Protein AF-0000000084502343 (afdb_homodimer)

Foldseek 3Di:
DPPPLVVVLVVLVVVLVLLLVCLVCLVDDQDPPPVSNVSSVVLVVCVVDPDPQLSVQLSVLSVQQSVLLSVVSVCVSVVHDDDPVRCLVRVLSNDCLSNVVSVVCRVVVPDDDPVRCVPPVNVVVSSVVSSVVRVVVVVVVVVVVVVVVVVVVVVVVVVVVVVVVVVVVVDDDPDDVVVVVVVVVSVVVLVVVVVVVQVVQLCVVCVPPPVVVCVVVVDRDRPPPDPPCCVVVPPVPPPPD/DPPPLVVVLVVLVVVLVLLLVCLVCLVDDQDPPPVSNVSSVVLVVCVVDPDPQLSVQLSVLSVQQSVLLSVVSVCVSVVHDDDPVRCLVRVLSNDCLSNVVSVVCRVVVPDDDPVRCVPPVNVVVSSVVSSVVRVVVVVVVVVVVVVVVVVVVVVVVVVVVVVVVVVVVVDDDPDDVVVVVVVVVSVVVVVVVVVVVQVVQLCVVCVPPPVVVCVVVVDRDRPPPDPPCCVVVPPPPPPDD

Organism: NCBI:txid456999

Radius of gyration: 30.67 Å; Cα contacts (8 Å, |Δi|>4): 391; chains: 2; bounding box: 50×88×69 Å

Structure (mmCIF, N/CA/C/O backbone):
data_AF-0000000084502343-model_v1
#
loop_
_entity.id
_entity.type
_entity.pdbx_description
1 polymer 'Terpene synthase'
#
loop_
_atom_site.group_PDB
_atom_site.id
_atom_site.type_symbol
_atom_site.label_atom_id
_atom_site.label_alt_id
_atom_site.label_comp_id
_atom_site.label_asym_id
_atom_site.label_entity_id
_atom_site.label_seq_id
_atom_site.pdbx_PDB_ins_code
_atom_site.Cartn_x
_atom_site.Cartn_y
_atom_site.Cartn_z
_atom_site.occupancy
_atom_site.B_iso_or_equiv
_atom_site.auth_seq_id
_atom_site.auth_comp_id
_atom_site.auth_asym_id
_atom_site.auth_atom_id
_atom_site.pdbx_PDB_model_num
ATOM 1 N N . MET A 1 1 ? -23.016 -10.852 17.734 1 24.66 1 MET A N 1
ATOM 2 C CA . MET A 1 1 ? -22.5 -10.531 16.406 1 24.66 1 MET A CA 1
ATOM 3 C C . MET A 1 1 ? -21.484 -11.57 15.961 1 24.66 1 MET A C 1
ATOM 5 O O . MET A 1 1 ? -20.359 -11.594 16.469 1 24.66 1 MET A O 1
ATOM 9 N N . ALA A 1 2 ? -21.75 -12.703 15.734 1 36.31 2 ALA A N 1
ATOM 10 C CA . ALA A 1 2 ? -20.953 -13.859 15.312 1 36.31 2 ALA A CA 1
ATOM 11 C C . ALA A 1 2 ? -19.906 -13.461 14.289 1 36.31 2 ALA A C 1
ATOM 13 O O . ALA A 1 2 ? -20.188 -12.703 13.359 1 36.31 2 ALA A O 1
ATOM 14 N N . ASP A 1 3 ? -18.516 -13.438 14.609 1 42.47 3 ASP A N 1
ATOM 15 C CA . ASP A 1 3 ? -17.312 -12.875 14.023 1 42.47 3 ASP A CA 1
ATOM 16 C C . ASP A 1 3 ? -17.219 -13.188 12.531 1 42.47 3 ASP A C 1
ATOM 18 O O . ASP A 1 3 ? -17.312 -14.352 12.133 1 42.47 3 ASP A O 1
ATOM 22 N N . LEU A 1 4 ? -17.609 -12.336 11.617 1 46.59 4 LEU A N 1
ATOM 23 C CA . LEU A 1 4 ? -17.547 -12.391 10.156 1 46.59 4 LEU A CA 1
ATOM 24 C C . LEU A 1 4 ? -16.359 -13.227 9.695 1 46.59 4 LEU A C 1
ATOM 26 O O . LEU A 1 4 ? -16.453 -13.938 8.688 1 46.59 4 LEU A O 1
ATOM 30 N N . GLY A 1 5 ? -15.344 -13.195 10.625 1 51.62 5 GLY A N 1
ATOM 31 C CA . GLY A 1 5 ? -14.172 -14.016 10.359 1 51.62 5 GLY A CA 1
ATOM 32 C C . GLY A 1 5 ? -14.43 -15.5 10.531 1 51.62 5 GLY A C 1
ATOM 33 O O . GLY A 1 5 ? -13.992 -16.312 9.711 1 51.62 5 GLY A O 1
ATOM 34 N N . GLU A 1 6 ? -15.086 -15.812 11.625 1 54.84 6 GLU A N 1
ATOM 35 C CA . GLU A 1 6 ? -15.406 -17.219 11.891 1 54.84 6 GLU A CA 1
ATOM 36 C C . GLU A 1 6 ? -16.375 -17.766 10.852 1 54.84 6 GLU A C 1
ATOM 38 O O . GLU A 1 6 ? -16.219 -18.891 10.383 1 54.84 6 GLU A O 1
ATOM 43 N N . PHE A 1 7 ? -17.438 -16.969 10.586 1 53.22 7 PHE A N 1
ATOM 44 C CA . PHE A 1 7 ? -18.406 -17.375 9.578 1 53.22 7 PHE A CA 1
ATOM 45 C C . PHE A 1 7 ? -17.734 -17.562 8.227 1 53.22 7 PHE A C 1
ATOM 47 O O . PHE A 1 7 ? -18.031 -18.516 7.5 1 53.22 7 PHE A O 1
ATOM 54 N N . LYS A 1 8 ? -16.766 -16.859 8.219 1 72.19 8 LYS A N 1
ATOM 55 C CA . LYS A 1 8 ? -16.047 -16.953 6.957 1 72.19 8 LYS A CA 1
ATOM 56 C C . LYS A 1 8 ? -15.195 -18.234 6.914 1 72.19 8 LYS A C 1
ATOM 58 O O . LYS A 1 8 ? -15.133 -18.906 5.887 1 72.19 8 LYS A O 1
ATOM 63 N N . LEU A 1 9 ? -14.75 -18.578 8.227 1 80.69 9 LEU A N 1
ATOM 64 C CA . LEU A 1 9 ? -13.898 -19.766 8.273 1 80.69 9 LEU A CA 1
ATOM 65 C C . LEU A 1 9 ? -14.734 -21.031 8.125 1 80.69 9 LEU A C 1
ATOM 67 O O . LEU A 1 9 ? -14.344 -21.953 7.391 1 80.69 9 LEU A O 1
ATOM 71 N N . GLU A 1 10 ? -15.844 -21.109 8.844 1 82.25 10 GLU A N 1
ATOM 72 C CA . GLU A 1 10 ? -16.719 -22.281 8.734 1 82.25 10 GLU A CA 1
ATOM 73 C C . GLU A 1 10 ? -17.266 -22.438 7.32 1 82.25 10 GLU A C 1
ATOM 75 O O . GLU A 1 10 ? -17.359 -23.547 6.805 1 82.25 10 GLU A O 1
ATOM 80 N N . GLY A 1 11 ? -17.656 -21.344 6.777 1 83.06 11 GLY A N 1
ATOM 81 C CA . GLY A 1 11 ? -18.125 -21.359 5.398 1 83.06 11 GLY A CA 1
ATOM 82 C C . GLY A 1 11 ? -17.062 -21.844 4.422 1 83.06 11 GLY A C 1
ATOM 83 O O . GLY A 1 11 ? -17.359 -22.609 3.508 1 83.06 11 GLY A O 1
ATOM 84 N N . LEU A 1 12 ? -15.898 -21.438 4.727 1 84.44 12 LEU A N 1
ATOM 85 C CA . LEU A 1 12 ? -14.805 -21.891 3.875 1 84.44 12 LEU A CA 1
ATOM 86 C C . LEU A 1 12 ? -14.562 -23.375 4.031 1 84.44 12 LEU A C 1
ATOM 88 O O . LEU A 1 12 ? -14.352 -24.094 3.041 1 84.44 12 LEU A O 1
ATOM 92 N N . LYS A 1 13 ? -14.539 -23.812 5.242 1 87.44 13 LYS A N 1
ATOM 93 C CA . LYS A 1 13 ? -14.328 -25.234 5.492 1 87.44 13 LYS A CA 1
ATOM 94 C C . LYS A 1 13 ? -15.391 -26.094 4.812 1 87.44 13 LYS A C 1
ATOM 96 O O . LYS A 1 13 ? -15.086 -27.125 4.227 1 87.44 13 LYS A O 1
ATOM 101 N N . LEU A 1 14 ? -16.609 -25.656 4.875 1 86.88 14 LEU A N 1
ATOM 102 C CA . LEU A 1 14 ? -17.703 -26.359 4.219 1 86.88 14 LEU A CA 1
ATOM 103 C C . LEU A 1 14 ? -17.516 -26.359 2.705 1 86.88 14 LEU A C 1
ATOM 105 O O . LEU A 1 14 ? -17.734 -27.375 2.043 1 86.88 14 LEU A O 1
ATOM 109 N N . ALA A 1 15 ? -17.172 -25.281 2.18 1 87.38 15 ALA A N 1
ATOM 110 C CA . ALA A 1 15 ? -16.938 -25.156 0.742 1 87.38 15 ALA A CA 1
ATOM 111 C C . ALA A 1 15 ? -15.82 -26.078 0.287 1 87.38 15 ALA A C 1
ATOM 113 O O . ALA A 1 15 ? -15.938 -26.75 -0.744 1 87.38 15 ALA A O 1
ATOM 114 N N . VAL A 1 16 ? -14.781 -26.094 1.119 1 90.38 16 VAL A N 1
ATOM 115 C CA . VAL A 1 16 ? -13.641 -26.953 0.794 1 90.38 16 VAL A CA 1
ATOM 116 C C . VAL A 1 16 ? -14.055 -28.422 0.848 1 90.38 16 VAL A C 1
ATOM 118 O O . VAL A 1 16 ? -13.742 -29.188 -0.06 1 90.38 16 VAL A O 1
ATOM 121 N N . ASP A 1 17 ? -14.75 -28.766 1.823 1 91.31 17 ASP A N 1
ATOM 122 C CA . ASP A 1 17 ? -15.188 -30.156 1.979 1 91.31 17 ASP A CA 1
ATOM 123 C C . ASP A 1 17 ? -16.109 -30.578 0.829 1 91.31 17 ASP A C 1
ATOM 125 O O . ASP A 1 17 ? -15.953 -31.672 0.281 1 91.31 17 ASP A O 1
ATOM 129 N N . THR A 1 18 ? -17.062 -29.719 0.521 1 90.94 18 THR A N 1
ATOM 130 C CA . THR A 1 18 ? -17.984 -30 -0.576 1 90.94 18 THR A CA 1
ATOM 131 C C . THR A 1 18 ? -17.219 -30.141 -1.894 1 90.94 18 THR A C 1
ATOM 133 O O . THR A 1 18 ? -17.484 -31.062 -2.672 1 90.94 18 THR A O 1
ATOM 136 N N . THR A 1 19 ? -16.328 -29.297 -2.107 1 91.12 19 THR A N 1
ATOM 137 C CA . THR A 1 19 ? -15.531 -29.312 -3.332 1 91.12 19 THR A CA 1
ATOM 138 C C . THR A 1 19 ? -14.68 -30.578 -3.414 1 91.12 19 THR A C 1
ATOM 140 O O . THR A 1 19 ? -14.625 -31.234 -4.457 1 91.12 19 THR A O 1
ATOM 143 N N . MET A 1 20 ? -14.078 -30.906 -2.289 1 93.31 20 MET A N 1
ATOM 144 C CA . MET A 1 20 ? -13.195 -32.062 -2.287 1 93.31 20 MET A CA 1
ATOM 145 C C . MET A 1 20 ? -13.992 -33.375 -2.414 1 93.31 20 MET A C 1
ATOM 147 O O . MET A 1 20 ? -13.5 -34.375 -2.947 1 93.31 20 MET A O 1
ATOM 151 N N . ASN A 1 21 ? -15.195 -33.344 -1.954 1 94.19 21 ASN A N 1
ATOM 152 C CA . ASN A 1 21 ? -16.062 -34.5 -2.098 1 94.19 21 ASN A CA 1
ATOM 153 C C . ASN A 1 21 ? -16.328 -34.812 -3.564 1 94.19 21 ASN A C 1
ATOM 155 O O . ASN A 1 21 ? -16.484 -36 -3.928 1 94.19 21 ASN A O 1
ATOM 159 N N . VAL A 1 22 ? -16.375 -33.844 -4.387 1 93.56 22 VAL A N 1
ATOM 160 C CA . VAL A 1 22 ? -16.562 -34 -5.82 1 93.56 22 VAL A CA 1
ATOM 161 C C . VAL A 1 22 ? -15.461 -34.906 -6.383 1 93.56 22 VAL A C 1
ATOM 163 O O . VAL A 1 22 ? -15.727 -35.781 -7.199 1 93.56 22 VAL A O 1
ATOM 166 N N . LEU A 1 23 ? -14.234 -34.688 -5.922 1 94.88 23 LEU A N 1
ATOM 167 C CA . LEU A 1 23 ? -13.094 -35.438 -6.43 1 94.88 23 LEU A CA 1
ATOM 168 C C . LEU A 1 23 ? -13.078 -36.844 -5.859 1 94.88 23 LEU A C 1
ATOM 170 O O . LEU A 1 23 ? -12.688 -37.781 -6.543 1 94.88 23 LEU A O 1
ATOM 174 N N . ARG A 1 24 ? -13.492 -37 -4.664 1 93.56 24 ARG A N 1
ATOM 175 C CA . ARG A 1 24 ? -13.5 -38.281 -3.99 1 93.56 24 ARG A CA 1
ATOM 176 C C . ARG A 1 24 ? -14.656 -39.156 -4.469 1 93.56 24 ARG A C 1
ATOM 178 O O . ARG A 1 24 ? -14.531 -40.375 -4.574 1 93.56 24 ARG A O 1
ATOM 185 N N . ASN A 1 25 ? -15.82 -38.469 -4.719 1 94.88 25 ASN A N 1
ATOM 186 C CA . ASN A 1 25 ? -17.047 -39.156 -5.16 1 94.88 25 ASN A CA 1
ATOM 187 C C . ASN A 1 25 ? -17.594 -38.531 -6.43 1 94.88 25 ASN A C 1
ATOM 189 O O . ASN A 1 25 ? -18.703 -38 -6.426 1 94.88 25 ASN A O 1
ATOM 193 N N . PRO A 1 26 ? -16.875 -38.719 -7.504 1 93.81 26 PRO A N 1
ATOM 194 C CA . PRO A 1 26 ? -17.25 -38.031 -8.734 1 93.81 26 PRO A CA 1
ATOM 195 C C . PRO A 1 26 ? -18.562 -38.531 -9.336 1 93.81 26 PRO A C 1
ATOM 197 O O . PRO A 1 26 ? -19.172 -37.844 -10.172 1 93.81 26 PRO A O 1
ATOM 200 N N . ASP A 1 27 ? -18.984 -39.688 -8.977 1 95.31 27 ASP A N 1
ATOM 201 C CA . ASP A 1 27 ? -20.188 -40.281 -9.555 1 95.31 27 ASP A CA 1
ATOM 202 C C . ASP A 1 27 ? -21.438 -39.844 -8.805 1 95.31 27 ASP A C 1
ATOM 204 O O . ASP A 1 27 ? -22.562 -40.125 -9.234 1 95.31 27 ASP A O 1
ATOM 208 N N . ASP A 1 28 ? -21.281 -39.156 -7.668 1 94.25 28 ASP A N 1
ATOM 209 C CA . ASP A 1 28 ? -22.422 -38.625 -6.914 1 94.25 28 ASP A CA 1
ATOM 210 C C . ASP A 1 28 ? -23.125 -37.5 -7.68 1 94.25 28 ASP A C 1
ATOM 212 O O . ASP A 1 28 ? -22.625 -37.062 -8.711 1 94.25 28 ASP A O 1
ATOM 216 N N . VAL A 1 29 ? -24.328 -37.062 -7.094 1 92.44 29 VAL A N 1
ATOM 217 C CA . VAL A 1 29 ? -25.078 -35.969 -7.691 1 92.44 29 VAL A CA 1
ATOM 218 C C . VAL A 1 29 ? -24.297 -34.688 -7.59 1 92.44 29 VAL A C 1
ATOM 220 O O . VAL A 1 29 ? -23.531 -34.469 -6.637 1 92.44 29 VAL A O 1
ATOM 223 N N . GLN A 1 30 ? -24.469 -33.875 -8.594 1 92.69 30 GLN A N 1
ATOM 224 C CA . GLN A 1 30 ? -23.812 -32.562 -8.617 1 92.69 30 GLN A CA 1
ATOM 225 C C . GLN A 1 30 ? -24.219 -31.719 -7.418 1 92.69 30 GLN A C 1
ATOM 227 O O . GLN A 1 30 ? -25.406 -31.578 -7.121 1 92.69 30 GLN A O 1
ATOM 232 N N . PRO A 1 31 ? -23.266 -31.188 -6.723 1 93.44 31 PRO A N 1
ATOM 233 C CA . PRO A 1 31 ? -23.594 -30.359 -5.559 1 93.44 31 PRO A CA 1
ATOM 234 C C . PRO A 1 31 ? -24.266 -29.031 -5.941 1 93.44 31 PRO A C 1
ATOM 236 O O . PRO A 1 31 ? -24.156 -28.594 -7.09 1 93.44 31 PRO A O 1
ATOM 239 N N . GLU A 1 32 ? -24.906 -28.344 -4.953 1 91.38 32 GLU A N 1
ATOM 240 C CA . GLU A 1 32 ? -25.594 -27.078 -5.176 1 91.38 32 GLU A CA 1
ATOM 241 C C . GLU A 1 32 ? -24.594 -25.906 -5.211 1 91.38 32 GLU A C 1
ATOM 243 O O . GLU A 1 32 ? -24.812 -24.938 -5.934 1 91.38 32 GLU A O 1
ATOM 248 N N . LEU A 1 33 ? -23.562 -26.172 -4.438 1 89.69 33 LEU A N 1
ATOM 249 C CA . LEU A 1 33 ? -22.547 -25.125 -4.395 1 89.69 33 LEU A CA 1
ATOM 250 C C . LEU A 1 33 ? -21.922 -24.906 -5.773 1 89.69 33 LEU A C 1
ATOM 252 O O . LEU A 1 33 ? -21.359 -25.844 -6.359 1 89.69 33 LEU A O 1
ATOM 256 N N . LYS A 1 34 ? -21.984 -23.672 -6.32 1 89.12 34 LYS A N 1
ATOM 257 C CA . LYS A 1 34 ? -21.672 -23.359 -7.707 1 89.12 34 LYS A CA 1
ATOM 258 C C . LYS A 1 34 ? -20.234 -23.781 -8.047 1 89.12 34 LYS A C 1
ATOM 260 O O . LYS A 1 34 ? -20 -24.422 -9.078 1 89.12 34 LYS A O 1
ATOM 265 N N . ILE A 1 35 ? -19.281 -23.422 -7.195 1 88.38 35 ILE A N 1
ATOM 266 C CA . ILE A 1 35 ? -17.891 -23.766 -7.477 1 88.38 35 ILE A CA 1
ATOM 267 C C . ILE A 1 35 ? -17.719 -25.281 -7.492 1 88.38 35 ILE A C 1
ATOM 269 O O . ILE A 1 35 ? -17 -25.812 -8.336 1 88.38 35 ILE A O 1
ATOM 273 N N . ALA A 1 36 ? -18.328 -25.984 -6.605 1 91.06 36 ALA A N 1
ATOM 274 C CA . ALA A 1 36 ? -18.266 -27.438 -6.551 1 91.06 36 ALA A CA 1
ATOM 275 C C . ALA A 1 36 ? -18.953 -28.062 -7.758 1 91.06 36 ALA A C 1
ATOM 277 O O . ALA A 1 36 ? -18.484 -29.062 -8.297 1 91.06 36 ALA A O 1
ATOM 278 N N . ALA A 1 37 ? -20.062 -27.422 -8.102 1 92.44 37 ALA A N 1
ATOM 279 C CA . ALA A 1 37 ? -20.781 -27.906 -9.266 1 92.44 37 ALA A CA 1
ATOM 280 C C . ALA A 1 37 ? -19.938 -27.766 -10.531 1 92.44 37 ALA A C 1
ATOM 282 O O . ALA A 1 37 ? -19.922 -28.672 -11.375 1 92.44 37 ALA A O 1
ATOM 283 N N . THR A 1 38 ? -19.312 -26.672 -10.664 1 91.62 38 THR A N 1
ATOM 284 C CA . THR A 1 38 ? -18.438 -26.438 -11.812 1 91.62 38 THR A CA 1
ATOM 285 C C . THR A 1 38 ? -17.297 -27.453 -11.828 1 91.62 38 THR A C 1
ATOM 287 O O . THR A 1 38 ? -16.984 -28.031 -12.875 1 91.62 38 THR A O 1
ATOM 290 N N . LEU A 1 39 ? -16.703 -27.641 -10.656 1 93.56 39 LEU A N 1
ATOM 291 C CA . LEU A 1 39 ? -15.633 -28.625 -10.555 1 93.56 39 LEU A CA 1
ATOM 292 C C . LEU A 1 39 ? -16.141 -30.016 -10.906 1 93.56 39 LEU A C 1
ATOM 294 O O . LEU A 1 39 ? -15.461 -30.781 -11.586 1 93.56 39 LEU A O 1
ATOM 298 N N . HIS A 1 40 ? -17.328 -30.344 -10.406 1 95.25 40 HIS A N 1
ATOM 299 C CA . HIS A 1 40 ? -17.938 -31.625 -10.68 1 95.25 40 HIS A CA 1
ATOM 300 C C . HIS A 1 40 ? -18.078 -31.875 -12.188 1 95.25 40 HIS A C 1
ATOM 302 O O . HIS A 1 40 ? -17.688 -32.938 -12.688 1 95.25 40 HIS A O 1
ATOM 308 N N . SER A 1 41 ? -18.625 -30.938 -12.867 1 94.62 41 SER A N 1
ATOM 309 C CA . SER A 1 41 ? -18.812 -31.031 -14.312 1 94.62 41 SER A CA 1
ATOM 310 C C . SER A 1 41 ? -17.469 -31.156 -15.023 1 94.62 41 SER A C 1
ATOM 312 O O . SER A 1 41 ? -17.297 -32.031 -15.875 1 94.62 41 SER A O 1
ATOM 314 N N . PHE A 1 42 ? -16.547 -30.344 -14.672 1 94.75 42 PHE A N 1
ATOM 315 C CA . PHE A 1 42 ? -15.234 -30.344 -15.305 1 94.75 42 PHE A CA 1
ATOM 316 C C . PHE A 1 42 ? -14.5 -31.656 -15.047 1 94.75 42 PHE A C 1
ATOM 318 O O . PHE A 1 42 ? -13.953 -32.25 -15.969 1 94.75 42 PHE A O 1
ATOM 325 N N . PHE A 1 43 ? -14.477 -32.062 -13.82 1 96.31 43 PHE A N 1
ATOM 326 C CA . PHE A 1 43 ? -13.75 -33.281 -13.43 1 96.31 43 PHE A CA 1
ATOM 327 C C . PHE A 1 43 ? -14.32 -34.5 -14.125 1 96.31 43 PHE A C 1
ATOM 329 O O . PHE A 1 43 ? -13.57 -35.375 -14.562 1 96.31 43 PHE A O 1
ATOM 336 N N . ASN A 1 44 ? -15.617 -34.562 -14.289 1 95.5 44 ASN A N 1
ATOM 337 C CA . ASN A 1 44 ? -16.234 -35.688 -14.961 1 95.5 44 ASN A CA 1
ATOM 338 C C . ASN A 1 44 ? -15.898 -35.719 -16.453 1 95.5 44 ASN A C 1
ATOM 340 O O . ASN A 1 44 ? -15.742 -36.781 -17.047 1 95.5 44 ASN A O 1
ATOM 344 N N . ARG A 1 45 ? -15.789 -34.562 -17.016 1 94.44 45 ARG A N 1
ATOM 345 C CA . ARG A 1 45 ? -15.336 -34.5 -18.406 1 94.44 45 ARG A CA 1
ATOM 346 C C . ARG A 1 45 ? -13.883 -34.938 -18.531 1 94.44 45 ARG A C 1
ATOM 348 O O . ARG A 1 45 ? -13.539 -35.688 -19.469 1 94.44 45 ARG A O 1
ATOM 355 N N . MET A 1 46 ? -13.07 -34.531 -17.594 1 95.75 46 MET A N 1
ATOM 356 C CA . MET A 1 46 ? -11.664 -34.938 -17.562 1 95.75 46 MET A CA 1
ATOM 357 C C . MET A 1 46 ? -11.523 -36.438 -17.422 1 95.75 46 MET A C 1
ATOM 359 O O . MET A 1 46 ? -10.688 -37.062 -18.094 1 95.75 46 MET A O 1
ATOM 363 N N . ARG A 1 47 ? -12.305 -37 -16.594 1 95.38 47 ARG A N 1
ATOM 364 C CA . ARG A 1 47 ? -12.242 -38.438 -16.312 1 95.38 47 ARG A CA 1
ATOM 365 C C . ARG A 1 47 ? -12.602 -39.25 -17.547 1 95.38 47 ARG A C 1
ATOM 367 O O . ARG A 1 47 ? -12.18 -40.406 -17.688 1 95.38 47 ARG A O 1
ATOM 374 N N . ARG A 1 48 ? -13.367 -38.688 -18.484 1 94.38 48 ARG A N 1
ATOM 375 C CA . ARG A 1 48 ? -13.82 -39.406 -19.672 1 94.38 48 ARG A CA 1
ATOM 376 C C . ARG A 1 48 ? -12.695 -39.531 -20.688 1 94.38 48 ARG A C 1
ATOM 378 O O . ARG A 1 48 ? -12.578 -40.562 -21.359 1 94.38 48 ARG A O 1
ATOM 385 N N . ASN A 1 49 ? -11.852 -38.5 -20.797 1 93 49 ASN A N 1
ATOM 386 C CA . ASN A 1 49 ? -10.906 -38.531 -21.906 1 93 49 ASN A CA 1
ATOM 387 C C . ASN A 1 49 ? -9.492 -38.188 -21.453 1 93 49 ASN A C 1
ATOM 389 O O . ASN A 1 49 ? -8.562 -38.156 -22.266 1 93 49 ASN A O 1
ATOM 393 N N . GLY A 1 50 ? -9.32 -37.938 -20.172 1 93.81 50 GLY A N 1
ATOM 394 C CA . GLY A 1 50 ? -7.988 -37.594 -19.688 1 93.81 50 GLY A CA 1
ATOM 395 C C . GLY A 1 50 ? -7.141 -38.812 -19.391 1 93.81 50 GLY A C 1
ATOM 396 O O . GLY A 1 50 ? -7.668 -39.906 -19.156 1 93.81 50 GLY A O 1
ATOM 397 N N . SER A 1 51 ? -5.762 -38.656 -19.5 1 93.69 51 SER A N 1
ATOM 398 C CA . SER A 1 51 ? -4.867 -39.75 -19.062 1 93.69 51 SER A CA 1
ATOM 399 C C . SER A 1 51 ? -4.914 -39.906 -17.547 1 93.69 51 SER A C 1
ATOM 401 O O . SER A 1 51 ? -5.141 -38.938 -16.812 1 93.69 51 SER A O 1
ATOM 403 N N . PRO A 1 52 ? -4.715 -41.188 -17.062 1 93.62 52 PRO A N 1
ATOM 404 C CA . PRO A 1 52 ? -4.707 -41.438 -15.617 1 93.62 52 PRO A CA 1
ATOM 405 C C . PRO A 1 52 ? -3.723 -40.531 -14.867 1 93.62 52 PRO A C 1
ATOM 407 O O . PRO A 1 52 ? -4.023 -40.062 -13.766 1 93.62 52 PRO A O 1
ATOM 410 N N . THR A 1 53 ? -2.633 -40.281 -15.508 1 94.12 53 THR A N 1
ATOM 411 C CA . THR A 1 53 ? -1.605 -39.469 -14.859 1 94.12 53 THR A CA 1
ATOM 412 C C . THR A 1 53 ? -2.057 -38.031 -14.75 1 94.12 53 THR A C 1
ATOM 414 O O . THR A 1 53 ? -1.92 -37.406 -13.688 1 94.12 53 THR A O 1
ATOM 417 N N . ALA A 1 54 ? -2.648 -37.5 -15.805 1 93.75 54 ALA A N 1
ATOM 418 C CA . ALA A 1 54 ? -3.131 -36.125 -15.789 1 93.75 54 ALA A CA 1
ATOM 419 C C . ALA A 1 54 ? -4.238 -35.938 -14.758 1 93.75 54 ALA A C 1
ATOM 421 O O . ALA A 1 54 ? -4.281 -34.906 -14.055 1 93.75 54 ALA A O 1
ATOM 422 N N . ILE A 1 55 ? -5.137 -36.938 -14.664 1 95.31 55 ILE A N 1
ATOM 423 C CA . ILE A 1 55 ? -6.234 -36.875 -13.703 1 95.31 55 ILE A CA 1
ATOM 424 C C . ILE A 1 55 ? -5.68 -36.906 -12.281 1 95.31 55 ILE A C 1
ATOM 426 O O . ILE A 1 55 ? -6.113 -36.125 -11.43 1 95.31 55 ILE A O 1
ATOM 430 N N . ARG A 1 56 ? -4.699 -37.688 -12.031 1 95 56 ARG A N 1
ATOM 431 C CA . ARG A 1 56 ? -4.07 -37.781 -10.719 1 95 56 ARG A CA 1
ATOM 432 C C . ARG A 1 56 ? -3.4 -36.469 -10.352 1 95 56 ARG A C 1
ATOM 434 O O . ARG A 1 56 ? -3.527 -36 -9.219 1 95 56 ARG A O 1
ATOM 441 N N . HIS A 1 57 ? -2.662 -35.906 -11.336 1 95.88 57 HIS A N 1
ATOM 442 C CA . HIS A 1 57 ? -1.995 -34.625 -11.078 1 95.88 57 HIS A CA 1
ATOM 443 C C . HIS A 1 57 ? -3.002 -33.562 -10.727 1 95.88 57 HIS A C 1
ATOM 445 O O . HIS A 1 57 ? -2.748 -32.719 -9.852 1 95.88 57 HIS A O 1
ATOM 451 N N . PHE A 1 58 ? -4.168 -33.531 -11.375 1 96.69 58 PHE A N 1
ATOM 452 C CA . PHE A 1 58 ? -5.215 -32.562 -11.117 1 96.69 58 PHE A CA 1
ATOM 453 C C . PHE A 1 58 ? -5.777 -32.719 -9.711 1 96.69 58 PHE A C 1
ATOM 455 O O . PHE A 1 58 ? -5.922 -31.734 -8.984 1 96.69 58 PHE A O 1
ATOM 462 N N . VAL A 1 59 ? -6.039 -33.938 -9.352 1 95.94 59 VAL A N 1
ATOM 463 C CA . VAL A 1 59 ? -6.594 -34.219 -8.031 1 95.94 59 VAL A CA 1
ATOM 464 C C . VAL A 1 59 ? -5.598 -33.812 -6.949 1 95.94 59 VAL A C 1
ATOM 466 O O . VAL A 1 59 ? -5.961 -33.125 -5.984 1 95.94 59 VAL A O 1
ATOM 469 N N . GLU A 1 60 ? -4.344 -34.125 -7.102 1 95 60 GLU A N 1
ATOM 470 C CA . GLU A 1 60 ? -3.303 -33.812 -6.129 1 95 60 GLU A CA 1
ATOM 471 C C . GLU A 1 60 ? -3.123 -32.312 -5.988 1 95 60 GLU A C 1
ATOM 473 O O . GLU A 1 60 ? -2.986 -31.797 -4.875 1 95 60 GLU A O 1
ATOM 478 N N . ALA A 1 61 ? -3.092 -31.625 -7.141 1 95.81 61 ALA A N 1
ATOM 479 C CA . ALA A 1 61 ? -2.947 -30.172 -7.125 1 95.81 61 ALA A CA 1
ATOM 480 C C . ALA A 1 61 ? -4.113 -29.516 -6.398 1 95.81 61 ALA A C 1
ATOM 482 O O . ALA A 1 61 ? -3.916 -28.609 -5.594 1 95.81 61 ALA A O 1
ATOM 483 N N . THR A 1 62 ? -5.348 -30 -6.656 1 95.94 62 THR A N 1
ATOM 484 C CA . THR A 1 62 ? -6.543 -29.438 -6.043 1 95.94 62 THR A CA 1
ATOM 485 C C . THR A 1 62 ? -6.559 -29.688 -4.539 1 95.94 62 THR A C 1
ATOM 487 O O . THR A 1 62 ? -6.883 -28.797 -3.754 1 95.94 62 THR A O 1
ATOM 490 N N . GLU A 1 63 ? -6.164 -30.859 -4.191 1 93.62 63 GLU A N 1
ATOM 491 C CA . GLU A 1 63 ? -6.094 -31.219 -2.775 1 93.62 63 GLU A CA 1
ATOM 492 C C . GLU A 1 63 ? -5.066 -30.359 -2.045 1 93.62 63 GLU A C 1
ATOM 494 O O . GLU A 1 63 ? -5.34 -29.828 -0.961 1 93.62 63 GLU A O 1
ATOM 499 N N . SER A 1 64 ? -3.926 -30.25 -2.609 1 94.56 64 SER A N 1
ATOM 500 C CA . SER A 1 64 ? -2.869 -29.438 -2.014 1 94.56 64 SER A CA 1
ATOM 501 C C . SER A 1 64 ? -3.307 -27.984 -1.854 1 94.56 64 SER A C 1
ATOM 503 O O . SER A 1 64 ? -3.07 -27.375 -0.812 1 94.56 64 SER A O 1
ATOM 505 N N . TYR A 1 65 ? -3.951 -27.5 -2.812 1 95.06 65 TYR A N 1
ATOM 506 C CA . TYR A 1 65 ? -4.43 -26.125 -2.787 1 95.06 65 TYR A CA 1
ATOM 507 C C . TYR A 1 65 ? -5.441 -25.922 -1.669 1 95.06 65 TYR A C 1
ATOM 509 O O . TYR A 1 65 ? -5.324 -24.984 -0.878 1 95.06 65 TYR A O 1
ATOM 517 N N . THR A 1 66 ? -6.426 -26.766 -1.61 1 92.81 66 THR A N 1
ATOM 518 C CA . THR A 1 66 ? -7.496 -26.594 -0.633 1 92.81 66 THR A CA 1
ATOM 519 C C . THR A 1 66 ? -6.961 -26.734 0.788 1 92.81 66 THR A C 1
ATOM 521 O O . THR A 1 66 ? -7.391 -26.016 1.695 1 92.81 66 THR A O 1
ATOM 524 N N . ARG A 1 67 ? -6.02 -27.609 0.931 1 92.5 67 ARG A N 1
ATOM 525 C CA . ARG A 1 67 ? -5.387 -27.75 2.238 1 92.5 67 ARG A CA 1
ATOM 526 C C . ARG A 1 67 ? -4.633 -26.484 2.627 1 92.5 67 ARG A C 1
ATOM 528 O O . ARG A 1 67 ? -4.766 -26 3.75 1 92.5 67 ARG A O 1
ATOM 535 N N . ALA A 1 68 ? -3.881 -25.953 1.721 1 93.5 68 ALA A N 1
ATOM 536 C CA . ALA A 1 68 ? -3.059 -24.766 1.98 1 93.5 68 ALA A CA 1
ATOM 537 C C . ALA A 1 68 ? -3.926 -23.547 2.281 1 93.5 68 ALA A C 1
ATOM 539 O O . ALA A 1 68 ? -3.648 -22.797 3.219 1 93.5 68 ALA A O 1
ATOM 540 N N . ILE A 1 69 ? -5.004 -23.375 1.513 1 90.25 69 ILE A N 1
ATOM 541 C CA . ILE A 1 69 ? -5.852 -22.203 1.694 1 90.25 69 ILE A CA 1
ATOM 542 C C . ILE A 1 69 ? -6.602 -22.297 3.021 1 90.25 69 ILE A C 1
ATOM 544 O O . ILE A 1 69 ? -6.832 -21.297 3.691 1 90.25 69 ILE A O 1
ATOM 548 N N . THR A 1 70 ? -6.98 -23.5 3.375 1 90.12 70 THR A N 1
ATOM 549 C CA . THR A 1 70 ? -7.633 -23.703 4.664 1 90.12 70 THR A CA 1
ATOM 550 C C . THR A 1 70 ? -6.695 -23.328 5.809 1 90.12 70 THR A C 1
ATOM 552 O O . THR A 1 70 ? -7.086 -22.609 6.723 1 90.12 70 THR A O 1
ATOM 555 N N . GLN A 1 71 ? -5.488 -23.797 5.711 1 90.75 71 GLN A N 1
ATOM 556 C CA . GLN A 1 71 ? -4.504 -23.469 6.738 1 90.75 71 GLN A CA 1
ATOM 557 C C . GLN A 1 71 ? -4.234 -21.969 6.797 1 90.75 71 GLN A C 1
ATOM 559 O O . GLN A 1 71 ? -4.094 -21.406 7.883 1 90.75 71 GLN A O 1
ATOM 564 N N . GLU A 1 72 ? -4.156 -21.359 5.668 1 89 72 GLU A N 1
ATOM 565 C CA . GLU A 1 72 ? -3.943 -19.922 5.602 1 89 72 GLU A CA 1
ATOM 566 C C . GLU A 1 72 ? -5.078 -19.156 6.285 1 89 72 GLU A C 1
ATOM 568 O O . GLU A 1 72 ? -4.84 -18.203 7.016 1 89 72 GLU A O 1
ATOM 573 N N . MET A 1 73 ? -6.25 -19.578 6.043 1 86.5 73 MET A N 1
ATOM 574 C CA . MET A 1 73 ? -7.41 -18.922 6.625 1 86.5 73 MET A CA 1
ATOM 575 C C . MET A 1 73 ? -7.438 -19.094 8.141 1 86.5 73 MET A C 1
ATOM 577 O O . MET A 1 73 ? -7.816 -18.172 8.867 1 86.5 73 MET A O 1
ATOM 581 N N . ILE A 1 74 ? -7.074 -20.234 8.578 1 86.88 74 ILE A N 1
ATOM 582 C CA . ILE A 1 74 ? -7 -20.484 10.016 1 86.88 74 ILE A CA 1
ATOM 583 C C . ILE A 1 74 ? -5.996 -19.531 10.656 1 86.88 74 ILE A C 1
ATOM 585 O O . ILE A 1 74 ? -6.277 -18.938 11.695 1 86.88 74 ILE A O 1
ATOM 589 N N . HIS A 1 75 ? -4.852 -19.312 9.977 1 86.56 75 HIS A N 1
ATOM 590 C CA . HIS A 1 75 ? -3.816 -18.422 10.477 1 86.56 75 HIS A CA 1
ATOM 591 C C . HIS A 1 75 ? -4.297 -16.969 10.477 1 86.56 75 HIS A C 1
ATOM 593 O O . HIS A 1 75 ? -4.055 -16.234 11.438 1 86.56 75 HIS A O 1
ATOM 599 N N . LYS A 1 76 ? -4.949 -16.609 9.438 1 82.19 76 LYS A N 1
ATOM 600 C CA . LYS A 1 76 ? -5.469 -15.242 9.344 1 82.19 76 LYS A CA 1
ATOM 601 C C . LYS A 1 76 ? -6.496 -14.969 10.438 1 82.19 76 LYS A C 1
ATOM 603 O O . LYS A 1 76 ? -6.504 -13.883 11.023 1 82.19 76 LYS A O 1
ATOM 608 N N . HIS A 1 77 ? -7.328 -15.945 10.617 1 82.56 77 HIS A N 1
ATOM 609 C CA . HIS A 1 77 ? -8.359 -15.812 11.641 1 82.56 77 HIS A CA 1
ATOM 610 C C . HIS A 1 77 ? -7.742 -15.672 13.023 1 82.56 77 HIS A C 1
ATOM 612 O O . HIS A 1 77 ? -8.273 -14.961 13.883 1 82.56 77 HIS A O 1
ATOM 618 N N . ALA A 1 78 ? -6.641 -16.266 13.211 1 84 78 ALA A N 1
ATOM 619 C CA . ALA A 1 78 ? -5.938 -16.203 14.492 1 84 78 ALA A CA 1
ATOM 620 C C . ALA A 1 78 ? -5.141 -14.906 14.617 1 84 78 ALA A C 1
ATOM 622 O O . ALA A 1 78 ? -4.469 -14.672 15.625 1 84 78 ALA A O 1
ATOM 623 N N . GLY A 1 79 ? -5.152 -14.133 13.539 1 80.25 79 GLY A N 1
ATOM 624 C CA . GLY A 1 79 ? -4.5 -12.836 13.57 1 80.25 79 GLY A CA 1
ATOM 625 C C . GLY A 1 79 ? -3.027 -12.898 13.203 1 80.25 79 GLY A C 1
ATOM 626 O O . GLY A 1 79 ? -2.287 -11.938 13.422 1 80.25 79 GLY A O 1
ATOM 627 N N . HIS A 1 80 ? -2.646 -14.008 12.688 1 83.81 80 HIS A N 1
ATOM 628 C CA . HIS A 1 80 ? -1.251 -14.164 12.297 1 83.81 80 HIS A CA 1
ATOM 629 C C . HIS A 1 80 ? -0.949 -13.414 11.008 1 83.81 80 HIS A C 1
ATOM 631 O O . HIS A 1 80 ? -1.671 -13.555 10.016 1 83.81 80 HIS A O 1
ATOM 637 N N . ILE A 1 81 ? 0.113 -12.562 11.062 1 79.81 81 ILE A N 1
ATOM 638 C CA . ILE A 1 81 ? 0.598 -11.875 9.867 1 79.81 81 ILE A CA 1
ATOM 639 C C . ILE A 1 81 ? 1.838 -12.586 9.328 1 79.81 81 ILE A C 1
ATOM 641 O O . ILE A 1 81 ? 2.84 -12.719 10.039 1 79.81 81 ILE A O 1
ATOM 645 N N . GLN A 1 82 ? 1.672 -13.023 8.148 1 85.56 82 GLN A N 1
ATOM 646 C CA . GLN A 1 82 ? 2.783 -13.742 7.535 1 85.56 82 GLN A CA 1
ATOM 647 C C . GLN A 1 82 ? 3.99 -12.836 7.34 1 85.56 82 GLN A C 1
ATOM 649 O O . GLN A 1 82 ? 3.844 -11.68 6.934 1 85.56 82 GLN A O 1
ATOM 654 N N . THR A 1 83 ? 5.152 -13.383 7.773 1 86.44 83 THR A N 1
ATOM 655 C CA . THR A 1 83 ? 6.402 -12.742 7.379 1 86.44 83 THR A CA 1
ATOM 656 C C . THR A 1 83 ? 6.668 -12.945 5.887 1 86.44 83 THR A C 1
ATOM 658 O O . THR A 1 83 ? 5.969 -13.711 5.227 1 86.44 83 THR A O 1
ATOM 661 N N . PHE A 1 84 ? 7.578 -12.227 5.387 1 85 84 PHE A N 1
ATOM 662 C CA . PHE A 1 84 ? 7.922 -12.383 3.977 1 85 84 PHE A CA 1
ATOM 663 C C . PHE A 1 84 ? 8.438 -13.789 3.695 1 85 84 PHE A C 1
ATOM 665 O O . PHE A 1 84 ? 8.109 -14.383 2.666 1 85 84 PHE A O 1
ATOM 672 N N . GLU A 1 85 ? 9.18 -14.289 4.625 1 89.5 85 GLU A N 1
ATOM 673 C CA . GLU A 1 85 ? 9.727 -15.633 4.457 1 89.5 85 GLU A CA 1
ATOM 674 C C . GLU A 1 85 ? 8.617 -16.688 4.457 1 89.5 85 GLU A C 1
ATOM 676 O O . GLU A 1 85 ? 8.656 -17.625 3.666 1 89.5 85 GLU A O 1
ATOM 681 N N . GLU A 1 86 ? 7.668 -16.484 5.355 1 90.5 86 GLU A N 1
ATOM 682 C CA . GLU A 1 86 ? 6.523 -17.391 5.391 1 90.5 86 GLU A CA 1
ATOM 683 C C . GLU A 1 86 ? 5.703 -17.297 4.105 1 90.5 86 GLU A C 1
ATOM 685 O O . GLU A 1 86 ? 5.281 -18.312 3.553 1 90.5 86 GLU A O 1
ATOM 690 N N . TYR A 1 87 ? 5.508 -16.078 3.662 1 90.88 87 TYR A N 1
ATOM 691 C CA . TYR A 1 87 ? 4.793 -15.852 2.412 1 90.88 87 TYR A CA 1
ATOM 692 C C . TYR A 1 87 ? 5.465 -16.594 1.258 1 90.88 87 TYR A C 1
ATOM 694 O O . TYR A 1 87 ? 4.809 -17.312 0.507 1 90.88 87 TYR A O 1
ATOM 702 N N . ARG A 1 88 ? 6.734 -16.438 1.151 1 89.88 88 ARG A N 1
ATOM 703 C CA . ARG A 1 88 ? 7.477 -17.047 0.057 1 89.88 88 ARG A CA 1
ATOM 704 C C . ARG A 1 88 ? 7.363 -18.562 0.102 1 89.88 88 ARG A C 1
ATOM 706 O O . ARG A 1 88 ? 7.242 -19.219 -0.939 1 89.88 88 ARG A O 1
ATOM 713 N N . LYS A 1 89 ? 7.379 -19.078 1.273 1 92.19 89 LYS A N 1
ATOM 714 C CA . LYS A 1 89 ? 7.359 -20.516 1.47 1 92.19 89 LYS A CA 1
ATOM 715 C C . LYS A 1 89 ? 5.988 -21.109 1.137 1 92.19 89 LYS A C 1
ATOM 717 O O . LYS A 1 89 ? 5.895 -22.156 0.515 1 92.19 89 LYS A O 1
ATOM 722 N N . TYR A 1 90 ? 4.938 -20.359 1.476 1 93.31 90 TYR A N 1
ATOM 723 C CA . TYR A 1 90 ? 3.619 -20.984 1.443 1 93.31 90 TYR A CA 1
ATOM 724 C C . TYR A 1 90 ? 2.814 -20.484 0.245 1 93.31 90 TYR A C 1
ATOM 726 O O . TYR A 1 90 ? 1.832 -21.125 -0.152 1 93.31 90 TYR A O 1
ATOM 734 N N . ARG A 1 91 ? 3.238 -19.422 -0.372 1 93.75 91 ARG A N 1
ATOM 735 C CA . ARG A 1 91 ? 2.42 -18.781 -1.396 1 93.75 91 ARG A CA 1
ATOM 736 C C . ARG A 1 91 ? 2.227 -19.703 -2.598 1 93.75 91 ARG A C 1
ATOM 738 O O . ARG A 1 91 ? 1.134 -19.766 -3.162 1 93.75 91 ARG A O 1
ATOM 745 N N . PRO A 1 92 ? 3.264 -20.438 -2.961 1 94.5 92 PRO A N 1
ATOM 746 C CA . PRO A 1 92 ? 3.068 -21.328 -4.109 1 94.5 92 PRO A CA 1
ATOM 747 C C . PRO A 1 92 ? 1.963 -22.359 -3.877 1 94.5 92 PRO A C 1
ATOM 749 O O . PRO A 1 92 ? 1.335 -22.828 -4.832 1 94.5 92 PRO A O 1
ATOM 752 N N . ASP A 1 93 ? 1.726 -22.625 -2.67 1 94.81 93 ASP A N 1
ATOM 753 C CA . ASP A 1 93 ? 0.733 -23.656 -2.359 1 94.81 93 ASP A CA 1
ATOM 754 C C . ASP A 1 93 ? -0.658 -23.047 -2.209 1 94.81 93 ASP A C 1
ATOM 756 O O . ASP A 1 93 ? -1.662 -23.75 -2.244 1 94.81 93 ASP A O 1
ATOM 760 N N . THR A 1 94 ? -0.701 -21.75 -1.982 1 93.56 94 THR A N 1
ATOM 761 C CA . THR A 1 94 ? -1.996 -21.109 -1.795 1 93.56 94 THR A CA 1
ATOM 762 C C . THR A 1 94 ? -2.467 -20.453 -3.09 1 93.56 94 THR A C 1
ATOM 764 O O . THR A 1 94 ? -3.426 -19.688 -3.088 1 93.56 94 THR A O 1
ATOM 767 N N . SER A 1 95 ? -1.762 -20.734 -4.148 1 92.62 95 SER A N 1
ATOM 768 C CA . SER A 1 95 ? -2.18 -20.297 -5.473 1 92.62 95 SER A CA 1
ATOM 769 C C . SER A 1 95 ? -2.764 -21.438 -6.289 1 92.62 95 SER A C 1
ATOM 771 O O . SER A 1 95 ? -2.469 -22.609 -6.023 1 92.62 95 SER A O 1
ATOM 773 N N . ALA A 1 96 ? -3.537 -21.094 -7.227 1 93.31 96 ALA A N 1
ATOM 774 C CA . ALA A 1 96 ? -4.164 -22.109 -8.078 1 93.31 96 ALA A CA 1
ATOM 775 C C . ALA A 1 96 ? -3.26 -22.469 -9.25 1 93.31 96 ALA A C 1
ATOM 777 O O . ALA A 1 96 ? -3.689 -23.156 -10.188 1 93.31 96 ALA A O 1
ATOM 778 N N . VAL A 1 97 ? -2.025 -22.094 -9.172 1 94 97 VAL A N 1
ATOM 779 C CA . VAL A 1 97 ? -1.13 -22.281 -10.312 1 94 97 VAL A CA 1
ATOM 780 C C . VAL A 1 97 ? -0.911 -23.766 -10.555 1 94 97 VAL A C 1
ATOM 782 O O . VAL A 1 97 ? -0.948 -24.234 -11.703 1 94 97 VAL A O 1
ATOM 785 N N . LYS A 1 98 ? -0.748 -24.531 -9.492 1 95.38 98 LYS A N 1
ATOM 786 C CA . LYS A 1 98 ? -0.545 -25.969 -9.664 1 95.38 98 LYS A CA 1
ATOM 787 C C . LYS A 1 98 ? -1.762 -26.625 -10.312 1 95.38 98 LYS A C 1
ATOM 789 O O . LYS A 1 98 ? -1.621 -27.531 -11.125 1 95.38 98 LYS A O 1
ATOM 794 N N . ILE A 1 99 ? -2.943 -26.188 -9.953 1 95.5 99 ILE A N 1
ATOM 795 C CA . ILE A 1 99 ? -4.168 -26.688 -10.57 1 95.5 99 ILE A CA 1
ATOM 796 C C . ILE A 1 99 ? -4.191 -26.312 -12.047 1 95.5 99 ILE A C 1
ATOM 798 O O . ILE A 1 99 ? -4.52 -27.141 -12.898 1 95.5 99 ILE A O 1
ATOM 802 N N . ALA A 1 100 ? -3.814 -25.109 -12.352 1 94.88 100 ALA A N 1
ATOM 803 C CA . ALA A 1 100 ? -3.777 -24.641 -13.734 1 94.88 100 ALA A CA 1
ATOM 804 C C . ALA A 1 100 ? -2.799 -25.453 -14.57 1 94.88 100 ALA A C 1
ATOM 806 O O . ALA A 1 100 ? -3.088 -25.797 -15.711 1 94.88 100 ALA A O 1
ATOM 807 N N . LEU A 1 101 ? -1.648 -25.781 -13.984 1 94.5 101 LEU A N 1
ATOM 808 C CA . LEU A 1 101 ? -0.646 -26.547 -14.711 1 94.5 101 LEU A CA 1
ATOM 809 C C . LEU A 1 101 ? -1.125 -27.984 -14.945 1 94.5 101 LEU A C 1
ATOM 811 O O . LEU A 1 101 ? -0.878 -28.562 -16 1 94.5 101 LEU A O 1
ATOM 815 N N . ALA A 1 102 ? -1.796 -28.516 -13.977 1 95.06 102 ALA A N 1
ATOM 816 C CA . ALA A 1 102 ? -2.375 -29.844 -14.164 1 95.06 102 ALA A CA 1
ATOM 817 C C . ALA A 1 102 ? -3.453 -29.828 -15.242 1 95.06 102 ALA A C 1
ATOM 819 O O . ALA A 1 102 ? -3.568 -30.766 -16.031 1 95.06 102 ALA A O 1
ATOM 820 N N . THR A 1 103 ? -4.273 -28.781 -15.289 1 95.38 103 THR A N 1
ATOM 821 C CA . THR A 1 103 ? -5.289 -28.625 -16.328 1 95.38 103 THR A CA 1
ATOM 822 C C . THR A 1 103 ? -4.641 -28.5 -17.703 1 95.38 103 THR A C 1
ATOM 824 O O . THR A 1 103 ? -5.164 -29.016 -18.688 1 95.38 103 THR A O 1
ATOM 827 N N . LEU A 1 104 ? -3.527 -27.828 -17.703 1 93.06 104 LEU A N 1
ATOM 828 C CA . LEU A 1 104 ? -2.773 -27.672 -18.938 1 93.06 104 LEU A CA 1
ATOM 829 C C . LEU A 1 104 ? -2.316 -29.031 -19.469 1 93.06 104 LEU A C 1
ATOM 831 O O . LEU A 1 104 ? -2.379 -29.281 -20.672 1 93.06 104 LEU A O 1
ATOM 835 N N . GLU A 1 105 ? -1.819 -29.922 -18.578 1 94.62 105 GLU A N 1
ATOM 836 C CA . GLU A 1 105 ? -1.457 -31.281 -18.969 1 94.62 105 GLU A CA 1
ATOM 837 C C . GLU A 1 105 ? -2.621 -31.984 -19.672 1 94.62 105 GLU A C 1
ATOM 839 O O . GLU A 1 105 ? -2.453 -32.562 -20.734 1 94.62 105 GLU A O 1
ATOM 844 N N . TYR A 1 106 ? -3.777 -31.859 -19.109 1 95.12 106 TYR A N 1
ATOM 845 C CA . TYR A 1 106 ? -4.98 -32.469 -19.656 1 95.12 106 TYR A CA 1
ATOM 846 C C . TYR A 1 106 ? -5.348 -31.859 -21 1 95.12 106 TYR A C 1
ATOM 848 O O . TYR A 1 106 ? -5.566 -32.594 -21.969 1 95.12 106 TYR A O 1
ATOM 856 N N . ALA A 1 107 ? -5.379 -30.562 -21.047 1 93.56 107 ALA A N 1
ATOM 857 C CA . ALA A 1 107 ? -5.84 -29.844 -22.234 1 93.56 107 ALA A CA 1
ATOM 858 C C . ALA A 1 107 ? -4.934 -30.109 -23.438 1 93.56 107 ALA A C 1
ATOM 860 O O . ALA A 1 107 ? -5.398 -30.141 -24.578 1 93.56 107 ALA A O 1
ATOM 861 N N . HIS A 1 108 ? -3.656 -30.391 -23.172 1 93 108 HIS A N 1
ATOM 862 C CA . HIS A 1 108 ? -2.711 -30.578 -24.266 1 93 108 HIS A CA 1
ATOM 863 C C . HIS A 1 108 ? -2.328 -32.031 -24.422 1 93 108 HIS A C 1
ATOM 865 O O . HIS A 1 108 ? -1.424 -32.375 -25.188 1 93 108 HIS A O 1
ATOM 871 N N . GLY A 1 109 ? -2.939 -32.844 -23.672 1 94.19 109 GLY A N 1
ATOM 872 C CA . GLY A 1 109 ? -2.684 -34.281 -23.781 1 94.19 109 GLY A CA 1
ATOM 873 C C . GLY A 1 109 ? -1.277 -34.656 -23.359 1 94.19 109 GLY A C 1
ATOM 874 O O . GLY A 1 109 ? -0.675 -35.562 -23.953 1 94.19 109 GLY A O 1
ATOM 875 N N . ILE A 1 110 ? -0.714 -33.906 -22.469 1 94.38 110 ILE A N 1
ATOM 876 C CA . ILE A 1 110 ? 0.619 -34.219 -21.953 1 94.38 110 ILE A CA 1
ATOM 877 C C . ILE A 1 110 ? 0.538 -35.344 -20.938 1 94.38 110 ILE A C 1
ATOM 879 O O . ILE A 1 110 ? -0.288 -35.312 -20.016 1 94.38 110 ILE A O 1
ATOM 883 N N . ASP A 1 111 ? 1.305 -36.344 -21.156 1 93.75 111 ASP A N 1
ATOM 884 C CA . ASP A 1 111 ? 1.347 -37.5 -20.266 1 93.75 111 ASP A CA 1
ATOM 885 C C . ASP A 1 111 ? 2.756 -37.719 -19.719 1 93.75 111 ASP A C 1
ATOM 887 O O . ASP A 1 111 ? 3.551 -38.438 -20.312 1 93.75 111 ASP A O 1
ATOM 891 N N . ILE A 1 112 ? 3.035 -37.125 -18.547 1 94.06 112 ILE A N 1
ATOM 892 C CA . ILE A 1 112 ? 4.336 -37.219 -17.891 1 94.06 112 ILE A CA 1
ATOM 893 C C . ILE A 1 112 ? 4.215 -38.062 -16.625 1 94.06 112 ILE A C 1
ATOM 895 O O . ILE A 1 112 ? 3.443 -37.75 -15.727 1 94.06 112 ILE A O 1
ATOM 899 N N . PRO A 1 113 ? 5.008 -39.125 -16.609 1 94.94 113 PRO A N 1
ATOM 900 C CA . PRO A 1 113 ? 4.965 -39.938 -15.383 1 94.94 113 PRO A CA 1
ATOM 901 C C . PRO A 1 113 ? 5.426 -39.188 -14.148 1 94.94 113 PRO A C 1
ATOM 903 O O . PRO A 1 113 ? 6.184 -38.219 -14.258 1 94.94 113 PRO A O 1
ATOM 906 N N . ASP A 1 114 ? 4.984 -39.625 -12.969 1 93.94 114 ASP A N 1
ATOM 907 C CA . ASP A 1 114 ? 5.293 -39 -11.68 1 93.94 114 ASP A CA 1
ATOM 908 C C . ASP A 1 114 ? 6.801 -38.875 -11.484 1 93.94 114 ASP A C 1
ATOM 910 O O . ASP A 1 114 ? 7.285 -37.844 -11 1 93.94 114 ASP 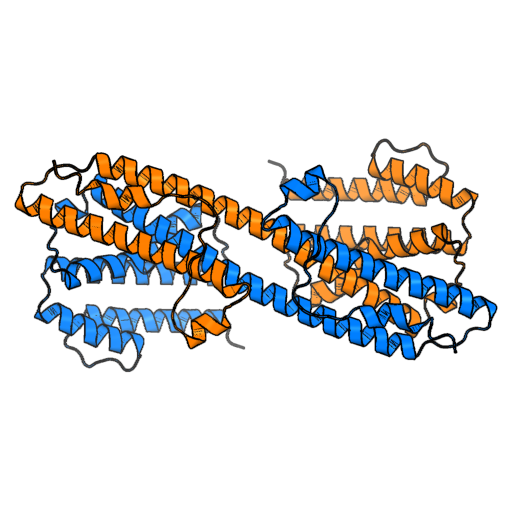A O 1
ATOM 914 N N . GLU A 1 115 ? 7.477 -39.938 -11.859 1 93.25 115 GLU A N 1
ATOM 915 C CA . GLU A 1 115 ? 8.922 -39.969 -11.648 1 93.25 115 GLU A CA 1
ATOM 916 C C . GLU A 1 115 ? 9.609 -38.844 -12.391 1 93.25 115 GLU A C 1
ATOM 918 O O . GLU A 1 115 ? 10.602 -38.281 -11.914 1 93.25 115 GLU A O 1
ATOM 923 N N . VAL A 1 116 ? 9.047 -38.531 -13.57 1 94.75 116 VAL A N 1
ATOM 924 C CA . VAL A 1 116 ? 9.617 -37.438 -14.375 1 94.75 116 VAL A CA 1
ATOM 925 C C . VAL A 1 116 ? 9.188 -36.094 -13.828 1 94.75 116 VAL A C 1
ATOM 927 O O . VAL A 1 116 ? 10.008 -35.188 -13.656 1 94.75 116 VAL A O 1
ATOM 930 N N . LEU A 1 117 ? 7.895 -35.969 -13.492 1 93 117 LEU A N 1
ATOM 931 C CA . LEU A 1 117 ? 7.363 -34.719 -12.992 1 93 117 LEU A CA 1
ATOM 932 C C . LEU A 1 117 ? 8.031 -34.312 -11.672 1 93 117 LEU A C 1
ATOM 934 O O . LEU A 1 117 ? 8.242 -33.125 -11.398 1 93 117 LEU A O 1
ATOM 938 N N . HIS A 1 118 ? 8.422 -35.312 -10.859 1 92.56 118 HIS A N 1
ATOM 939 C CA . HIS A 1 118 ? 8.992 -35.062 -9.547 1 92.56 118 HIS A CA 1
ATOM 940 C C . HIS A 1 118 ? 10.516 -35.031 -9.602 1 92.56 118 HIS A C 1
ATOM 942 O O . HIS A 1 118 ? 11.18 -34.969 -8.562 1 92.56 118 HIS A O 1
ATOM 948 N N . ASN A 1 119 ? 11.039 -35.188 -10.875 1 95.25 119 ASN A N 1
ATOM 949 C CA . ASN A 1 119 ? 12.461 -34.938 -11.023 1 95.25 119 ASN A CA 1
ATOM 950 C C . ASN A 1 119 ? 12.836 -33.562 -10.445 1 95.25 119 ASN A C 1
ATOM 952 O O . ASN A 1 119 ? 12.117 -32.594 -10.641 1 95.25 119 ASN A O 1
ATOM 956 N N . PRO A 1 120 ? 13.977 -33.469 -9.727 1 96.38 120 PRO A N 1
ATOM 957 C CA . PRO A 1 120 ? 14.328 -32.25 -9.023 1 96.38 120 PRO A CA 1
ATOM 958 C C . PRO A 1 120 ? 14.406 -31.031 -9.961 1 96.38 120 PRO A C 1
ATOM 960 O O . PRO A 1 120 ? 14.031 -29.922 -9.57 1 96.38 120 PRO A O 1
ATOM 963 N N . ILE A 1 121 ? 14.883 -31.219 -11.164 1 96.56 121 ILE A N 1
ATOM 964 C CA . ILE A 1 121 ? 15.031 -30.125 -12.109 1 96.56 121 ILE A CA 1
ATOM 965 C C . ILE A 1 121 ? 13.648 -29.672 -12.578 1 96.56 121 ILE A C 1
ATOM 967 O O . ILE A 1 121 ? 13.359 -28.469 -12.602 1 96.56 121 ILE A O 1
ATOM 971 N N . ILE A 1 122 ? 12.75 -30.594 -12.945 1 95.88 122 ILE A N 1
ATOM 972 C CA . ILE A 1 122 ? 11.406 -30.266 -13.406 1 95.88 122 ILE A CA 1
ATOM 973 C C . ILE A 1 122 ? 10.602 -29.641 -12.266 1 95.88 122 ILE A C 1
ATOM 975 O O . ILE A 1 122 ? 9.883 -28.672 -12.461 1 95.88 122 ILE A O 1
ATOM 979 N N . SER A 1 123 ? 10.797 -30.188 -11.07 1 95.62 123 SER A N 1
ATOM 980 C CA . SER A 1 123 ? 10.141 -29.641 -9.891 1 95.62 123 SER A CA 1
ATOM 981 C C . SER A 1 123 ? 10.555 -28.188 -9.648 1 95.62 123 SER A C 1
ATOM 983 O O . SER A 1 123 ? 9.719 -27.344 -9.32 1 95.62 123 SER A O 1
ATOM 985 N N . GLU A 1 124 ? 11.852 -27.938 -9.781 1 96.94 124 GLU A N 1
ATOM 986 C CA . GLU A 1 124 ? 12.367 -26.594 -9.602 1 96.94 124 GLU A CA 1
ATOM 987 C C . GLU A 1 124 ? 11.812 -25.641 -10.656 1 96.94 124 GLU A C 1
ATOM 989 O O . GLU A 1 124 ? 11.492 -24.484 -10.359 1 96.94 124 GLU A O 1
ATOM 994 N N . LEU A 1 125 ? 11.695 -26.078 -11.898 1 95.56 125 LEU A N 1
ATOM 995 C CA . LEU A 1 125 ? 11.133 -25.266 -12.969 1 95.56 125 LEU A CA 1
ATOM 996 C C . LEU A 1 125 ? 9.672 -24.922 -12.672 1 95.56 125 LEU A C 1
ATOM 998 O O . LEU A 1 125 ? 9.25 -23.781 -12.836 1 95.56 125 LEU A O 1
ATOM 1002 N N . THR A 1 126 ? 8.945 -25.953 -12.203 1 95.62 126 THR A N 1
ATOM 1003 C CA . THR A 1 126 ? 7.539 -25.75 -11.875 1 95.62 126 THR A CA 1
ATOM 1004 C C . THR A 1 126 ? 7.383 -24.766 -10.719 1 95.62 126 THR A C 1
ATOM 1006 O O . THR A 1 126 ? 6.543 -23.875 -10.773 1 95.62 126 THR A O 1
ATOM 1009 N N . LEU A 1 127 ? 8.242 -24.875 -9.727 1 96.19 127 LEU A N 1
ATOM 1010 C CA . LEU A 1 127 ? 8.203 -23.984 -8.57 1 96.19 127 LEU A CA 1
ATOM 1011 C C . LEU A 1 127 ? 8.555 -22.562 -8.969 1 96.19 127 LEU A C 1
ATOM 1013 O O . LEU A 1 127 ? 7.867 -21.609 -8.578 1 96.19 127 LEU A O 1
ATOM 1017 N N . ALA A 1 128 ? 9.602 -22.438 -9.695 1 94.5 128 ALA A N 1
ATOM 1018 C CA . ALA A 1 128 ? 10.016 -21.109 -10.148 1 94.5 128 ALA A CA 1
ATOM 1019 C C . ALA A 1 128 ? 8.914 -20.453 -10.977 1 94.5 128 ALA A C 1
ATOM 1021 O O . ALA A 1 128 ? 8.625 -19.266 -10.797 1 94.5 128 ALA A O 1
ATOM 1022 N N . GLY A 1 129 ? 8.352 -21.234 -11.914 1 93.5 129 GLY A N 1
ATOM 1023 C CA . GLY A 1 129 ? 7.234 -20.719 -12.688 1 93.5 129 GLY A CA 1
ATOM 1024 C C . GLY A 1 129 ? 6.074 -20.266 -11.82 1 93.5 129 GLY A C 1
ATOM 1025 O O . GLY A 1 129 ? 5.52 -19.172 -12.039 1 93.5 129 GLY A O 1
ATOM 1026 N N . ASN A 1 130 ? 5.742 -21.047 -10.875 1 95.38 130 ASN A N 1
ATOM 1027 C CA . ASN A 1 130 ? 4.672 -20.719 -9.938 1 95.38 130 ASN A CA 1
ATOM 1028 C C . ASN A 1 130 ? 4.969 -19.422 -9.172 1 95.38 130 ASN A C 1
ATOM 1030 O O . ASN A 1 130 ? 4.109 -18.547 -9.062 1 95.38 130 ASN A O 1
ATOM 1034 N N . GLU A 1 131 ? 6.168 -19.297 -8.688 1 93.5 131 GLU A N 1
ATOM 1035 C CA . GLU A 1 131 ? 6.559 -18.125 -7.922 1 93.5 131 GLU A CA 1
ATOM 1036 C C . GLU A 1 131 ? 6.512 -16.859 -8.781 1 93.5 131 GLU A C 1
ATOM 1038 O O . GLU A 1 131 ? 5.984 -15.828 -8.359 1 93.5 131 GLU A O 1
ATOM 1043 N N . ILE A 1 132 ? 7.016 -16.953 -9.938 1 88 132 ILE A N 1
ATOM 1044 C CA . ILE A 1 132 ? 7.008 -15.82 -10.852 1 88 132 ILE A CA 1
ATOM 1045 C C . ILE A 1 132 ? 5.566 -15.383 -11.109 1 88 132 ILE A C 1
ATOM 1047 O O . ILE A 1 132 ? 5.242 -14.195 -11.016 1 88 132 ILE A O 1
ATOM 1051 N N . LEU A 1 133 ? 4.719 -16.297 -11.336 1 89.06 133 LEU A N 1
ATOM 1052 C CA . LEU A 1 133 ? 3.32 -16.031 -11.633 1 89.06 133 LEU A CA 1
ATOM 1053 C C . LEU A 1 133 ? 2.611 -15.438 -10.422 1 89.06 133 LEU A C 1
ATOM 1055 O O . LEU A 1 133 ? 1.892 -14.438 -10.547 1 89.06 133 LEU A O 1
ATOM 1059 N N . THR A 1 134 ? 2.855 -16.016 -9.305 1 90.31 134 THR A N 1
ATOM 1060 C CA . THR A 1 134 ? 2.125 -15.609 -8.109 1 90.31 134 THR A CA 1
ATOM 1061 C C . THR A 1 134 ? 2.609 -14.25 -7.625 1 90.31 134 THR A C 1
ATOM 1063 O O . THR A 1 134 ? 1.808 -13.414 -7.195 1 90.31 134 THR A O 1
ATOM 1066 N N . TRP A 1 135 ? 3.92 -14.023 -7.695 1 86.38 135 TRP A N 1
ATOM 1067 C CA . TRP A 1 135 ? 4.453 -12.734 -7.281 1 86.38 135 TRP A CA 1
ATOM 1068 C C . TRP A 1 135 ? 3.951 -11.617 -8.195 1 86.38 135 TRP A C 1
ATOM 1070 O O . TRP A 1 135 ? 3.52 -10.562 -7.723 1 86.38 135 TRP A O 1
ATOM 1080 N N . ALA A 1 136 ? 3.988 -11.914 -9.469 1 80.62 136 ALA A N 1
ATOM 1081 C CA . ALA A 1 136 ? 3.508 -10.922 -10.438 1 80.62 136 ALA A CA 1
ATOM 1082 C C . ALA A 1 136 ? 2.029 -10.617 -10.219 1 80.62 136 ALA A C 1
ATOM 1084 O O . ALA A 1 136 ? 1.623 -9.453 -10.234 1 80.62 136 ALA A O 1
ATOM 1085 N N . ASN A 1 137 ? 1.237 -11.578 -9.992 1 81.69 137 ASN A N 1
ATOM 1086 C CA . ASN A 1 137 ? -0.192 -11.422 -9.75 1 81.69 137 ASN A CA 1
ATOM 1087 C C . ASN A 1 137 ? -0.458 -10.625 -8.477 1 81.69 137 ASN A C 1
ATOM 1089 O O . ASN A 1 137 ? -1.366 -9.797 -8.43 1 81.69 137 ASN A O 1
ATOM 1093 N N . ASP A 1 138 ? 0.32 -10.945 -7.508 1 82.94 138 ASP A N 1
ATOM 1094 C CA . ASP A 1 138 ? 0.087 -10.305 -6.219 1 82.94 138 ASP A CA 1
ATOM 1095 C C . ASP A 1 138 ? 0.438 -8.82 -6.273 1 82.94 138 ASP A C 1
ATOM 1097 O O . ASP A 1 138 ? -0.235 -7.992 -5.656 1 82.94 138 ASP A O 1
ATOM 1101 N N . ILE A 1 139 ? 1.524 -8.43 -6.883 1 76.44 139 ILE A N 1
ATOM 1102 C CA . ILE A 1 139 ? 1.895 -7.027 -7.008 1 76.44 139 ILE A CA 1
ATOM 1103 C C . ILE A 1 139 ? 0.815 -6.277 -7.789 1 76.44 139 ILE A C 1
ATOM 1105 O O . ILE A 1 139 ? 0.464 -5.148 -7.445 1 76.44 139 ILE A O 1
ATOM 1109 N N . TYR A 1 140 ? 0.273 -6.926 -8.797 1 73.06 140 TYR A N 1
ATOM 1110 C CA . TYR A 1 140 ? -0.79 -6.316 -9.586 1 73.06 140 TYR A CA 1
ATOM 1111 C C . TYR A 1 140 ? -2.027 -6.066 -8.734 1 73.06 140 TYR A C 1
ATOM 1113 O O . TYR A 1 140 ? -2.57 -4.957 -8.727 1 73.06 140 TYR A O 1
ATOM 1121 N N . SER A 1 141 ? -2.494 -7.082 -8.094 1 74.81 141 SER A N 1
ATOM 1122 C CA . SER A 1 141 ? -3.668 -6.969 -7.238 1 74.81 141 SER A CA 1
ATOM 1123 C C . SER A 1 141 ? -3.467 -5.906 -6.16 1 74.81 141 SER A C 1
ATOM 1125 O O . SER A 1 141 ? -4.395 -5.164 -5.836 1 74.81 141 SER A O 1
ATOM 1127 N N . PHE A 1 142 ? -2.268 -5.828 -5.664 1 76.06 142 PHE A N 1
ATOM 1128 C CA . PHE A 1 142 ? -1.939 -4.859 -4.625 1 76.06 142 PHE A CA 1
ATOM 1129 C C . PHE A 1 142 ? -2.02 -3.436 -5.164 1 76.06 142 PHE A C 1
ATOM 1131 O O . PHE A 1 142 ? -2.568 -2.549 -4.508 1 76.06 142 PHE A O 1
ATOM 1138 N N . ARG A 1 143 ? -1.479 -3.268 -6.285 1 67.06 143 ARG A N 1
ATOM 1139 C CA . ARG A 1 143 ? -1.494 -1.952 -6.914 1 67.06 143 ARG A CA 1
ATOM 1140 C C . ARG A 1 143 ? -2.924 -1.461 -7.121 1 67.06 143 ARG A C 1
ATOM 1142 O O . ARG A 1 143 ? -3.217 -0.282 -6.914 1 67.06 143 ARG A O 1
ATOM 1149 N N . LEU A 1 144 ? -3.795 -2.354 -7.535 1 67.75 144 LEU A N 1
ATOM 1150 C CA . LEU A 1 144 ? -5.191 -1.986 -7.75 1 67.75 144 LEU A CA 1
ATOM 1151 C C . LEU A 1 144 ? -5.852 -1.567 -6.441 1 67.75 144 LEU A C 1
ATOM 1153 O O . LEU A 1 144 ? -6.566 -0.563 -6.395 1 67.75 144 LEU A O 1
ATOM 1157 N N . ALA A 1 145 ? -5.59 -2.363 -5.434 1 70.06 145 ALA A N 1
ATOM 1158 C CA . ALA A 1 145 ? -6.156 -2.047 -4.125 1 70.06 145 ALA A CA 1
ATOM 1159 C C . ALA A 1 145 ? -5.625 -0.717 -3.602 1 70.06 145 ALA A C 1
ATOM 1161 O O . ALA A 1 145 ? -6.371 0.072 -3.018 1 70.06 145 ALA A O 1
ATOM 1162 N N . LEU A 1 146 ? -4.414 -0.52 -3.842 1 69.06 146 LEU A N 1
ATOM 1163 C CA . LEU A 1 146 ? -3.777 0.715 -3.395 1 69.06 146 LEU A CA 1
ATOM 1164 C C . LEU A 1 146 ? -4.367 1.922 -4.113 1 69.06 146 LEU A C 1
ATOM 1166 O O . LEU A 1 146 ? -4.605 2.963 -3.496 1 69.06 146 LEU A O 1
ATOM 1170 N N . GLN A 1 147 ? -4.559 1.746 -5.336 1 71.12 147 GLN A N 1
ATOM 1171 C CA . GLN A 1 147 ? -5.141 2.844 -6.102 1 71.12 147 GLN A CA 1
ATOM 1172 C C . GLN A 1 147 ? -6.539 3.188 -5.594 1 71.12 147 GLN A C 1
ATOM 1174 O O . GLN A 1 147 ? -6.906 4.363 -5.527 1 71.12 147 GLN A O 1
ATOM 1179 N N . ASP A 1 148 ? -7.301 2.207 -5.266 1 74.69 148 ASP A N 1
ATOM 1180 C CA . ASP A 1 148 ? -8.625 2.436 -4.699 1 74.69 148 ASP A CA 1
ATOM 1181 C C . ASP A 1 148 ? -8.531 3.215 -3.387 1 74.69 148 ASP A C 1
ATOM 1183 O O . ASP A 1 148 ? -9.352 4.098 -3.125 1 74.69 148 ASP A O 1
ATOM 1187 N N . ALA A 1 149 ? -7.566 2.855 -2.596 1 76.44 149 ALA A N 1
ATOM 1188 C CA . ALA A 1 149 ? -7.352 3.561 -1.335 1 76.44 149 ALA A CA 1
ATOM 1189 C C . ALA A 1 149 ? -6.969 5.016 -1.578 1 76.44 149 ALA A C 1
ATOM 1191 O O . ALA A 1 149 ? -7.465 5.918 -0.897 1 76.44 149 ALA A O 1
ATOM 1192 N N . VAL A 1 150 ? -6.09 5.234 -2.492 1 73.62 150 VAL A N 1
ATOM 1193 C CA . VAL A 1 150 ? -5.668 6.586 -2.85 1 73.62 150 VAL A CA 1
ATOM 1194 C C . VAL A 1 150 ? -6.867 7.383 -3.354 1 73.62 150 VAL A C 1
ATOM 1196 O O . VAL A 1 150 ? -7.074 8.531 -2.951 1 73.62 150 VAL A O 1
ATOM 1199 N N . ASN A 1 151 ? -7.66 6.754 -4.219 1 74.19 151 ASN A N 1
ATOM 1200 C CA . ASN A 1 151 ? -8.867 7.406 -4.719 1 74.19 151 ASN A CA 1
ATOM 1201 C C . ASN A 1 151 ? -9.805 7.793 -3.582 1 74.19 151 ASN A C 1
ATOM 1203 O O . ASN A 1 151 ? -10.391 8.883 -3.596 1 74.19 151 ASN A O 1
ATOM 1207 N N . TYR A 1 152 ? -9.969 6.988 -2.727 1 82.31 152 TYR A N 1
ATOM 1208 C CA . TYR A 1 152 ? -10.836 7.238 -1.579 1 82.31 152 TYR A CA 1
ATOM 1209 C C . TYR A 1 152 ? -10.352 8.445 -0.787 1 82.31 152 TYR A C 1
ATOM 1211 O O . TYR A 1 152 ? -11.141 9.336 -0.464 1 82.31 152 TYR A O 1
ATOM 1219 N N . VAL A 1 153 ? -9.102 8.523 -0.436 1 82.06 153 VAL A N 1
ATOM 1220 C CA . VAL A 1 153 ? -8.539 9.625 0.333 1 82.06 153 VAL A CA 1
ATOM 1221 C C . VAL A 1 153 ? -8.648 10.922 -0.469 1 82.06 153 VAL A C 1
ATOM 1223 O O . VAL A 1 153 ? -8.93 11.984 0.09 1 82.06 153 VAL A O 1
ATOM 1226 N N . ASN A 1 154 ? -8.406 10.805 -1.743 1 76.12 154 ASN A N 1
ATOM 1227 C CA . ASN A 1 154 ? -8.57 11.984 -2.592 1 76.12 154 ASN A CA 1
ATOM 1228 C C . ASN A 1 154 ? -9.992 12.539 -2.508 1 76.12 154 ASN A C 1
ATOM 1230 O O . ASN A 1 154 ? -10.188 13.75 -2.477 1 76.12 154 ASN A O 1
ATOM 1234 N N . GLN A 1 155 ? -10.922 11.625 -2.547 1 81.25 155 GLN A N 1
ATOM 1235 C CA . GLN A 1 155 ? -12.312 12.055 -2.4 1 81.25 155 GLN A CA 1
ATOM 1236 C C . GLN A 1 155 ? -12.539 12.734 -1.054 1 81.25 155 GLN A C 1
ATOM 1238 O O . GLN A 1 155 ? -13.266 13.727 -0.968 1 81.25 155 GLN A O 1
ATOM 1243 N N . LEU A 1 156 ? -11.961 12.25 0.007 1 86.62 156 LEU A N 1
ATOM 1244 C CA . LEU A 1 156 ? -12.062 12.852 1.331 1 86.62 156 LEU A CA 1
ATOM 1245 C C . LEU A 1 156 ? -11.445 14.25 1.34 1 86.62 156 LEU A C 1
ATOM 1247 O O . LEU A 1 156 ? -12 15.172 1.943 1 86.62 156 LEU A O 1
ATOM 1251 N N . ILE A 1 157 ? -10.305 14.375 0.71 1 83.75 157 ILE A N 1
ATOM 1252 C CA . ILE A 1 157 ? -9.625 15.664 0.632 1 83.75 157 ILE A CA 1
ATOM 1253 C C . ILE A 1 157 ? -10.508 16.672 -0.105 1 83.75 157 ILE A C 1
ATOM 1255 O O . ILE A 1 157 ? -10.68 17.797 0.348 1 83.75 157 ILE A O 1
ATOM 1259 N N . GLU A 1 158 ? -11.086 16.234 -1.21 1 80.19 158 GLU A N 1
ATOM 1260 C CA . GLU A 1 158 ? -11.969 17.109 -1.979 1 80.19 158 GLU A CA 1
ATOM 1261 C C . GLU A 1 158 ? -13.148 17.578 -1.135 1 80.19 158 GLU A C 1
ATOM 1263 O O . GLU A 1 158 ? -13.492 18.766 -1.145 1 80.19 158 GLU A O 1
ATOM 1268 N 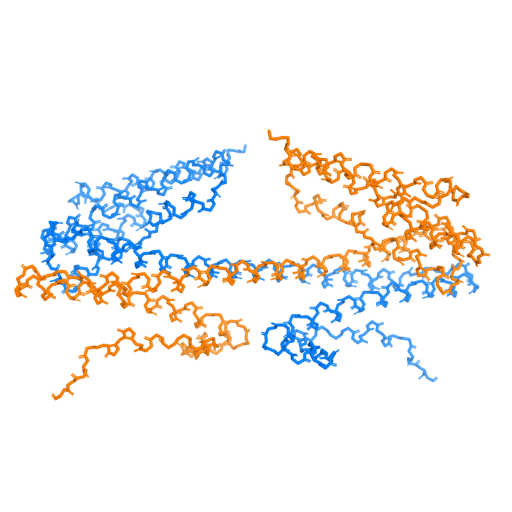N . GLN A 1 159 ? -13.727 16.656 -0.461 1 87.81 159 GLN A N 1
ATOM 1269 C CA . GLN A 1 159 ? -14.852 16.984 0.408 1 87.81 159 GLN A CA 1
ATOM 1270 C C . GLN A 1 159 ? -14.414 17.953 1.511 1 87.81 159 GLN A C 1
ATOM 1272 O O . GLN A 1 159 ? -15.141 18.906 1.834 1 87.81 159 GLN A O 1
ATOM 1277 N N . ARG A 1 160 ? -13.273 17.734 2.035 1 90.88 160 ARG A N 1
ATOM 1278 C CA . ARG A 1 160 ? -12.812 18.578 3.139 1 90.88 160 ARG A CA 1
ATOM 1279 C C . ARG A 1 160 ? -12.484 19.984 2.658 1 90.88 160 ARG A C 1
ATOM 1281 O O . ARG A 1 160 ? -12.672 20.953 3.393 1 90.88 160 ARG A O 1
ATOM 1288 N N . VAL A 1 161 ? -11.984 20.109 1.403 1 85.69 161 VAL A N 1
ATOM 1289 C CA . VAL A 1 161 ? -11.758 21.406 0.786 1 85.69 161 VAL A CA 1
ATOM 1290 C C . VAL A 1 161 ? -13.086 22.156 0.661 1 85.69 161 VAL A C 1
ATOM 1292 O O . VAL A 1 161 ? -13.164 23.359 0.972 1 85.69 161 VAL A O 1
ATOM 1295 N N . GLN A 1 162 ? -14.109 21.406 0.265 1 86.94 162 GLN A N 1
ATOM 1296 C CA . GLN A 1 162 ? -15.422 22.031 0.177 1 86.94 162 GLN A CA 1
ATOM 1297 C C . GLN A 1 162 ? -15.898 22.5 1.548 1 86.94 162 GLN A C 1
ATOM 1299 O O . GLN A 1 162 ? -16.453 23.594 1.675 1 86.94 162 GLN A O 1
ATOM 1304 N N . ASP A 1 163 ? -15.672 21.688 2.58 1 93.12 163 ASP A N 1
ATOM 1305 C CA . ASP A 1 163 ? -16.016 22.078 3.943 1 93.12 163 ASP A CA 1
ATOM 1306 C C . ASP A 1 163 ? -15.258 23.328 4.363 1 93.12 163 ASP A C 1
ATOM 1308 O O . ASP A 1 163 ? -15.82 24.203 5.023 1 93.12 163 ASP A O 1
ATOM 1312 N N . TYR A 1 164 ? -13.984 23.406 4.012 1 91.75 164 TYR A N 1
ATOM 1313 C CA . TYR A 1 164 ? -13.148 24.562 4.32 1 91.75 164 TYR A CA 1
ATOM 1314 C C . TYR A 1 164 ? -13.719 25.828 3.699 1 91.75 164 TYR A C 1
ATOM 1316 O O . TYR A 1 164 ? -13.875 26.844 4.379 1 91.75 164 TYR A O 1
ATOM 1324 N N . LEU A 1 165 ? -14.047 25.766 2.418 1 89.25 165 LEU A N 1
ATOM 1325 C CA . LEU A 1 165 ? -14.562 26.922 1.692 1 89.25 165 LEU A CA 1
ATOM 1326 C C . LEU A 1 165 ? -15.898 27.375 2.271 1 89.25 165 LEU A C 1
ATOM 1328 O O . LEU A 1 165 ? -16.156 28.578 2.406 1 89.25 165 LEU A O 1
ATOM 1332 N N . ALA A 1 166 ? -16.781 26.422 2.605 1 92.69 166 ALA A N 1
ATOM 1333 C CA . ALA A 1 166 ? -18.078 26.75 3.217 1 92.69 166 ALA A CA 1
ATOM 1334 C C . ALA A 1 166 ? -17.875 27.422 4.57 1 92.69 166 ALA A C 1
ATOM 1336 O O . ALA A 1 166 ? -18.609 28.375 4.906 1 92.69 166 ALA A O 1
ATOM 1337 N N . THR A 1 167 ? -16.938 26.969 5.344 1 95.94 167 THR A N 1
ATOM 1338 C CA . THR A 1 167 ? -16.625 27.547 6.645 1 95.94 167 THR A CA 1
ATOM 1339 C C . THR A 1 167 ? -16.031 28.953 6.484 1 95.94 167 THR A C 1
ATOM 1341 O O . THR A 1 167 ? -16.375 29.859 7.238 1 95.94 167 THR A O 1
ATOM 1344 N N . ARG A 1 168 ? -15.117 29.109 5.5 1 93.56 168 ARG A N 1
ATOM 1345 C CA . ARG A 1 168 ? -14.477 30.391 5.207 1 93.56 168 ARG A CA 1
ATOM 1346 C C . ARG A 1 168 ? -15.516 31.453 4.895 1 93.56 168 ARG A C 1
ATOM 1348 O O . ARG A 1 168 ? -15.359 32.625 5.289 1 93.56 168 ARG A O 1
ATOM 1355 N N . ALA A 1 169 ? -16.562 31.094 4.273 1 92.12 169 ALA A N 1
ATOM 1356 C CA . ALA A 1 169 ? -17.641 32 3.885 1 92.12 169 ALA A CA 1
ATOM 1357 C C . ALA A 1 169 ? -18.391 32.531 5.109 1 92.12 169 ALA A C 1
ATOM 1359 O O . ALA A 1 169 ? -19.094 33.531 5.031 1 92.12 169 ALA A O 1
ATOM 1360 N N . LYS A 1 170 ? -18.203 31.891 6.277 1 95.62 170 LYS A N 1
ATOM 1361 C CA . LYS A 1 170 ? -18.938 32.25 7.488 1 95.62 170 LYS A CA 1
ATOM 1362 C C . LYS A 1 170 ? -18.062 33.031 8.445 1 95.62 170 LYS A C 1
ATOM 1364 O O . LYS A 1 170 ? -18.438 33.281 9.602 1 95.62 170 LYS A O 1
ATOM 1369 N N . LEU A 1 171 ? -16.844 33.469 7.984 1 94.69 171 LEU A N 1
ATOM 1370 C CA . LEU A 1 171 ? -15.922 34.219 8.852 1 94.69 171 LEU A CA 1
ATOM 1371 C C . LEU A 1 171 ? -16.578 35.469 9.406 1 94.69 171 LEU A C 1
ATOM 1373 O O . LEU A 1 171 ? -17.047 36.312 8.648 1 94.69 171 LEU A O 1
ATOM 1377 N N . PRO A 1 172 ? -16.609 35.594 10.711 1 94.62 172 PRO A N 1
ATOM 1378 C CA . PRO A 1 172 ? -17.141 36.844 11.289 1 94.62 172 PRO A CA 1
ATOM 1379 C C . PRO A 1 172 ? -16.141 38 11.258 1 94.62 172 PRO A C 1
ATOM 1381 O O . PRO A 1 172 ? -14.961 37.781 10.984 1 94.62 172 PRO A O 1
ATOM 1384 N N . SER A 1 173 ? -16.688 39.312 11.477 1 95.56 173 SER A N 1
ATOM 1385 C CA . SER A 1 173 ? -15.812 40.438 11.656 1 95.56 173 SER A CA 1
ATOM 1386 C C . SER A 1 173 ? -15.43 40.625 13.117 1 95.56 173 SER A C 1
ATOM 1388 O O . SER A 1 173 ? -16.266 40.469 14.008 1 95.56 173 SER A O 1
ATOM 1390 N N . PHE A 1 174 ? -14.195 40.906 13.438 1 94.62 174 PHE A N 1
ATOM 1391 C CA . PHE A 1 174 ? -13.695 41.156 14.781 1 94.62 174 PHE A CA 1
ATOM 1392 C C . PHE A 1 174 ? -13.25 42.594 14.93 1 94.62 174 PHE A C 1
ATOM 1394 O O . PHE A 1 174 ? -12.617 42.969 15.93 1 94.62 174 PHE A O 1
ATOM 1401 N N . GLY A 1 175 ? -13.586 43.438 13.922 1 94.94 175 GLY A N 1
ATOM 1402 C CA . GLY A 1 175 ? -13.062 44.781 13.812 1 94.94 175 GLY A CA 1
ATOM 1403 C C . GLY A 1 175 ? -12.008 44.906 12.727 1 94.94 175 GLY A C 1
ATOM 1404 O O . GLY A 1 175 ? -11.297 43.969 12.422 1 94.94 175 GLY A O 1
ATOM 1405 N N . ALA A 1 176 ? -11.859 46.094 12.18 1 90.94 176 ALA A N 1
ATOM 1406 C CA . ALA A 1 176 ? -11.07 46.344 10.977 1 90.94 176 ALA A CA 1
ATOM 1407 C C . ALA A 1 176 ? -9.641 45.844 11.148 1 90.94 176 ALA A C 1
ATOM 1409 O O . ALA A 1 176 ? -9.125 45.125 10.289 1 90.94 176 ALA A O 1
ATOM 1410 N N . HIS A 1 177 ? -8.992 46.156 12.25 1 91.62 177 HIS A N 1
ATOM 1411 C CA . HIS A 1 177 ? -7.602 45.75 12.461 1 91.62 177 HIS A CA 1
ATOM 1412 C C . HIS A 1 177 ? -7.469 44.25 12.57 1 91.62 177 HIS A C 1
ATOM 1414 O O . HIS A 1 177 ? -6.664 43.625 11.867 1 91.62 177 HIS A O 1
ATOM 1420 N N . LEU A 1 178 ? -8.336 43.594 13.352 1 94.12 178 LEU A N 1
ATOM 1421 C CA . LEU A 1 178 ? -8.258 42.156 13.57 1 94.12 178 LEU A CA 1
ATOM 1422 C C . LEU A 1 178 ? -8.703 41.406 12.336 1 94.12 178 LEU A C 1
ATOM 1424 O O . LEU A 1 178 ? -8.195 40.312 12.055 1 94.12 178 LEU A O 1
ATOM 1428 N N . ASP A 1 179 ? -9.648 42 11.57 1 95.31 179 ASP A N 1
ATOM 1429 C CA . ASP A 1 179 ? -10.078 41.375 10.328 1 95.31 179 ASP A CA 1
ATOM 1430 C C . ASP A 1 179 ? -8.906 41.219 9.352 1 95.31 179 ASP A C 1
ATOM 1432 O O . ASP A 1 179 ? -8.812 40.25 8.633 1 95.31 179 ASP A O 1
ATOM 1436 N N . GLY A 1 180 ? -8.023 42.281 9.344 1 94.69 180 GLY A N 1
ATOM 1437 C CA . GLY A 1 180 ? -6.828 42.188 8.523 1 94.69 180 GLY A CA 1
ATOM 1438 C C . GLY A 1 180 ? -5.887 41.094 8.945 1 94.69 180 GLY A C 1
ATOM 1439 O O . GLY A 1 180 ? -5.363 40.344 8.102 1 94.69 180 GLY A O 1
ATOM 1440 N N . GLU A 1 181 ? -5.68 40.969 10.289 1 94.5 181 GLU A N 1
ATOM 1441 C CA . GLU A 1 181 ? -4.82 39.906 10.828 1 94.5 181 GLU A CA 1
ATOM 1442 C C . GLU A 1 181 ? -5.375 38.531 10.5 1 94.5 181 GLU A C 1
ATOM 1444 O O . GLU A 1 181 ? -4.625 37.625 10.102 1 94.5 181 GLU A O 1
ATOM 1449 N N . VAL A 1 182 ? -6.707 38.375 10.641 1 95.38 182 VAL A N 1
ATOM 1450 C CA . VAL A 1 182 ? -7.379 37.094 10.367 1 95.38 182 VAL A CA 1
ATOM 1451 C C . VAL A 1 182 ? -7.25 36.75 8.891 1 95.38 182 VAL A C 1
ATOM 1453 O O . VAL A 1 182 ? -6.977 35.594 8.539 1 95.38 182 VAL A O 1
ATOM 1456 N N . ALA A 1 183 ? -7.441 37.719 8.055 1 93.69 183 ALA A N 1
ATOM 1457 C CA . ALA A 1 183 ? -7.328 37.5 6.613 1 93.69 183 ALA A CA 1
ATOM 1458 C C . ALA A 1 183 ? -5.938 37 6.242 1 93.69 183 ALA A C 1
ATOM 1460 O O . ALA A 1 183 ? -5.793 36.094 5.414 1 93.69 183 ALA A O 1
ATOM 1461 N N . ARG A 1 184 ? -4.957 37.562 6.863 1 94.12 184 ARG A N 1
ATOM 1462 C CA . ARG A 1 184 ? -3.584 37.156 6.594 1 94.12 184 ARG A CA 1
ATOM 1463 C C . ARG A 1 184 ? -3.334 35.719 7.086 1 94.12 184 ARG A C 1
ATOM 1465 O O . ARG A 1 184 ? -2.652 34.938 6.422 1 94.12 184 ARG A O 1
ATOM 1472 N N . TYR A 1 185 ? -3.859 35.406 8.203 1 94.88 185 TYR A N 1
ATOM 1473 C CA . TYR A 1 185 ? -3.723 34.031 8.75 1 94.88 185 TYR A CA 1
ATOM 1474 C C . TYR A 1 185 ? -4.383 33.031 7.836 1 94.88 185 TYR A C 1
ATOM 1476 O O . TYR A 1 185 ? -3.771 32 7.488 1 94.88 185 TYR A O 1
ATOM 1484 N N . VAL A 1 186 ? -5.668 33.281 7.469 1 93.31 186 VAL A N 1
ATOM 1485 C CA . VAL A 1 186 ? -6.434 32.375 6.613 1 93.31 186 VAL A CA 1
ATOM 1486 C C . VAL A 1 186 ? -5.719 32.188 5.277 1 93.31 186 VAL A C 1
ATOM 1488 O O . VAL A 1 186 ? -5.625 31.078 4.754 1 93.31 186 VAL A O 1
ATOM 1491 N N . LYS A 1 187 ? -5.191 33.281 4.777 1 90.12 187 LYS A N 1
ATOM 1492 C CA . LYS A 1 187 ? -4.41 33.188 3.547 1 90.12 187 LYS A CA 1
ATOM 1493 C C . LYS A 1 187 ? -3.186 32.312 3.727 1 90.12 187 LYS A C 1
ATOM 1495 O O . LYS A 1 187 ? -2.818 31.562 2.818 1 90.12 187 LYS A O 1
ATOM 1500 N N . GLY A 1 188 ? -2.543 32.438 4.855 1 90.19 188 GLY A N 1
ATOM 1501 C CA . GLY A 1 188 ? -1.418 31.562 5.164 1 90.19 188 GLY A CA 1
ATOM 1502 C C . GLY A 1 188 ? -1.784 30.094 5.16 1 90.19 188 GLY A C 1
ATOM 1503 O O . GLY A 1 188 ? -1.05 29.266 4.613 1 90.19 188 GLY A O 1
ATOM 1504 N N . VAL A 1 189 ? -2.932 29.766 5.746 1 90.38 189 VAL A N 1
ATOM 1505 C CA . VAL A 1 189 ? -3.428 28.391 5.746 1 90.38 189 VAL A CA 1
ATOM 1506 C C . VAL A 1 189 ? -3.65 27.938 4.309 1 90.38 189 VAL A C 1
ATOM 1508 O O . VAL A 1 189 ? -3.207 26.844 3.926 1 90.38 189 VAL A O 1
ATOM 1511 N N . GLU A 1 190 ? -4.242 28.766 3.535 1 87.56 190 GLU A N 1
ATOM 1512 C CA . GLU A 1 190 ? -4.582 28.422 2.158 1 87.56 190 GLU A CA 1
ATOM 1513 C C . GLU A 1 190 ? -3.33 28.266 1.304 1 87.56 190 GLU A C 1
ATOM 1515 O O . GLU A 1 190 ? -3.256 27.359 0.466 1 87.56 190 GLU A O 1
ATOM 1520 N N . TYR A 1 191 ? -2.361 29.062 1.562 1 84.31 191 TYR A N 1
ATOM 1521 C CA . TYR A 1 191 ? -1.105 28.938 0.832 1 84.31 191 TYR A CA 1
ATOM 1522 C C . TYR A 1 191 ? -0.381 27.656 1.203 1 84.31 191 TYR A C 1
ATOM 1524 O O . TYR A 1 191 ? 0.259 27.031 0.356 1 84.31 191 TYR A O 1
ATOM 1532 N N . SER A 1 192 ? -0.469 27.297 2.408 1 86.69 192 SER A N 1
ATOM 1533 C CA . SER A 1 192 ? 0.146 26.062 2.848 1 86.69 192 SER A CA 1
ATOM 1534 C C . SER A 1 192 ? -0.496 24.859 2.166 1 86.69 192 SER A C 1
ATOM 1536 O O . SER A 1 192 ? 0.198 23.922 1.755 1 86.69 192 SER A O 1
ATOM 1538 N N . ILE A 1 193 ? -1.813 24.891 2.088 1 81.12 193 ILE A N 1
ATOM 1539 C CA . ILE A 1 193 ? -2.547 23.828 1.419 1 81.12 193 ILE A CA 1
ATOM 1540 C C . ILE A 1 193 ? -2.121 23.75 -0.045 1 81.12 193 ILE A C 1
ATOM 1542 O O . ILE A 1 193 ? -1.807 22.672 -0.549 1 81.12 193 ILE A O 1
ATOM 1546 N N . GLN A 1 194 ? -2.062 24.891 -0.681 1 75.44 194 GLN A N 1
ATOM 1547 C CA . GLN A 1 194 ? -1.698 24.953 -2.094 1 75.44 194 GLN A CA 1
ATOM 1548 C C . GLN A 1 194 ? -0.283 24.422 -2.32 1 75.44 194 GLN A C 1
ATOM 1550 O O . GLN A 1 194 ? -0.038 23.672 -3.266 1 75.44 194 GLN A O 1
ATOM 1555 N N . ALA A 1 195 ? 0.606 24.844 -1.511 1 74.62 195 ALA A N 1
ATOM 1556 C CA . ALA A 1 195 ? 1.993 24.391 -1.618 1 74.62 195 ALA A CA 1
ATOM 1557 C C . ALA A 1 195 ? 2.098 22.875 -1.468 1 74.62 195 ALA A C 1
ATOM 1559 O O . ALA A 1 195 ? 2.84 22.219 -2.205 1 74.62 195 ALA A O 1
ATOM 1560 N N . CYS A 1 196 ? 1.332 22.375 -0.57 1 73.06 196 CYS A N 1
ATOM 1561 C CA . CYS A 1 196 ? 1.356 20.938 -0.325 1 73.06 196 CYS A CA 1
ATOM 1562 C C . CYS A 1 196 ? 0.805 20.172 -1.521 1 73.06 196 CYS A C 1
ATOM 1564 O O . CYS A 1 196 ? 1.391 19.188 -1.949 1 73.06 196 CYS A O 1
ATOM 1566 N N . ILE A 1 197 ? -0.3 20.609 -1.972 1 64.38 197 ILE A N 1
ATOM 1567 C CA . ILE A 1 197 ? -0.942 19.938 -3.102 1 64.38 197 ILE A CA 1
ATOM 1568 C C . ILE A 1 197 ? -0.024 20 -4.32 1 64.38 197 ILE A C 1
ATOM 1570 O O . ILE A 1 197 ? 0.149 19 -5.02 1 64.38 197 ILE A O 1
ATOM 1574 N N . GLU A 1 198 ? 0.586 21.156 -4.52 1 63.59 198 GLU A N 1
ATOM 1575 C CA . GLU A 1 198 ? 1.5 21.312 -5.645 1 63.59 198 GLU A CA 1
ATOM 1576 C C . GLU A 1 198 ? 2.705 20.391 -5.52 1 63.59 198 GLU A C 1
ATOM 1578 O O . GLU A 1 198 ? 3.117 19.766 -6.5 1 63.59 198 GLU A O 1
ATOM 1583 N N . TRP A 1 199 ? 3.197 20.344 -4.426 1 66.88 199 TRP A N 1
ATOM 1584 C CA . TRP A 1 199 ? 4.332 19.469 -4.156 1 66.88 199 TRP A CA 1
ATOM 1585 C C . TRP A 1 199 ? 3.951 18 -4.352 1 66.88 199 TRP A C 1
ATOM 1587 O O . TRP A 1 199 ? 4.684 17.25 -4.988 1 66.88 199 TRP A O 1
ATOM 1597 N N . SER A 1 200 ? 2.818 17.562 -3.836 1 62.28 200 SER A N 1
ATOM 1598 C CA . SER A 1 200 ? 2.367 16.172 -3.918 1 62.28 200 SER A CA 1
ATOM 1599 C C . SER A 1 200 ? 2.086 15.773 -5.359 1 62.28 200 SER A C 1
ATOM 1601 O O . SER A 1 200 ? 2.357 14.633 -5.758 1 62.28 200 SER A O 1
ATOM 1603 N N . LEU A 1 201 ? 1.433 16.656 -6.07 1 54.19 201 LEU A N 1
ATOM 1604 C CA . LEU A 1 201 ? 1.134 16.406 -7.477 1 54.19 201 LEU A CA 1
ATOM 1605 C C . LEU A 1 201 ? 2.41 16.406 -8.312 1 54.19 201 LEU A C 1
ATOM 1607 O O . LEU A 1 201 ? 2.553 15.602 -9.234 1 54.19 201 LEU A O 1
ATOM 1611 N N . MET A 1 202 ? 3.207 17.344 -8.102 1 49.91 202 MET A N 1
ATOM 1612 C CA . MET A 1 202 ? 4.469 17.422 -8.836 1 49.91 202 MET A CA 1
ATOM 1613 C C . MET A 1 202 ? 5.309 16.172 -8.609 1 49.91 202 MET A C 1
ATOM 1615 O O . MET A 1 202 ? 5.953 15.672 -9.531 1 49.91 202 MET A O 1
ATOM 1619 N N . THR A 1 203 ? 5.234 15.727 -7.516 1 47.78 203 THR A N 1
ATOM 1620 C CA . THR A 1 203 ? 6.023 14.531 -7.238 1 47.78 203 THR A CA 1
ATOM 1621 C C . THR A 1 203 ? 5.422 13.312 -7.926 1 47.78 203 THR A C 1
ATOM 1623 O O . THR A 1 203 ? 6.148 12.422 -8.375 1 47.78 203 THR A O 1
ATOM 1626 N N . THR A 1 204 ? 4.164 13.078 -7.941 1 47.31 204 THR A N 1
ATOM 1627 C CA . THR A 1 204 ? 3.521 11.953 -8.609 1 47.31 204 THR A CA 1
ATOM 1628 C C . THR A 1 204 ? 3.766 12.016 -10.117 1 47.31 204 THR A C 1
ATOM 1630 O O . THR A 1 204 ? 3.977 10.984 -10.758 1 47.31 204 THR A O 1
ATOM 1633 N N . ARG A 1 205 ? 3.416 13.172 -10.797 1 41.81 205 ARG A N 1
ATOM 1634 C CA . ARG A 1 205 ? 3.684 13.336 -12.219 1 41.81 205 ARG A CA 1
ATOM 1635 C C . ARG A 1 205 ? 5.148 13.062 -12.539 1 41.81 205 ARG A C 1
ATOM 1637 O O . ARG A 1 205 ? 5.465 12.445 -13.562 1 41.81 205 ARG A O 1
ATOM 1644 N N . TYR A 1 206 ? 6.02 13.812 -11.961 1 37.31 206 TYR A N 1
ATOM 1645 C CA . TYR A 1 206 ? 7.441 13.734 -12.273 1 37.31 206 TYR A CA 1
ATOM 1646 C C . TYR A 1 206 ? 8.008 12.359 -11.922 1 37.31 206 TYR A C 1
ATOM 1648 O O . TYR A 1 206 ? 8.859 11.836 -12.641 1 37.31 206 TYR A O 1
ATOM 1656 N N . PHE A 1 207 ? 7.852 11.859 -10.758 1 38.84 207 PHE A N 1
ATOM 1657 C CA . PHE A 1 207 ? 8.609 10.648 -10.438 1 38.84 207 PHE A CA 1
ATOM 1658 C C . PHE A 1 207 ? 8.023 9.438 -11.148 1 38.84 207 PHE A C 1
ATOM 1660 O O . PHE A 1 207 ? 8.617 8.359 -11.133 1 38.84 207 PHE A O 1
ATOM 1667 N N . GLY A 1 208 ? 7.062 9.523 -11.812 1 37.78 208 GLY A N 1
ATOM 1668 C CA . GLY A 1 208 ? 6.852 8.398 -12.711 1 37.78 208 GLY A CA 1
ATOM 1669 C C . GLY A 1 208 ? 7.902 8.305 -13.805 1 37.78 208 GLY A C 1
ATOM 1670 O O . GLY A 1 208 ? 8.742 7.402 -13.789 1 37.78 208 GLY A O 1
ATOM 1671 N N . THR A 1 209 ? 7.953 9.016 -15.07 1 39.5 209 THR A N 1
ATOM 1672 C CA . THR A 1 209 ? 8.938 8.859 -16.125 1 39.5 209 THR A CA 1
ATOM 1673 C C . THR A 1 209 ? 10.195 9.68 -15.828 1 39.5 209 THR A C 1
ATOM 1675 O O . THR A 1 209 ? 11.305 9.242 -16.125 1 39.5 209 THR A O 1
ATOM 1678 N N . ASP A 1 210 ? 10.234 11.07 -15.773 1 37.88 210 ASP A N 1
ATOM 1679 C CA . ASP A 1 210 ? 11.406 11.93 -15.891 1 37.88 210 ASP A CA 1
ATOM 1680 C C . ASP A 1 210 ? 11.945 12.312 -14.516 1 37.88 210 ASP A C 1
ATOM 1682 O O . ASP A 1 210 ? 12.117 13.5 -14.219 1 37.88 210 ASP A O 1
ATOM 1686 N N . ALA A 1 211 ? 12.039 11.602 -13.586 1 39.62 211 ALA A N 1
ATOM 1687 C CA . ALA A 1 211 ? 12.688 11.836 -12.297 1 39.62 211 ALA A CA 1
ATOM 1688 C C . ALA A 1 211 ? 14.094 12.398 -12.484 1 39.62 211 ALA A C 1
ATOM 1690 O O . ALA A 1 211 ? 14.547 13.234 -11.703 1 39.62 211 ALA A O 1
ATOM 1691 N N . GLU A 1 212 ? 14.766 11.969 -13.523 1 40 212 GLU A N 1
ATOM 1692 C CA . GLU A 1 212 ? 16.125 12.406 -13.812 1 40 212 GLU A CA 1
ATOM 1693 C C . GLU A 1 212 ? 16.172 13.906 -14.078 1 40 212 GLU A C 1
ATOM 1695 O O . GLU A 1 212 ? 17.078 14.602 -13.609 1 40 212 GLU A O 1
ATOM 1700 N N . THR A 1 213 ? 15.297 14.367 -14.914 1 38.66 213 THR A N 1
ATOM 1701 C CA . THR A 1 213 ? 15.336 15.781 -15.25 1 38.66 213 THR A CA 1
ATOM 1702 C C . THR A 1 213 ? 15 16.641 -14.039 1 38.66 213 THR A C 1
ATOM 1704 O O . THR A 1 213 ? 15.609 17.688 -13.828 1 38.66 213 THR A O 1
ATOM 1707 N N . VAL A 1 214 ? 14.141 16.281 -13.172 1 38.75 214 VAL A N 1
ATOM 1708 C CA . VAL A 1 214 ? 13.844 17.094 -11.992 1 38.75 214 VAL A CA 1
ATOM 1709 C C . VAL A 1 214 ? 15.062 17.141 -11.078 1 38.75 214 VAL A C 1
ATOM 1711 O O . VAL A 1 214 ? 15.359 18.172 -10.484 1 38.75 214 VAL A O 1
ATOM 1714 N N . LYS A 1 215 ? 15.703 16.062 -10.969 1 39.91 215 LYS A N 1
ATOM 1715 C CA . LYS A 1 215 ? 16.953 16.078 -10.219 1 39.91 215 LYS A CA 1
ATOM 1716 C C . LYS A 1 215 ? 17.938 17.062 -10.836 1 39.91 215 LYS A C 1
ATOM 1718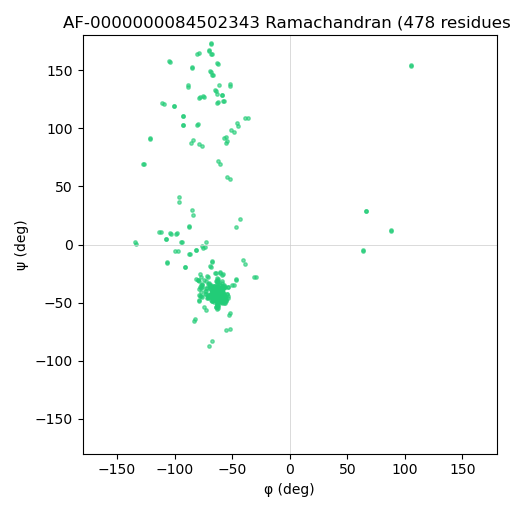 O O . LYS A 1 215 ? 18.688 17.75 -10.117 1 39.91 215 LYS A O 1
ATOM 1723 N N . GLU A 1 216 ? 17.922 17 -12.164 1 39.94 216 GLU A N 1
ATOM 1724 C CA . GLU A 1 216 ? 18.891 17.844 -12.836 1 39.94 216 GLU A CA 1
ATOM 1725 C C . GLU A 1 216 ? 18.438 19.297 -12.891 1 39.94 216 GLU A C 1
ATOM 1727 O O . GLU A 1 216 ? 19.234 20.219 -12.711 1 39.94 216 GLU A O 1
ATOM 1732 N N . THR A 1 217 ? 17.141 19.438 -13.312 1 36.78 217 THR A N 1
ATOM 1733 C CA . THR A 1 217 ? 16.734 20.812 -13.609 1 36.78 217 THR A CA 1
ATOM 1734 C C . THR A 1 217 ? 15.961 21.406 -12.445 1 36.78 217 THR A C 1
ATOM 1736 O O . THR A 1 217 ? 15.812 22.625 -12.352 1 36.78 217 THR A O 1
ATOM 1739 N N . GLY A 1 218 ? 15.641 20.828 -11.477 1 32.19 218 GLY A N 1
ATOM 1740 C CA . GLY A 1 218 ? 14.859 21.266 -10.32 1 32.19 218 GLY A CA 1
ATOM 1741 C C . GLY A 1 218 ? 13.43 21.625 -10.672 1 32.19 218 GLY A C 1
ATOM 1742 O O . GLY A 1 218 ? 12.711 22.188 -9.852 1 32.19 218 GLY A O 1
ATOM 1743 N N . VAL A 1 219 ? 13.164 21.578 -11.969 1 29.28 219 VAL A N 1
ATOM 1744 C CA . VAL A 1 219 ? 11.867 22.031 -12.453 1 29.28 219 VAL A CA 1
ATOM 1745 C C . VAL A 1 219 ? 10.891 20.859 -12.531 1 29.28 219 VAL A C 1
ATOM 1747 O O . VAL A 1 219 ? 11.242 19.797 -13.047 1 29.28 219 VAL A O 1
ATOM 1750 N N . VAL A 1 220 ? 9.945 20.75 -11.781 1 31.52 220 VAL A N 1
ATOM 1751 C CA . VAL A 1 220 ? 8.93 19.719 -11.664 1 31.52 220 VAL A CA 1
ATOM 1752 C C . VAL A 1 220 ? 7.707 20.094 -12.5 1 31.52 220 VAL A C 1
ATOM 1754 O O . VAL A 1 220 ? 7.184 21.203 -12.391 1 31.52 220 VAL A O 1
ATOM 1757 N N . ASN A 1 221 ? 7.559 19.469 -13.68 1 29.73 221 ASN A N 1
ATOM 1758 C CA . ASN A 1 221 ? 6.352 19.672 -14.477 1 29.73 221 ASN A CA 1
ATOM 1759 C C . ASN A 1 221 ? 5.188 18.828 -13.977 1 29.73 221 ASN A C 1
ATOM 1761 O O . ASN A 1 221 ? 5.34 17.625 -13.75 1 29.73 221 ASN A O 1
ATOM 1765 N N . VAL A 1 222 ? 4.266 19.375 -13.297 1 28.75 222 VAL A N 1
ATOM 1766 C CA . VAL A 1 222 ? 3.107 18.875 -12.555 1 28.75 222 VAL A CA 1
ATOM 1767 C C . VAL A 1 222 ? 1.979 18.547 -13.531 1 28.75 222 VAL A C 1
ATOM 1769 O O . VAL A 1 222 ? 1.543 19.406 -14.305 1 28.75 222 VAL A O 1
ATOM 1772 N N . VAL A 1 223 ? 1.937 17.359 -14.094 1 27.73 223 VAL A N 1
ATOM 1773 C CA . VAL A 1 223 ? 0.722 17.125 -14.867 1 27.73 223 VAL A CA 1
ATOM 1774 C C . VAL A 1 223 ? -0.383 16.609 -13.945 1 27.73 223 VAL A C 1
ATOM 1776 O O . VAL A 1 223 ? -0.211 15.594 -13.266 1 27.73 223 VAL A O 1
ATOM 1779 N N . LEU A 1 224 ? -1.209 17.422 -13.273 1 27.88 224 LEU A N 1
ATOM 1780 C CA . LEU A 1 224 ? -2.432 17.188 -12.508 1 27.88 224 LEU A CA 1
ATOM 1781 C C . LEU A 1 224 ? -3.467 16.453 -13.352 1 27.88 224 LEU A C 1
ATOM 1783 O O . LEU A 1 224 ? -3.785 16.875 -14.461 1 27.88 224 LEU A O 1
ATOM 1787 N N . ASN A 1 225 ? -3.461 15.172 -13.352 1 28.45 225 ASN A N 1
ATOM 1788 C CA . ASN A 1 225 ? -4.547 14.656 -14.18 1 28.45 225 ASN A CA 1
ATOM 1789 C C . ASN A 1 225 ? -5.887 15.273 -13.789 1 28.45 225 ASN A C 1
ATOM 1791 O O . ASN A 1 225 ? -6.707 15.586 -14.656 1 28.45 225 ASN A O 1
ATOM 1795 N N . SER A 1 226 ? -6.582 14.891 -12.531 1 27.83 226 SER A N 1
ATOM 1796 C CA . SER A 1 226 ? -7.922 15.461 -12.414 1 27.83 226 SER A CA 1
ATOM 1797 C C . SER A 1 226 ? -7.871 16.984 -12.359 1 27.83 226 SER A C 1
ATOM 1799 O O . SER A 1 226 ? -6.891 17.562 -11.891 1 27.83 226 SER A O 1
ATOM 1801 N N . GLU A 1 227 ? -8.641 17.766 -13.172 1 29.14 227 GLU A N 1
ATOM 1802 C CA . GLU A 1 227 ? -9.055 19.156 -13.211 1 29.14 227 GLU A CA 1
ATOM 1803 C C . GLU A 1 227 ? -9.469 19.656 -11.828 1 29.14 227 GLU A C 1
ATOM 1805 O O . GLU A 1 227 ? -10.641 19.562 -11.461 1 29.14 227 GLU A O 1
ATOM 1810 N N . VAL A 1 228 ? -9.156 19.203 -10.75 1 26.11 228 VAL A N 1
ATOM 1811 C CA . VAL A 1 228 ? -9.562 20.047 -9.625 1 26.11 228 VAL A CA 1
ATOM 1812 C C . VAL A 1 228 ? -9 21.453 -9.805 1 26.11 228 VAL A C 1
ATOM 1814 O O . VAL A 1 228 ? -7.781 21.641 -9.812 1 26.11 228 VAL A O 1
ATOM 1817 N N . LYS A 1 229 ? -9.734 22.391 -10.414 1 28.55 229 LYS A N 1
ATOM 1818 C CA . LYS A 1 229 ? -9.531 23.828 -10.57 1 28.55 229 LYS A CA 1
ATOM 1819 C C . LYS A 1 229 ? -9.25 24.5 -9.227 1 28.55 229 LYS A C 1
ATOM 1821 O O . LYS A 1 229 ? -10.164 24.734 -8.445 1 28.55 229 LYS A O 1
ATOM 1826 N N . LEU A 1 230 ? -8.359 24.188 -8.469 1 28.83 230 LEU A N 1
ATOM 1827 C CA . LEU A 1 230 ? -7.891 24.969 -7.328 1 28.83 230 LEU A CA 1
ATOM 1828 C C . LEU A 1 230 ? -7.875 26.453 -7.648 1 28.83 230 LEU A C 1
ATOM 1830 O O . LEU A 1 230 ? -7.551 27.281 -6.789 1 28.83 230 LEU A O 1
ATOM 1834 N N . GLY A 1 231 ? -7.938 26.75 -8.898 1 31.7 231 GLY A N 1
ATOM 1835 C CA . GLY A 1 231 ? -7.996 28.141 -9.289 1 31.7 231 GLY A CA 1
ATOM 1836 C C . GLY A 1 231 ? -9.008 28.953 -8.492 1 31.7 231 GLY A C 1
ATOM 1837 O O . GLY A 1 231 ? -8.922 30.172 -8.43 1 31.7 231 GLY A O 1
ATOM 1838 N N . GLU A 1 232 ? -10.039 28.266 -8.062 1 32.56 232 GLU A N 1
ATOM 1839 C CA . GLU A 1 232 ? -11.055 29.109 -7.418 1 32.56 232 GLU A CA 1
ATOM 1840 C C . GLU A 1 232 ? -10.625 29.5 -6.008 1 32.56 232 GLU A C 1
ATOM 1842 O O . GLU A 1 232 ? -11.164 30.453 -5.438 1 32.56 232 GLU A O 1
ATOM 1847 N N . LEU A 1 233 ? -9.828 28.703 -5.359 1 32.28 233 LEU A N 1
ATOM 1848 C CA . LEU A 1 233 ? -9.445 29.172 -4.031 1 32.28 233 LEU A CA 1
ATOM 1849 C C . LEU A 1 233 ? -8.664 30.484 -4.113 1 32.28 233 LEU A C 1
ATOM 1851 O O . LEU A 1 233 ? -8.82 31.359 -3.262 1 32.28 233 LEU A O 1
ATOM 1855 N N . ALA A 1 234 ? -7.746 30.641 -5.137 1 34.03 234 ALA A N 1
ATOM 1856 C CA . ALA A 1 234 ? -6.906 31.828 -5.219 1 34.03 234 ALA A CA 1
ATOM 1857 C C . ALA A 1 234 ? -7.699 33.031 -5.762 1 34.03 234 ALA A C 1
ATOM 1859 O O . ALA A 1 234 ? -7.367 34.188 -5.48 1 34.03 234 ALA A O 1
ATOM 1860 N N . HIS A 1 235 ? -8.539 32.781 -6.766 1 32.25 235 HIS A N 1
ATOM 1861 C CA . HIS A 1 235 ? -9.062 33.938 -7.492 1 32.25 235 HIS A CA 1
ATOM 1862 C C . HIS A 1 235 ? -10.141 34.656 -6.684 1 32.25 235 HIS A C 1
ATOM 1864 O O . HIS A 1 235 ? -10.766 35.594 -7.172 1 32.25 235 HIS A O 1
ATOM 1870 N N . GLY A 1 236 ? -10.453 34.094 -5.551 1 31.55 236 GLY A N 1
ATOM 1871 C CA . GLY A 1 236 ? -11.547 34.906 -5.043 1 31.55 236 GLY A CA 1
ATOM 1872 C C . GLY A 1 236 ? -11.172 36.375 -4.844 1 31.55 236 GLY A C 1
ATOM 1873 O O . GLY A 1 236 ? -12.023 37.188 -4.492 1 31.55 236 GLY A O 1
ATOM 1874 N N . GLY A 1 237 ? -9.938 36.75 -4.516 1 30.08 237 GLY A N 1
ATOM 1875 C CA . GLY A 1 237 ? -9.883 38.125 -4.102 1 30.08 237 GLY A CA 1
ATOM 1876 C C . GLY A 1 237 ? -10.008 39.125 -5.262 1 30.08 237 GLY A C 1
ATOM 1877 O O . GLY A 1 237 ? -10.547 40.219 -5.105 1 30.08 237 GLY A O 1
ATOM 1878 N N . HIS A 1 238 ? -9.133 39 -6.34 1 29.66 238 HIS A N 1
ATOM 1879 C CA . HIS A 1 238 ? -8.93 40.25 -7.035 1 29.66 238 HIS A CA 1
ATOM 1880 C C . HIS A 1 238 ? -10.023 40.5 -8.062 1 29.66 238 HIS A C 1
ATOM 1882 O O . HIS A 1 238 ? -9.828 40.281 -9.258 1 29.66 238 HIS A O 1
ATOM 1888 N N . GLU A 1 239 ? -11.289 40 -8.047 1 28.11 239 GLU A N 1
ATOM 1889 C CA . GLU A 1 239 ? -12.07 40.75 -9.023 1 28.11 239 GLU A CA 1
ATOM 1890 C C . GLU A 1 239 ? -12.125 42.25 -8.664 1 28.11 239 GLU A C 1
ATOM 1892 O O . GLU A 1 239 ? -12.727 42.625 -7.66 1 28.11 239 GLU A O 1
ATOM 1897 N N . SER A 1 240 ? -11.039 42.969 -8.758 1 25.77 240 SER A N 1
ATOM 1898 C CA . SER A 1 240 ? -11.211 44.406 -8.93 1 25.77 240 SER A CA 1
ATOM 1899 C C . SER A 1 240 ? -12.273 44.719 -9.977 1 25.77 240 SER A C 1
ATOM 1901 O O . SER A 1 240 ? -12.211 44.219 -11.102 1 25.77 240 SER A O 1
ATOM 1903 N N . GLU A 1 241 ? -13.5 45.094 -9.602 1 21.22 241 GLU A N 1
ATOM 1904 C CA . GLU A 1 241 ? -14.102 46.156 -10.391 1 21.22 241 GLU A CA 1
ATOM 1905 C C . GLU A 1 241 ? -13.234 47.406 -10.359 1 21.22 241 GLU A C 1
ATOM 1907 O O . GLU A 1 241 ? -12.609 47.719 -9.344 1 21.22 241 GLU A O 1
ATOM 1912 N N . MET B 1 1 ? 18.766 -9.016 23.203 1 23.58 1 MET B N 1
ATOM 1913 C CA . MET B 1 1 ? 18.516 -8.164 22.047 1 23.58 1 MET B CA 1
ATOM 1914 C C . MET B 1 1 ? 17.484 -7.09 22.375 1 23.58 1 MET B C 1
ATOM 1916 O O . MET B 1 1 ? 16.281 -7.387 22.484 1 23.58 1 MET B O 1
ATOM 1920 N N . ALA B 1 2 ? 17.656 -6.246 23.141 1 35.78 2 ALA B N 1
ATOM 1921 C CA . ALA B 1 2 ? 16.859 -5.125 23.609 1 35.78 2 ALA B CA 1
ATOM 1922 C C . ALA B 1 2 ? 16.031 -4.52 22.484 1 35.78 2 ALA B C 1
ATOM 1924 O O . ALA B 1 2 ? 16.562 -4.273 21.391 1 35.78 2 ALA B O 1
ATOM 1925 N N . ASP B 1 3 ? 14.641 -4.637 22.375 1 42.19 3 ASP B N 1
ATOM 1926 C CA . ASP B 1 3 ? 13.617 -4.461 21.359 1 42.19 3 ASP B CA 1
ATOM 1927 C C . ASP B 1 3 ? 13.75 -3.102 20.672 1 42.19 3 ASP B C 1
ATOM 1929 O O . ASP B 1 3 ? 13.812 -2.068 21.344 1 42.19 3 ASP B O 1
ATOM 1933 N N . LEU B 1 4 ? 14.344 -2.949 19.5 1 46.62 4 LEU B N 1
ATOM 1934 C CA . LEU B 1 4 ? 14.547 -1.786 18.641 1 46.62 4 LEU B CA 1
ATOM 1935 C C . LEU B 1 4 ? 13.391 -0.8 18.797 1 46.62 4 LEU B C 1
ATOM 1937 O O . LEU B 1 4 ? 13.594 0.415 18.75 1 46.62 4 LEU B O 1
ATOM 1941 N N . GLY B 1 5 ? 12.234 -1.461 19.156 1 51.91 5 GLY B N 1
ATOM 1942 C CA . GLY B 1 5 ? 11.062 -0.644 19.422 1 51.91 5 GLY B CA 1
ATOM 1943 C C . GLY B 1 5 ? 11.156 0.148 20.703 1 51.91 5 GLY B C 1
ATOM 1944 O O . GLY B 1 5 ? 10.789 1.323 20.75 1 51.91 5 GLY B O 1
ATOM 1945 N N . GLU B 1 6 ? 11.594 -0.541 21.719 1 54.78 6 GLU B N 1
ATOM 1946 C CA . GLU B 1 6 ? 11.742 0.121 23.016 1 54.78 6 GLU B CA 1
ATOM 1947 C C . GLU B 1 6 ? 12.828 1.193 22.953 1 54.78 6 GLU B C 1
ATOM 1949 O O . GLU B 1 6 ? 12.656 2.281 23.516 1 54.78 6 GLU B O 1
ATOM 1954 N N . PHE B 1 7 ? 13.977 0.784 22.375 1 52.84 7 PHE B N 1
ATOM 1955 C CA . PHE B 1 7 ? 15.07 1.74 22.234 1 52.84 7 PHE B CA 1
ATOM 1956 C C . PHE B 1 7 ? 14.633 2.951 21.422 1 52.84 7 PHE B C 1
ATOM 1958 O O . PHE B 1 7 ? 14.969 4.086 21.75 1 52.84 7 PHE B O 1
ATOM 1965 N N . LYS B 1 8 ? 13.734 2.6 20.719 1 72.56 8 LYS B N 1
ATOM 1966 C CA . LYS B 1 8 ? 13.234 3.693 19.891 1 72.56 8 LYS B CA 1
ATOM 1967 C C . LYS B 1 8 ? 12.305 4.602 20.703 1 72.56 8 LYS B C 1
ATOM 1969 O O . LYS B 1 8 ? 12.367 5.828 20.578 1 72.56 8 LYS B O 1
ATOM 1974 N N . LEU B 1 9 ? 11.617 3.848 21.719 1 80.56 9 LEU B N 1
ATOM 1975 C CA . LEU B 1 9 ? 10.68 4.641 22.5 1 80.56 9 LEU B CA 1
ATOM 1976 C C . LEU B 1 9 ? 11.414 5.492 23.531 1 80.56 9 LEU B C 1
ATOM 1978 O O . LEU B 1 9 ? 11.086 6.668 23.719 1 80.56 9 LEU B O 1
ATOM 1982 N N . GLU B 1 10 ? 12.383 4.898 24.219 1 82.06 10 GLU B N 1
ATOM 1983 C CA . GLU B 1 10 ? 13.156 5.648 25.203 1 82.06 10 GLU B CA 1
ATOM 1984 C C . GLU B 1 10 ? 13.922 6.789 24.531 1 82.06 10 GLU B C 1
ATOM 1986 O O . GLU B 1 10 ? 14.008 7.887 25.094 1 82.06 10 GLU B O 1
ATOM 1991 N N . GLY B 1 11 ? 14.492 6.473 23.438 1 83 11 GLY B N 1
ATOM 1992 C CA . GLY B 1 11 ? 15.18 7.508 22.672 1 83 11 GLY B CA 1
ATOM 1993 C C . GLY B 1 11 ? 14.273 8.648 22.266 1 83 11 GLY B C 1
ATOM 1994 O O . GLY B 1 11 ? 14.664 9.82 22.344 1 83 11 GLY B O 1
ATOM 1995 N N . LEU B 1 12 ? 13.109 8.258 21.938 1 84.25 12 LEU B N 1
ATOM 1996 C CA . LEU B 1 12 ? 12.141 9.281 21.562 1 84.25 12 LEU B CA 1
ATOM 1997 C C . LEU B 1 12 ? 11.758 10.133 22.766 1 84.25 12 LEU B C 1
ATOM 1999 O O . LEU B 1 12 ? 11.664 11.359 22.656 1 84.25 12 LEU B O 1
ATOM 2003 N N . LYS B 1 13 ? 11.5 9.484 23.844 1 87.19 13 LYS B N 1
ATOM 2004 C CA . LYS B 1 13 ? 11.125 10.219 25.062 1 87.19 13 LYS B CA 1
ATOM 2005 C C . LYS B 1 13 ? 12.219 11.195 25.469 1 87.19 13 LYS B C 1
ATOM 2007 O O . LYS B 1 13 ? 11.938 12.328 25.859 1 87.19 13 LYS B O 1
ATOM 2012 N N . LEU B 1 14 ? 13.43 10.773 25.391 1 86.81 14 LEU B N 1
ATOM 2013 C CA . LEU B 1 14 ? 14.562 11.633 25.719 1 86.81 14 LEU B CA 1
ATOM 2014 C C . LEU B 1 14 ? 14.648 12.805 24.75 1 86.81 14 LEU B C 1
ATOM 2016 O O . LEU B 1 14 ? 14.891 13.945 25.156 1 86.81 14 LEU B O 1
ATOM 2020 N N . ALA B 1 15 ? 14.484 12.555 23.531 1 87.38 15 ALA B N 1
ATOM 2021 C CA . ALA B 1 15 ? 14.523 13.594 22.516 1 87.38 15 ALA B CA 1
ATOM 2022 C C . ALA B 1 15 ? 13.422 14.633 22.734 1 87.38 15 ALA B C 1
ATOM 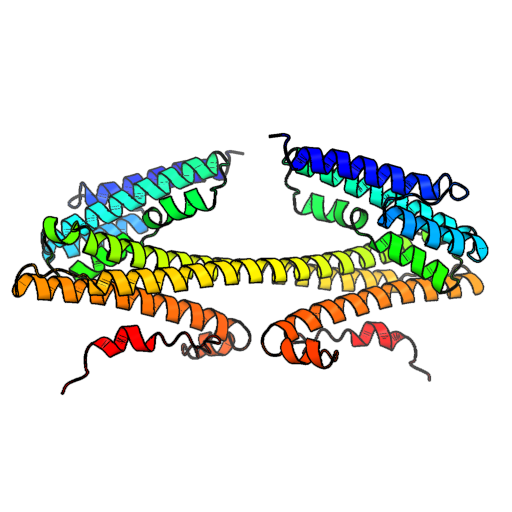2024 O O . ALA B 1 15 ? 13.664 15.836 22.641 1 87.38 15 ALA B O 1
ATOM 2025 N N . VAL B 1 16 ? 12.258 14.094 23.094 1 90.31 16 VAL B N 1
ATOM 2026 C CA . VAL B 1 16 ? 11.125 14.977 23.344 1 90.31 16 VAL B CA 1
ATOM 2027 C C . VAL B 1 16 ? 11.398 15.836 24.578 1 90.31 16 VAL B C 1
ATOM 2029 O O . VAL B 1 16 ? 11.18 17.047 24.562 1 90.31 16 VAL B O 1
ATOM 2032 N N . ASP B 1 17 ? 11.883 15.258 25.578 1 91.19 17 ASP B N 1
ATOM 2033 C CA . ASP B 1 17 ? 12.172 15.984 26.812 1 91.19 17 ASP B CA 1
ATOM 2034 C C . ASP B 1 17 ? 13.234 17.062 26.578 1 91.19 17 ASP B C 1
ATOM 2036 O O . ASP B 1 17 ? 13.094 18.188 27.047 1 91.19 17 ASP B O 1
ATOM 2040 N N . THR B 1 18 ? 14.289 16.672 25.891 1 90.88 18 THR B N 1
ATOM 2041 C CA . THR B 1 18 ? 15.359 17.609 25.594 1 90.88 18 THR B CA 1
ATOM 2042 C C . THR B 1 18 ? 14.836 18.781 24.75 1 90.88 18 THR B C 1
ATOM 2044 O O . THR B 1 18 ? 15.156 19.938 25.016 1 90.88 18 THR B O 1
ATOM 2047 N N . THR B 1 19 ? 14.062 18.469 23.812 1 91.06 19 THR B N 1
ATOM 2048 C CA . THR B 1 19 ? 13.5 19.469 22.922 1 91.06 19 THR B CA 1
ATOM 2049 C C . THR B 1 19 ? 12.562 20.406 23.688 1 91.06 19 THR B C 1
ATOM 2051 O O . THR B 1 19 ? 12.641 21.625 23.531 1 91.06 19 THR B O 1
ATOM 2054 N N . MET B 1 20 ? 11.758 19.812 24.547 1 93.19 20 MET B N 1
ATOM 2055 C CA . MET B 1 20 ? 10.789 20.625 25.281 1 93.19 20 MET B CA 1
ATOM 2056 C C . MET B 1 20 ? 11.484 21.484 26.344 1 93.19 20 MET B C 1
ATOM 2058 O O . MET B 1 20 ? 11.008 22.562 26.672 1 93.19 20 MET B O 1
ATOM 2062 N N . ASN B 1 21 ? 12.594 21.016 26.797 1 94.06 21 ASN B N 1
ATOM 2063 C CA . ASN B 1 21 ? 13.367 21.797 27.766 1 94.06 21 ASN B CA 1
ATOM 2064 C C . ASN B 1 21 ? 13.859 23.109 27.156 1 94.06 21 ASN B C 1
ATOM 2066 O O . ASN B 1 21 ? 13.977 24.125 27.844 1 94.06 21 ASN B O 1
ATOM 2070 N N . VAL B 1 22 ? 14.125 23.094 25.875 1 93.38 22 VAL B N 1
ATOM 2071 C CA . VAL B 1 22 ? 14.547 24.297 25.172 1 93.38 22 VAL B CA 1
ATOM 2072 C C . VAL B 1 22 ? 13.484 25.391 25.312 1 93.38 22 VAL B C 1
ATOM 2074 O O . VAL B 1 22 ? 13.812 26.547 25.531 1 93.38 22 VAL B O 1
ATOM 2077 N N . LEU B 1 23 ? 12.219 24.984 25.219 1 94.75 23 LEU B N 1
ATOM 2078 C CA . LEU B 1 23 ? 11.117 25.953 25.281 1 94.75 23 LEU B CA 1
ATOM 2079 C C . LEU B 1 23 ? 10.891 26.406 26.719 1 94.75 23 LEU B C 1
ATOM 2081 O O . LEU B 1 23 ? 10.547 27.578 26.953 1 94.75 23 LEU B O 1
ATOM 2085 N N . ARG B 1 24 ? 11.086 25.562 27.641 1 93.44 24 ARG B N 1
ATOM 2086 C CA . ARG B 1 24 ? 10.867 25.875 29.062 1 93.44 24 ARG B CA 1
ATOM 2087 C C . ARG B 1 24 ? 12.023 26.688 29.625 1 93.44 24 ARG B C 1
ATOM 2089 O O . ARG B 1 24 ? 11.82 27.562 30.469 1 93.44 24 ARG B O 1
ATOM 2096 N N . ASN B 1 25 ? 13.266 26.359 29.156 1 94.75 25 ASN B N 1
ATOM 2097 C CA . ASN B 1 25 ? 14.484 27.031 29.609 1 94.75 25 ASN B CA 1
ATOM 2098 C C . ASN B 1 25 ? 15.305 27.547 28.438 1 94.75 25 ASN B C 1
ATOM 2100 O O . ASN B 1 25 ? 16.438 27.109 28.219 1 94.75 25 ASN B O 1
ATOM 2104 N N . PRO B 1 26 ? 14.758 28.547 27.797 1 93.75 26 PRO B N 1
ATOM 2105 C CA . PRO B 1 26 ? 15.398 29.016 26.562 1 93.75 26 PRO B CA 1
ATOM 2106 C C . PRO B 1 26 ? 16.75 29.703 26.812 1 93.75 26 PRO B C 1
ATOM 2108 O O . PRO B 1 26 ? 17.547 29.859 25.891 1 93.75 26 PRO B O 1
ATOM 2111 N N . ASP B 1 27 ? 17.016 30.125 28.016 1 95.19 27 ASP B N 1
ATOM 2112 C CA . ASP B 1 27 ? 18.234 30.844 28.328 1 95.19 27 ASP B CA 1
ATOM 2113 C C . ASP B 1 27 ? 19.375 29.875 28.672 1 95.19 27 ASP B C 1
ATOM 2115 O O . ASP B 1 27 ? 20.516 30.297 28.812 1 95.19 27 ASP B O 1
ATOM 2119 N N . ASP B 1 28 ? 19.078 28.594 28.797 1 94.19 28 ASP B N 1
ATOM 2120 C CA . ASP B 1 28 ? 20.109 27.578 29.062 1 94.19 28 ASP B CA 1
ATOM 2121 C C . ASP B 1 28 ? 21.031 27.406 27.844 1 94.19 28 ASP B C 1
ATOM 2123 O O . ASP B 1 28 ? 20.75 27.953 26.766 1 94.19 28 ASP B O 1
ATOM 2127 N N . VAL B 1 29 ? 22.125 26.562 28.094 1 92.56 29 VAL B N 1
ATOM 2128 C CA . VAL B 1 29 ? 23.078 26.266 27.016 1 92.56 29 VAL B CA 1
ATOM 2129 C C . VAL B 1 29 ? 22.391 25.422 25.938 1 92.56 29 VAL B C 1
ATOM 2131 O O . VAL B 1 29 ? 21.5 24.625 26.25 1 92.56 29 VAL B O 1
ATOM 2134 N N . GLN B 1 30 ? 22.797 25.672 24.734 1 92.5 30 GLN B N 1
ATOM 2135 C CA . GLN B 1 30 ? 22.266 24.906 23.609 1 92.5 30 GLN B CA 1
ATOM 2136 C C . GLN B 1 30 ? 22.531 23.422 23.766 1 92.5 30 GLN B C 1
ATOM 2138 O O . GLN B 1 30 ? 23.656 23 24.062 1 92.5 30 GLN B O 1
ATOM 2143 N N . PRO B 1 31 ? 21.516 22.625 23.625 1 93.31 31 PRO B N 1
ATOM 2144 C CA . PRO B 1 31 ? 21.688 21.188 23.766 1 93.31 31 PRO B CA 1
ATOM 2145 C C . PRO B 1 31 ? 22.531 20.578 22.641 1 93.31 31 PRO B C 1
ATOM 2147 O O . PRO B 1 31 ? 22.672 21.188 21.578 1 93.31 31 PRO B O 1
ATOM 2150 N N . GLU B 1 32 ? 23.031 19.328 22.828 1 91.12 32 GLU B N 1
ATOM 2151 C CA . GLU B 1 32 ? 23.859 18.641 21.844 1 91.12 32 GLU B CA 1
ATOM 2152 C C . GLU B 1 32 ? 22.984 18 20.75 1 91.12 32 GLU B C 1
ATOM 2154 O O . GLU B 1 32 ? 23.391 17.922 19.594 1 91.12 32 GLU B O 1
ATOM 2159 N N . LEU B 1 33 ? 21.812 17.672 21.25 1 89.56 33 LEU B N 1
ATOM 2160 C CA . LEU B 1 33 ? 20.891 17.047 20.297 1 89.56 33 LEU B CA 1
ATOM 2161 C C . LEU B 1 33 ? 20.547 18.016 19.172 1 89.56 33 LEU B C 1
ATOM 2163 O O . LEU B 1 33 ? 20.031 19.109 19.422 1 89.56 33 LEU B O 1
ATOM 2167 N N . LYS B 1 34 ? 20.828 17.641 17.906 1 88.12 34 LYS B N 1
ATOM 2168 C CA . LYS B 1 34 ? 20.766 18.531 16.75 1 88.12 34 LYS B CA 1
ATOM 2169 C C . LYS B 1 34 ? 19.406 19.188 16.609 1 88.12 34 LYS B C 1
ATOM 2171 O O . LYS B 1 34 ? 19.297 20.406 16.422 1 88.12 34 LYS B O 1
ATOM 2176 N N . ILE B 1 35 ? 18.312 18.375 16.688 1 88.38 35 ILE B N 1
ATOM 2177 C CA . ILE B 1 35 ? 16.969 18.922 16.531 1 88.38 35 ILE B CA 1
ATOM 2178 C C . ILE B 1 35 ? 16.688 19.922 17.656 1 88.38 35 ILE B C 1
ATOM 2180 O O . ILE B 1 35 ? 16.078 20.969 17.422 1 88.38 35 ILE B O 1
ATOM 2184 N N . ALA B 1 36 ? 17.078 19.641 18.859 1 91.12 36 ALA B N 1
ATOM 2185 C CA . ALA B 1 36 ? 16.891 20.531 20 1 91.12 36 ALA B CA 1
ATOM 2186 C C . ALA B 1 36 ? 17.719 21.797 19.844 1 91.12 36 ALA B C 1
ATOM 2188 O O . ALA B 1 36 ? 17.281 22.891 20.203 1 91.12 36 ALA B O 1
ATOM 2189 N N . ALA B 1 37 ? 18.922 21.562 19.328 1 92.38 37 ALA B N 1
ATOM 2190 C CA . ALA B 1 37 ? 19.797 22.703 19.109 1 92.38 37 ALA B CA 1
ATOM 2191 C C . ALA B 1 37 ? 19.203 23.656 18.078 1 92.38 37 ALA B C 1
ATOM 2193 O O . ALA B 1 37 ? 19.266 24.875 18.25 1 92.38 37 ALA B O 1
ATOM 2194 N N . THR B 1 38 ? 18.688 23.109 17.031 1 91.69 38 THR B N 1
ATOM 2195 C CA . THR B 1 38 ? 18.047 23.922 16 1 91.69 38 THR B CA 1
ATOM 2196 C C . THR B 1 38 ? 16.844 24.672 16.562 1 91.69 38 THR B C 1
ATOM 2198 O O . THR B 1 38 ? 16.688 25.859 16.312 1 91.69 38 THR B O 1
ATOM 2201 N N . LEU B 1 39 ? 16.062 23.938 17.344 1 93.5 39 LEU B N 1
ATOM 2202 C CA . LEU B 1 39 ? 14.914 24.578 17.969 1 93.5 39 LEU B CA 1
ATOM 2203 C C . LEU B 1 39 ? 15.359 25.688 18.922 1 93.5 39 LEU B C 1
ATOM 2205 O O . LEU B 1 39 ? 14.742 26.766 18.969 1 93.5 39 LEU B O 1
ATOM 2209 N N . HIS B 1 40 ? 16.406 25.422 19.656 1 95.19 40 HIS B N 1
ATOM 2210 C CA . HIS B 1 40 ? 16.953 26.406 20.578 1 95.19 40 HIS B CA 1
ATOM 2211 C C . HIS B 1 40 ? 17.328 27.688 19.859 1 95.19 40 HIS B C 1
ATOM 2213 O O . HIS B 1 40 ? 16.953 28.781 20.297 1 95.19 40 HIS B O 1
ATOM 2219 N N . SER B 1 41 ? 18.062 27.562 18.812 1 94.56 41 SER B N 1
ATOM 2220 C CA . SER B 1 41 ? 18.469 28.719 18.031 1 94.56 41 SER B CA 1
ATOM 2221 C C . SER B 1 41 ? 17.281 29.469 17.453 1 94.56 41 SER B C 1
ATOM 2223 O O . SER B 1 41 ? 17.188 30.688 17.562 1 94.56 41 SER B O 1
ATOM 2225 N N 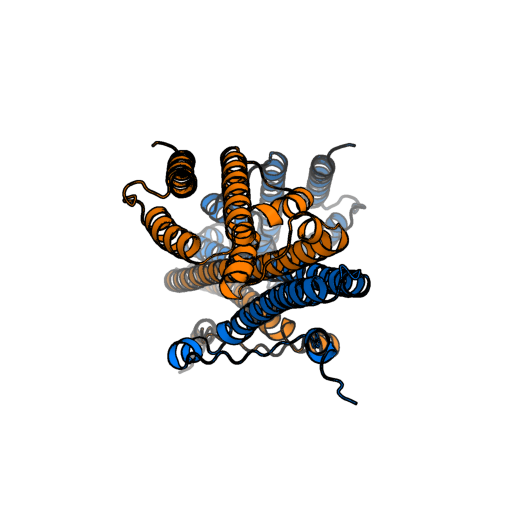. PHE B 1 42 ? 16.375 28.75 16.906 1 94.56 42 PHE B N 1
ATOM 2226 C CA . PHE B 1 42 ? 15.203 29.344 16.281 1 94.56 42 PHE B CA 1
ATOM 2227 C C . PHE B 1 42 ? 14.328 30.031 17.312 1 94.56 42 PHE B C 1
ATOM 2229 O O . PHE B 1 42 ? 13.898 31.172 17.109 1 94.56 42 PHE B O 1
ATOM 2236 N N . PHE B 1 43 ? 14.055 29.359 18.391 1 96.25 43 PHE B N 1
ATOM 2237 C CA . PHE B 1 43 ? 13.172 29.891 19.422 1 96.25 43 PHE B CA 1
ATOM 2238 C C . PHE B 1 43 ? 13.75 31.156 20.047 1 96.25 43 PHE B C 1
ATOM 2240 O O . PHE B 1 43 ? 13.023 32.125 20.312 1 96.25 43 PHE B O 1
ATOM 2247 N N . ASN B 1 44 ? 15.047 31.203 20.188 1 95.38 44 ASN B N 1
ATOM 2248 C CA . ASN B 1 44 ? 15.672 32.406 20.766 1 95.38 44 ASN B CA 1
ATOM 2249 C C . ASN B 1 44 ? 15.602 33.562 19.797 1 95.38 44 ASN B C 1
ATOM 2251 O O . ASN B 1 44 ? 15.461 34.719 20.219 1 95.38 44 ASN B O 1
ATOM 2255 N N . ARG B 1 45 ? 15.695 33.281 18.547 1 94.38 45 ARG B N 1
ATOM 2256 C CA . ARG B 1 45 ? 15.508 34.344 17.562 1 94.38 45 ARG B CA 1
ATOM 2257 C C . ARG B 1 45 ? 14.07 34.844 17.578 1 94.38 45 ARG B C 1
ATOM 2259 O O . ARG B 1 45 ? 13.828 36.062 17.5 1 94.38 45 ARG B O 1
ATOM 2266 N N . MET B 1 46 ? 13.148 33.938 17.703 1 95.69 46 MET B N 1
ATOM 2267 C CA . MET B 1 46 ? 11.727 34.281 17.766 1 95.69 46 MET B CA 1
ATOM 2268 C C . MET B 1 46 ? 11.438 35.156 18.984 1 95.69 46 MET B C 1
ATOM 2270 O O . MET B 1 46 ? 10.672 36.125 18.906 1 95.69 46 MET B O 1
ATOM 2274 N N . ARG B 1 47 ? 12.008 34.812 20.078 1 95.38 47 ARG B N 1
ATOM 2275 C CA . ARG B 1 47 ? 11.773 35.531 21.328 1 95.38 47 ARG B CA 1
ATOM 2276 C C . ARG B 1 47 ? 12.273 36.969 21.25 1 95.38 47 ARG B C 1
ATOM 2278 O O . ARG B 1 47 ? 11.781 37.844 21.969 1 95.38 47 ARG B O 1
ATOM 2285 N N . ARG B 1 48 ? 13.242 37.25 20.375 1 94.31 48 ARG B N 1
ATOM 2286 C CA . ARG B 1 48 ? 13.836 38.594 20.281 1 94.31 48 ARG B CA 1
ATOM 2287 C C . ARG B 1 48 ? 12.898 39.531 19.547 1 94.31 48 ARG B C 1
ATOM 2289 O O . ARG B 1 48 ? 12.82 40.719 19.891 1 94.31 48 ARG B O 1
ATOM 2296 N N . ASN B 1 49 ? 12.156 39.031 18.547 1 93.12 49 ASN B N 1
ATOM 2297 C CA . ASN B 1 49 ? 11.414 39.969 17.719 1 93.12 49 ASN B CA 1
ATOM 2298 C C . ASN B 1 49 ? 9.984 39.5 17.484 1 93.12 49 ASN B C 1
ATOM 2300 O O . ASN B 1 49 ? 9.219 40.188 16.797 1 93.12 49 ASN B O 1
ATOM 2304 N N . GLY B 1 50 ? 9.625 38.406 18.062 1 93.88 50 GLY B N 1
ATOM 2305 C CA . GLY B 1 50 ? 8.266 37.906 17.875 1 93.88 50 GLY B CA 1
ATOM 2306 C C . GLY B 1 50 ? 7.277 38.531 18.844 1 93.88 50 GLY B C 1
ATOM 2307 O O . GLY B 1 50 ? 7.664 39 19.922 1 93.88 50 GLY B O 1
ATOM 2308 N N . SER B 1 51 ? 5.961 38.625 18.422 1 93.75 51 SER B N 1
ATOM 2309 C CA . SER B 1 51 ? 4.918 39.062 19.344 1 93.75 51 SER B CA 1
ATOM 2310 C C . SER B 1 51 ? 4.684 38 20.422 1 93.75 51 SER B C 1
ATOM 2312 O O . SER B 1 51 ? 4.855 36.812 20.188 1 93.75 51 SER B O 1
ATOM 2314 N N . PRO B 1 52 ? 4.301 38.438 21.656 1 93.69 52 PRO B N 1
ATOM 2315 C CA . PRO B 1 52 ? 4.02 37.5 22.734 1 93.69 52 PRO B CA 1
ATOM 2316 C C . PRO B 1 52 ? 3 36.438 22.328 1 93.69 52 PRO B C 1
ATOM 2318 O O . PRO B 1 52 ? 3.143 35.25 22.703 1 93.69 52 PRO B O 1
ATOM 2321 N N . THR B 1 53 ? 2.059 36.844 21.562 1 94.12 53 THR B N 1
ATOM 2322 C CA . THR B 1 53 ? 1.009 35.938 21.156 1 94.12 53 THR B CA 1
ATOM 2323 C C . THR B 1 53 ? 1.557 34.875 20.188 1 94.12 53 THR B C 1
ATOM 2325 O O . THR B 1 53 ? 1.29 33.688 20.344 1 94.12 53 THR B O 1
ATOM 2328 N N . ALA B 1 54 ? 2.371 35.312 19.234 1 93.69 54 ALA B N 1
ATOM 2329 C CA . ALA B 1 54 ? 2.963 34.375 18.281 1 93.69 54 ALA B CA 1
ATOM 2330 C C . ALA B 1 54 ? 3.879 33.375 18.969 1 93.69 54 ALA B C 1
ATOM 2332 O O . ALA B 1 54 ? 3.889 32.188 18.625 1 93.69 54 ALA B O 1
ATOM 2333 N N . ILE B 1 55 ? 4.652 33.875 19.938 1 95.19 55 ILE B N 1
ATOM 2334 C CA . ILE B 1 55 ? 5.566 33 20.688 1 95.19 55 ILE B CA 1
ATOM 2335 C C . ILE B 1 55 ? 4.77 31.969 21.469 1 95.19 55 ILE B C 1
ATOM 2337 O O . ILE B 1 55 ? 5.109 30.781 21.484 1 95.19 55 ILE B O 1
ATOM 2341 N N . ARG B 1 56 ? 3.697 32.375 22.078 1 94.88 56 ARG B N 1
ATOM 2342 C CA . ARG B 1 56 ? 2.846 31.484 22.844 1 94.88 56 ARG B CA 1
ATOM 2343 C C . ARG B 1 56 ? 2.234 30.406 21.938 1 94.88 56 ARG B C 1
ATOM 2345 O O . ARG B 1 56 ? 2.193 29.234 22.297 1 94.88 56 ARG B O 1
ATOM 2352 N N . HIS B 1 57 ? 1.734 30.875 20.781 1 95.81 57 HIS B N 1
ATOM 2353 C CA . HIS B 1 57 ? 1.145 29.922 19.844 1 95.81 57 HIS B CA 1
ATOM 2354 C C . HIS B 1 57 ? 2.164 28.875 19.406 1 95.81 57 HIS B C 1
ATOM 2356 O O . HIS B 1 57 ? 1.832 27.703 19.266 1 95.81 57 HIS B O 1
ATOM 2362 N N . PHE B 1 58 ? 3.418 29.281 19.203 1 96.62 58 PHE B N 1
ATOM 2363 C CA . PHE B 1 58 ? 4.48 28.375 18.797 1 96.62 58 PHE B CA 1
ATOM 2364 C C . PHE B 1 58 ? 4.773 27.344 19.875 1 96.62 58 PHE B C 1
ATOM 2366 O O . PHE B 1 58 ? 4.867 26.156 19.609 1 96.62 58 PHE B O 1
ATOM 2373 N N . VAL B 1 59 ? 4.863 27.812 21.078 1 95.81 59 VAL B N 1
ATOM 2374 C CA . VAL B 1 59 ? 5.156 26.938 22.203 1 95.81 59 VAL B CA 1
ATOM 2375 C C . VAL B 1 59 ? 4.023 25.938 22.391 1 95.81 59 VAL B C 1
ATOM 2377 O O . VAL B 1 59 ? 4.27 24.734 22.531 1 95.81 59 VAL B O 1
ATOM 2380 N N . GLU B 1 60 ? 2.793 26.359 22.328 1 94.88 60 GLU B N 1
ATOM 2381 C CA . GLU B 1 60 ? 1.628 25.5 22.516 1 94.88 60 GLU B CA 1
ATOM 2382 C C . GLU B 1 60 ? 1.552 24.453 21.406 1 94.88 60 GLU B C 1
ATOM 2384 O O . GLU B 1 60 ? 1.268 23.281 21.672 1 94.88 60 GLU B O 1
ATOM 2389 N N . ALA B 1 61 ? 1.772 24.906 20.156 1 95.69 61 ALA B N 1
ATOM 2390 C CA . ALA B 1 61 ? 1.751 23.984 19.031 1 95.69 61 ALA B CA 1
ATOM 2391 C C . ALA B 1 61 ? 2.824 22.906 19.188 1 95.69 61 ALA B C 1
ATOM 2393 O O . ALA B 1 61 ? 2.564 21.719 18.938 1 95.69 61 ALA B O 1
ATOM 2394 N N . THR B 1 62 ? 4.035 23.312 19.609 1 95.88 62 THR B N 1
ATOM 2395 C CA . THR B 1 62 ? 5.148 22.375 19.766 1 95.88 62 THR B CA 1
ATOM 2396 C C . THR B 1 62 ? 4.879 21.391 20.891 1 95.88 62 THR B C 1
ATOM 2398 O O . THR B 1 62 ? 5.133 20.188 20.75 1 95.88 62 THR B O 1
ATOM 2401 N N . GLU B 1 63 ? 4.332 21.906 21.938 1 93.56 63 GLU B N 1
ATOM 2402 C CA . GLU B 1 63 ? 3.99 21.047 23.062 1 93.56 63 GLU B CA 1
ATOM 2403 C C . GLU B 1 63 ? 2.926 20.031 22.672 1 93.56 63 GLU B C 1
ATOM 2405 O O . GLU B 1 63 ? 3.051 18.844 23 1 93.56 63 GLU B O 1
ATOM 2410 N N . SER B 1 64 ? 1.913 20.484 22.047 1 94.44 64 SER B N 1
ATOM 2411 C CA . SER B 1 64 ? 0.839 19.609 21.609 1 94.44 64 SER B CA 1
ATOM 2412 C C . SER B 1 64 ? 1.362 18.516 20.672 1 94.44 64 SER B C 1
ATOM 2414 O O . SER B 1 64 ? 0.998 17.344 20.797 1 94.44 64 SER B O 1
ATOM 2416 N N . TYR B 1 65 ? 2.199 18.906 19.812 1 95 65 TYR B N 1
ATOM 2417 C CA . TYR B 1 65 ? 2.775 17.969 18.859 1 95 65 TYR B CA 1
ATOM 2418 C C . TYR B 1 65 ? 3.594 16.891 19.578 1 95 65 TYR B C 1
ATOM 2420 O O . TYR B 1 65 ? 3.416 15.695 19.312 1 95 65 TYR B O 1
ATOM 2428 N N . THR B 1 66 ? 4.488 17.297 20.406 1 92.69 66 THR B N 1
ATOM 2429 C CA . THR B 1 66 ? 5.383 16.359 21.078 1 92.69 66 THR B CA 1
ATOM 2430 C C . THR B 1 66 ? 4.594 15.406 21.969 1 92.69 66 THR B C 1
ATOM 2432 O O . THR B 1 66 ? 4.918 14.219 22.047 1 92.69 66 THR B O 1
ATOM 2435 N N . ARG B 1 67 ? 3.57 15.914 22.562 1 92.44 67 ARG B N 1
ATOM 2436 C CA . ARG B 1 67 ? 2.711 15.055 23.375 1 92.44 67 ARG B CA 1
ATOM 2437 C C . ARG B 1 67 ? 2.008 14.016 22.516 1 92.44 67 ARG B C 1
ATOM 2439 O O . ARG B 1 67 ? 1.982 12.828 22.859 1 92.44 67 ARG B O 1
ATOM 2446 N N . ALA B 1 68 ? 1.471 14.43 21.422 1 93.38 68 ALA B N 1
ATOM 2447 C CA . ALA B 1 68 ? 0.715 13.547 20.531 1 93.38 68 ALA B CA 1
ATOM 2448 C C . ALA B 1 68 ? 1.614 12.469 19.938 1 93.38 68 ALA B C 1
ATOM 2450 O O . ALA B 1 68 ? 1.241 11.297 19.891 1 93.38 68 ALA B O 1
ATOM 2451 N N . ILE B 1 69 ? 2.82 12.859 19.5 1 90.19 69 ILE B N 1
ATOM 2452 C CA . ILE B 1 69 ? 3.717 11.898 18.859 1 90.19 69 ILE B CA 1
ATOM 2453 C C . ILE B 1 69 ? 4.211 10.891 19.891 1 90.19 69 ILE B C 1
ATOM 2455 O O . ILE B 1 69 ? 4.402 9.711 19.578 1 90.19 69 ILE B O 1
ATOM 2459 N N . THR B 1 70 ? 4.426 11.359 21.094 1 89.94 70 THR B N 1
ATOM 2460 C CA . THR B 1 70 ? 4.828 10.445 22.156 1 89.94 70 THR B CA 1
ATOM 2461 C C . THR B 1 70 ? 3.74 9.406 22.422 1 89.94 70 THR B C 1
ATOM 2463 O O . THR B 1 70 ? 4.023 8.203 22.484 1 89.94 70 THR B O 1
ATOM 2466 N N . GLN B 1 71 ? 2.531 9.859 22.5 1 90.69 71 GLN B N 1
ATOM 2467 C CA . GLN B 1 71 ? 1.41 8.953 22.719 1 90.69 71 GLN B CA 1
ATOM 2468 C C . GLN B 1 71 ? 1.262 7.977 21.547 1 90.69 71 GLN B C 1
ATOM 2470 O O . GLN B 1 71 ? 0.98 6.793 21.766 1 90.69 71 GLN B O 1
ATOM 2475 N N . GLU B 1 72 ? 1.434 8.453 20.375 1 88.88 72 GLU B N 1
ATOM 2476 C CA . GLU B 1 72 ? 1.355 7.605 19.188 1 88.88 72 GLU B CA 1
ATOM 2477 C C . GLU B 1 72 ? 2.414 6.508 19.234 1 88.88 72 GLU B C 1
ATOM 2479 O O . GLU B 1 72 ? 2.131 5.355 18.906 1 88.88 72 GLU B O 1
ATOM 2484 N N . MET B 1 73 ? 3.578 6.867 19.609 1 86.38 73 MET B N 1
ATOM 2485 C CA . MET B 1 73 ? 4.672 5.902 19.656 1 86.38 73 MET B CA 1
ATOM 2486 C C . MET B 1 73 ? 4.418 4.848 20.719 1 86.38 73 MET B C 1
ATOM 2488 O O . MET B 1 73 ? 4.738 3.674 20.531 1 86.38 73 MET B O 1
ATOM 2492 N N . ILE B 1 74 ? 3.895 5.277 21.812 1 86.62 74 ILE B N 1
ATOM 2493 C CA . ILE B 1 74 ? 3.553 4.344 22.875 1 86.62 74 ILE B CA 1
ATOM 2494 C C . ILE B 1 74 ? 2.535 3.326 22.375 1 86.62 74 ILE B C 1
ATOM 2496 O O . ILE B 1 74 ? 2.68 2.123 22.594 1 86.62 74 ILE B O 1
ATOM 2500 N N . HIS B 1 75 ? 1.552 3.803 21.594 1 86.5 75 HIS B N 1
ATOM 2501 C CA . HIS B 1 75 ? 0.523 2.932 21.031 1 86.5 75 HIS B CA 1
ATOM 2502 C C . HIS B 1 75 ? 1.113 1.972 20 1 86.5 75 HIS B C 1
ATOM 2504 O O . HIS B 1 75 ? 0.768 0.788 19.984 1 86.5 75 HIS B O 1
ATOM 2510 N N . LYS B 1 76 ? 1.965 2.48 19.188 1 82.25 76 LYS B N 1
ATOM 2511 C CA . LYS B 1 76 ? 2.605 1.648 18.172 1 82.25 76 LYS B CA 1
ATOM 2512 C C . LYS B 1 76 ? 3.443 0.547 18.812 1 82.25 76 LYS B C 1
ATOM 2514 O O . LYS B 1 76 ? 3.438 -0.596 18.359 1 82.25 76 LYS B O 1
ATOM 2519 N N . HIS B 1 77 ? 4.145 0.958 19.828 1 82.62 77 HIS B N 1
ATOM 2520 C CA . HIS B 1 77 ? 4.988 0.003 20.531 1 82.62 77 HIS B CA 1
ATOM 2521 C C . HIS B 1 77 ? 4.152 -1.1 21.172 1 82.62 77 HIS B C 1
ATOM 2523 O O . HIS B 1 77 ? 4.59 -2.25 21.25 1 82.62 77 HIS B O 1
ATOM 2529 N N . ALA B 1 78 ? 2.988 -0.771 21.547 1 84 78 ALA B N 1
ATOM 2530 C CA . ALA B 1 78 ? 2.082 -1.738 22.172 1 84 78 ALA B CA 1
ATOM 2531 C C . ALA B 1 78 ? 1.389 -2.59 21.109 1 84 78 ALA B C 1
ATOM 2533 O O . ALA B 1 78 ? 0.578 -3.459 21.438 1 84 78 ALA B O 1
ATOM 2534 N N . GLY B 1 79 ? 1.649 -2.242 19.859 1 80.25 79 GLY B N 1
ATOM 2535 C CA . GLY B 1 79 ? 1.108 -3.035 18.766 1 80.25 79 GLY B CA 1
ATOM 2536 C C . GLY B 1 79 ? -0.278 -2.592 18.328 1 80.25 79 GLY B C 1
ATOM 2537 O O . GLY B 1 79 ? -0.965 -3.309 17.609 1 80.25 79 GLY B O 1
ATOM 2538 N N . HIS B 1 80 ? -0.661 -1.474 18.812 1 83.69 80 HIS B N 1
ATOM 2539 C CA . HIS B 1 80 ? -1.978 -0.955 18.453 1 83.69 80 HIS B CA 1
ATOM 2540 C C . HIS B 1 80 ? -1.993 -0.417 17.031 1 83.69 80 HIS B C 1
ATOM 2542 O O . HIS B 1 80 ? -1.128 0.375 16.641 1 83.69 80 HIS B O 1
ATOM 2548 N N . ILE B 1 81 ? -2.969 -0.917 16.219 1 79.56 81 ILE B N 1
ATOM 2549 C CA . ILE B 1 81 ? -3.186 -0.399 14.875 1 79.56 81 ILE B CA 1
ATOM 2550 C C . ILE B 1 81 ? -4.371 0.563 14.875 1 79.56 81 ILE B C 1
ATOM 2552 O O . ILE B 1 81 ? -5.488 0.182 15.234 1 79.56 81 ILE B O 1
ATOM 2556 N N . GLN B 1 82 ? -4.047 1.744 14.508 1 85.25 82 GLN B N 1
ATOM 2557 C CA . GLN B 1 82 ? -5.09 2.762 14.492 1 85.25 82 GLN B CA 1
ATOM 2558 C C . GLN B 1 82 ? -6.164 2.432 13.461 1 85.25 82 GLN B C 1
ATOM 2560 O O . GLN B 1 82 ? -5.852 2.004 12.352 1 85.25 82 GLN B O 1
ATOM 2565 N N . THR B 1 83 ? -7.414 2.553 13.945 1 86.19 83 THR B N 1
ATOM 2566 C CA . THR B 1 83 ? -8.523 2.553 13 1 86.19 83 THR B CA 1
ATOM 2567 C C . THR B 1 83 ? -8.531 3.842 12.18 1 86.19 83 THR B C 1
ATOM 2569 O O . THR B 1 83 ? -7.793 4.781 12.484 1 86.19 83 THR B O 1
ATOM 2572 N N . PHE B 1 84 ? -9.281 3.838 11.156 1 84.75 84 PHE B N 1
ATOM 2573 C CA . PHE B 1 84 ? -9.391 5.043 10.344 1 84.75 84 PHE B CA 1
ATOM 2574 C C . PHE B 1 84 ? -9.961 6.199 11.156 1 84.75 84 PHE B C 1
ATOM 2576 O O . PHE B 1 84 ? -9.508 7.336 11.031 1 84.75 84 PHE B O 1
ATOM 2583 N N . GLU B 1 85 ? -10.883 5.871 11.984 1 89.25 85 GLU B N 1
ATOM 2584 C CA . GLU B 1 85 ? -11.5 6.895 12.82 1 89.25 85 GLU B CA 1
ATOM 2585 C C . GLU B 1 85 ? -10.5 7.473 13.82 1 89.25 85 GLU B C 1
ATOM 2587 O O . GLU B 1 85 ? -10.477 8.68 14.055 1 89.25 85 GLU B O 1
ATOM 2592 N N . GLU B 1 86 ? -9.711 6.57 14.383 1 90.38 86 GLU B N 1
ATOM 2593 C CA . GLU B 1 86 ? -8.664 7.023 15.305 1 90.38 86 GLU B CA 1
ATOM 2594 C C . GLU B 1 86 ? -7.629 7.875 14.578 1 90.38 86 GLU B C 1
ATOM 2596 O O . GLU B 1 86 ? -7.203 8.914 15.094 1 90.38 86 GLU B O 1
ATOM 2601 N N . TYR B 1 87 ? -7.262 7.422 13.406 1 90.62 87 TYR B N 1
ATOM 2602 C CA . TYR B 1 87 ? -6.32 8.18 12.586 1 90.62 87 TYR B CA 1
ATOM 2603 C C . TYR B 1 87 ? -6.836 9.586 12.312 1 90.62 87 TYR B C 1
ATOM 2605 O O . TYR B 1 87 ? -6.117 10.57 12.523 1 90.62 87 TYR B O 1
ATOM 2613 N N . ARG B 1 88 ? -8.047 9.68 11.906 1 89.62 88 ARG B N 1
ATOM 2614 C CA . ARG B 1 88 ? -8.641 10.969 11.57 1 89.62 88 ARG B CA 1
ATOM 2615 C C . ARG B 1 88 ? -8.664 11.898 12.781 1 89.62 88 ARG B C 1
ATOM 2617 O O . ARG B 1 88 ? -8.414 13.094 12.664 1 89.62 88 ARG B O 1
ATOM 2624 N N . LYS B 1 89 ? -8.914 11.328 13.898 1 91.94 89 LYS B N 1
ATOM 2625 C CA . LYS B 1 89 ? -9.055 12.094 15.133 1 91.94 89 LYS B CA 1
ATOM 2626 C C . LYS B 1 89 ? -7.703 12.602 15.609 1 91.94 89 LYS B C 1
ATOM 2628 O O . LYS B 1 89 ? -7.59 13.75 16.062 1 91.94 89 LYS B O 1
ATOM 2633 N N . TYR B 1 90 ? -6.676 11.789 15.43 1 93.12 90 TYR B N 1
ATOM 2634 C CA . TYR B 1 90 ? -5.426 12.102 16.125 1 93.12 90 TYR B CA 1
ATOM 2635 C C . TYR B 1 90 ? -4.387 12.641 15.148 1 93.12 90 TYR B C 1
ATOM 2637 O O . TYR B 1 90 ? -3.404 13.266 15.555 1 93.12 90 TYR B O 1
ATOM 2645 N N . ARG B 1 91 ? -4.609 12.453 13.867 1 93.62 91 ARG B N 1
ATOM 2646 C CA . ARG B 1 91 ? -3.57 12.758 12.891 1 93.62 91 ARG B CA 1
ATOM 2647 C C . ARG B 1 91 ? -3.246 14.25 12.891 1 93.62 91 ARG B C 1
ATOM 2649 O O . ARG B 1 91 ? -2.08 14.641 12.789 1 93.62 91 ARG B O 1
ATOM 2656 N N . PRO B 1 92 ? -4.258 15.102 13.047 1 94.38 92 PRO B N 1
ATOM 2657 C CA . PRO B 1 92 ? -3.939 16.531 13.055 1 94.38 92 PRO B CA 1
ATOM 2658 C C . PRO B 1 92 ? -2.982 16.922 14.18 1 94.38 92 PRO B C 1
ATOM 2660 O O . PRO B 1 92 ? -2.234 17.891 14.047 1 94.38 92 PRO B O 1
ATOM 2663 N N . ASP B 1 93 ? -2.979 16.141 15.172 1 94.69 93 ASP B N 1
ATOM 2664 C CA . ASP B 1 93 ? -2.146 16.484 16.328 1 94.69 93 ASP B CA 1
ATOM 2665 C C . ASP B 1 93 ? -0.754 15.867 16.188 1 94.69 93 ASP B C 1
ATOM 2667 O O . ASP B 1 93 ? 0.176 16.266 16.891 1 94.69 93 ASP B O 1
ATOM 2671 N N . THR B 1 94 ? -0.643 14.875 15.344 1 93.5 94 THR B N 1
ATOM 2672 C CA . THR B 1 94 ? 0.65 14.219 15.195 1 93.5 94 THR B CA 1
ATOM 2673 C C . THR B 1 94 ? 1.394 14.75 13.977 1 93.5 94 THR B C 1
ATOM 2675 O O . THR B 1 94 ? 2.4 14.18 13.555 1 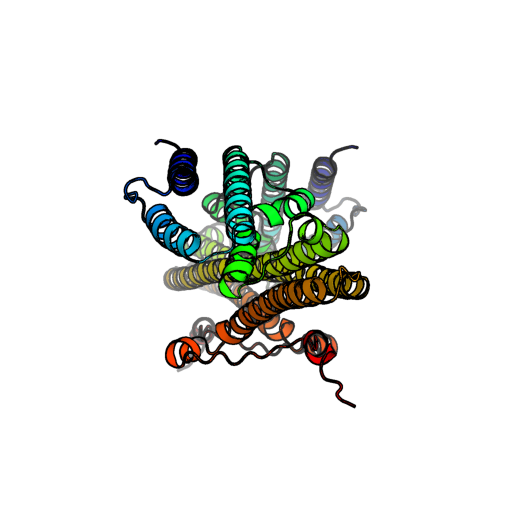93.5 94 THR B O 1
ATOM 2678 N N . SER B 1 95 ? 0.843 15.797 13.422 1 92.5 95 SER B N 1
ATOM 2679 C CA . SER B 1 95 ? 1.519 16.484 12.328 1 92.5 95 SER B CA 1
ATOM 2680 C C . SER B 1 95 ? 2.141 17.797 12.812 1 92.5 95 SER B C 1
ATOM 2682 O O . SER B 1 95 ? 1.721 18.359 13.828 1 92.5 95 SER B O 1
ATOM 2684 N N . ALA B 1 96 ? 3.1 18.25 12.094 1 93.12 96 ALA B N 1
ATOM 2685 C CA . ALA B 1 96 ? 3.779 19.5 12.453 1 93.12 96 ALA B CA 1
ATOM 2686 C C . ALA B 1 96 ? 3.068 20.703 11.844 1 93.12 96 ALA B C 1
ATOM 2688 O O . ALA B 1 96 ? 3.6 21.812 11.859 1 93.12 96 ALA B O 1
ATOM 2689 N N . VAL B 1 97 ? 1.864 20.484 11.414 1 93.94 97 VAL B N 1
ATOM 2690 C CA . VAL B 1 97 ? 1.167 21.547 10.695 1 93.94 97 VAL B CA 1
ATOM 2691 C C . VAL B 1 97 ? 0.876 22.703 11.648 1 93.94 97 VAL B C 1
ATOM 2693 O O . VAL B 1 97 ? 1.075 23.875 11.297 1 93.94 97 VAL B O 1
ATOM 2696 N N . LYS B 1 98 ? 0.473 22.391 12.859 1 95.31 98 LYS B N 1
ATOM 2697 C CA . LYS B 1 98 ? 0.185 23.453 13.82 1 95.31 98 LYS B CA 1
ATOM 2698 C C . LYS B 1 98 ? 1.439 24.266 14.141 1 95.31 98 LYS B C 1
ATOM 2700 O O . LYS B 1 98 ? 1.37 25.484 14.312 1 95.31 98 LYS B O 1
ATOM 2705 N N . ILE B 1 99 ? 2.572 23.609 14.227 1 95.38 99 ILE B N 1
ATOM 2706 C CA . ILE B 1 99 ? 3.84 24.312 14.445 1 95.38 99 ILE B CA 1
ATOM 2707 C C . ILE B 1 99 ? 4.152 25.203 13.25 1 95.38 99 ILE B C 1
ATOM 2709 O O . ILE B 1 99 ? 4.559 26.359 13.414 1 95.38 99 ILE B O 1
ATOM 2713 N N . ALA B 1 100 ? 3.93 24.688 12.07 1 94.75 100 ALA B N 1
ATOM 2714 C CA . ALA B 1 100 ? 4.176 25.453 10.852 1 94.75 100 ALA B CA 1
ATOM 2715 C C . ALA B 1 100 ? 3.293 26.688 10.789 1 94.75 100 ALA B C 1
ATOM 2717 O O . ALA B 1 100 ? 3.752 27.766 10.406 1 94.75 100 ALA B O 1
ATOM 2718 N N . LEU B 1 101 ? 2.045 26.547 11.211 1 94.38 101 LEU B N 1
ATOM 2719 C CA . LEU B 1 101 ? 1.125 27.672 11.18 1 94.38 101 LEU B CA 1
ATOM 2720 C C . LEU B 1 101 ? 1.518 28.734 12.211 1 94.38 101 LEU B C 1
ATOM 2722 O O . LEU B 1 101 ? 1.415 29.922 11.953 1 94.38 101 LEU B O 1
ATOM 2726 N N . ALA B 1 102 ? 1.962 28.266 13.328 1 95 102 ALA B N 1
ATOM 2727 C CA . ALA B 1 102 ? 2.453 29.203 14.336 1 95 102 ALA B CA 1
ATOM 2728 C C . ALA B 1 102 ? 3.701 29.938 13.844 1 95 102 ALA B C 1
ATOM 2730 O O . ALA B 1 102 ? 3.873 31.125 14.102 1 95 102 ALA B O 1
ATOM 2731 N N . THR B 1 103 ? 4.594 29.234 13.148 1 95.25 103 THR B N 1
ATOM 2732 C CA . THR B 1 103 ? 5.785 29.844 12.562 1 95.25 103 THR B CA 1
ATOM 2733 C C . THR B 1 103 ? 5.402 30.875 11.5 1 95.25 103 THR B C 1
ATOM 2735 O O . THR B 1 103 ? 6.043 31.922 11.383 1 95.25 103 THR B O 1
ATOM 2738 N N . LEU B 1 104 ? 4.363 30.531 10.805 1 92.94 104 LEU B N 1
ATOM 2739 C CA . LEU B 1 104 ? 3.854 31.453 9.789 1 92.94 104 LEU B CA 1
ATOM 2740 C C . LEU B 1 104 ? 3.383 32.75 10.422 1 92.94 104 LEU B C 1
ATOM 2742 O O . LEU B 1 104 ? 3.633 33.844 9.883 1 92.94 104 LEU B O 1
ATOM 2746 N N . GLU B 1 105 ? 2.664 32.688 11.57 1 94.56 105 GLU B N 1
ATOM 2747 C CA . GLU B 1 105 ? 2.264 33.875 12.305 1 94.56 105 GLU B CA 1
ATOM 2748 C C . GLU B 1 105 ? 3.467 34.781 12.625 1 94.56 105 GLU B C 1
ATOM 2750 O O . GLU B 1 105 ? 3.439 35.969 12.375 1 94.56 105 GLU B O 1
ATOM 2755 N N . TYR B 1 106 ? 4.523 34.156 13.055 1 95.19 106 TYR B N 1
ATOM 2756 C CA . TYR B 1 106 ? 5.742 34.875 13.406 1 95.19 106 TYR B CA 1
ATOM 2757 C C . TYR B 1 106 ? 6.391 35.5 12.172 1 95.19 106 TYR B C 1
ATOM 2759 O O . TYR B 1 106 ? 6.719 36.688 12.164 1 95.19 106 TYR B O 1
ATOM 2767 N N . ALA B 1 107 ? 6.531 34.688 11.148 1 93.5 107 ALA B N 1
ATOM 2768 C CA . ALA B 1 107 ? 7.25 35.094 9.945 1 93.5 107 ALA B CA 1
ATOM 2769 C C . ALA B 1 107 ? 6.551 36.281 9.258 1 93.5 107 ALA B C 1
ATOM 2771 O O . ALA B 1 107 ? 7.203 37.125 8.656 1 93.5 107 ALA B O 1
ATOM 2772 N N . HIS B 1 108 ? 5.234 36.344 9.43 1 92.94 108 HIS B N 1
ATOM 2773 C CA . HIS B 1 108 ? 4.484 37.375 8.727 1 92.94 108 HIS B CA 1
ATOM 2774 C C . HIS B 1 108 ? 4.016 38.469 9.68 1 92.94 108 HIS B C 1
ATOM 2776 O O . HIS B 1 108 ? 3.234 39.344 9.297 1 92.94 108 HIS B O 1
ATOM 2782 N N . GLY B 1 109 ? 4.414 38.375 10.875 1 94.12 109 GLY B N 1
ATOM 2783 C CA . GLY B 1 109 ? 4.066 39.375 11.852 1 94.12 109 GLY B CA 1
ATOM 2784 C C . GLY B 1 109 ? 2.582 39.406 12.164 1 94.12 109 GLY B C 1
ATOM 2785 O O . GLY B 1 109 ? 2.02 40.5 12.383 1 94.12 109 GLY B O 1
ATOM 2786 N N . ILE B 1 110 ? 1.937 38.312 12.047 1 94.38 110 ILE B N 1
ATOM 2787 C CA . ILE B 1 110 ? 0.514 38.219 12.352 1 94.38 110 ILE B CA 1
ATOM 2788 C C . ILE B 1 110 ? 0.317 38.125 13.867 1 94.38 110 ILE B C 1
ATOM 2790 O O . ILE B 1 110 ? 0.968 37.344 14.547 1 94.38 110 ILE B O 1
ATOM 2794 N N . ASP B 1 111 ? -0.474 39 14.359 1 93.81 111 ASP B N 1
ATOM 2795 C CA . ASP B 1 111 ? -0.77 39.062 15.781 1 93.81 111 ASP B CA 1
ATOM 2796 C C . ASP B 1 111 ? -2.268 38.906 16.047 1 93.81 111 ASP B C 1
ATOM 2798 O O . ASP B 1 111 ? -3.002 39.875 16.094 1 93.81 111 ASP B O 1
ATOM 2802 N N . ILE B 1 112 ? -2.699 37.656 16.25 1 94 112 ILE B N 1
ATOM 2803 C CA . ILE B 1 112 ? -4.098 37.312 16.5 1 94 112 ILE B CA 1
ATOM 2804 C C . ILE B 1 112 ? -4.273 36.875 17.953 1 94 112 ILE B C 1
ATOM 2806 O O . ILE B 1 112 ? -3.646 35.906 18.406 1 94 112 ILE B O 1
ATOM 2810 N N . PRO B 1 113 ? -5.129 37.594 18.672 1 94.81 113 PRO B N 1
ATOM 2811 C CA . PRO B 1 113 ? -5.367 37.188 20.047 1 94.81 113 PRO B CA 1
ATOM 2812 C C . PRO B 1 113 ? -5.977 35.781 20.156 1 94.81 113 PRO B C 1
ATOM 2814 O O . PRO B 1 113 ? -6.621 35.312 19.203 1 94.81 113 PRO B O 1
ATOM 2817 N N . ASP B 1 114 ? -5.781 35.125 21.281 1 93.81 114 ASP B N 1
ATOM 2818 C CA . ASP B 1 114 ? -6.258 33.75 21.547 1 93.81 114 ASP B CA 1
ATOM 2819 C C . ASP B 1 114 ? -7.766 33.656 21.312 1 93.81 114 ASP B C 1
ATOM 2821 O O . ASP B 1 114 ? -8.242 32.688 20.734 1 93.81 114 ASP B O 1
ATOM 2825 N N . GLU B 1 115 ? -8.461 34.688 21.781 1 93.06 115 GLU B N 1
ATOM 2826 C CA . GLU B 1 115 ? -9.914 34.656 21.672 1 93.06 115 GLU B CA 1
ATOM 2827 C C . GLU B 1 115 ? -10.367 34.562 20.219 1 93.06 115 GLU B C 1
ATOM 2829 O O . GLU B 1 115 ? -11.375 33.938 19.922 1 93.06 115 GLU B O 1
ATOM 2834 N N . VAL B 1 116 ? -9.578 35.219 19.344 1 94.56 116 VAL B N 1
ATOM 2835 C CA . VAL B 1 116 ? -9.914 35.188 17.922 1 94.56 116 VAL B CA 1
ATOM 2836 C C . VAL B 1 116 ? -9.469 33.875 17.297 1 94.56 116 VAL B C 1
ATOM 2838 O O . VAL B 1 116 ? -10.234 33.25 16.578 1 94.56 116 VAL B O 1
ATOM 2841 N N . LEU B 1 117 ? -8.258 33.438 17.641 1 92.81 117 LEU B N 1
ATOM 2842 C CA . LEU B 1 117 ? -7.719 32.219 17.078 1 92.81 117 LEU B CA 1
ATOM 2843 C C . LEU B 1 117 ? -8.57 31.016 17.484 1 92.81 117 LEU B C 1
ATOM 2845 O O . LEU B 1 117 ? -8.734 30.062 16.703 1 92.81 117 LEU B O 1
ATOM 2849 N N . HIS B 1 118 ? -9.172 31.062 18.688 1 92.38 118 HIS B N 1
ATOM 2850 C CA . HIS B 1 118 ? -9.938 29.938 19.203 1 92.38 118 HIS B CA 1
ATOM 2851 C C . HIS B 1 118 ? -11.422 30.078 18.875 1 92.38 118 HIS B C 1
ATOM 2853 O O . HIS B 1 118 ? -12.25 29.297 19.344 1 92.38 118 HIS B O 1
ATOM 2859 N N . ASN B 1 119 ? -11.727 31.203 18.125 1 95.19 119 ASN B N 1
ATOM 2860 C CA . ASN B 1 119 ? -13.078 31.266 17.578 1 95.19 119 ASN B CA 1
ATOM 2861 C C . ASN B 1 119 ? -13.438 29.984 16.812 1 95.19 119 ASN B C 1
ATOM 2863 O O . ASN B 1 119 ? -12.617 29.453 16.078 1 95.19 119 ASN B O 1
ATOM 2867 N N . PRO B 1 120 ? -14.656 29.453 17 1 96.31 120 PRO B N 1
ATOM 2868 C CA . PRO B 1 120 ? -15.023 28.156 16.422 1 96.31 120 PRO B CA 1
ATOM 2869 C C . PRO B 1 120 ? -14.836 28.125 14.906 1 96.31 120 PRO B C 1
ATOM 2871 O O . PRO B 1 120 ? -14.445 27.094 14.359 1 96.31 120 PRO B O 1
ATOM 2874 N N . ILE B 1 121 ? -15.117 29.219 14.234 1 96.5 121 ILE B N 1
ATOM 2875 C CA . ILE B 1 121 ? -15.008 29.25 12.781 1 96.5 121 ILE B CA 1
ATOM 2876 C C . ILE B 1 121 ? -13.531 29.219 12.375 1 96.5 121 ILE B C 1
ATOM 2878 O O . ILE B 1 121 ? -13.148 28.438 11.5 1 96.5 121 ILE B O 1
ATOM 2882 N N . ILE B 1 122 ? -12.656 30 13.008 1 95.75 122 ILE B N 1
ATOM 2883 C CA . ILE B 1 122 ? -11.234 30.031 12.703 1 95.75 122 ILE B CA 1
ATOM 2884 C C . ILE B 1 122 ? -10.594 28.703 13.078 1 95.75 122 ILE B C 1
ATOM 2886 O O . ILE B 1 122 ? -9.766 28.172 12.336 1 95.75 122 ILE B O 1
ATOM 2890 N N . SER B 1 123 ? -11.031 28.156 14.195 1 95.5 123 SER B N 1
ATOM 2891 C CA . SER B 1 123 ? -10.547 26.844 14.625 1 95.5 123 SER B CA 1
ATOM 2892 C C . SER B 1 123 ? -10.883 25.766 13.594 1 95.5 123 SER B C 1
ATOM 2894 O O . SER B 1 123 ? -10.047 24.906 13.289 1 95.5 123 SER B O 1
ATOM 2896 N N . GLU B 1 124 ? -12.109 25.812 13.094 1 96.88 124 GLU B N 1
ATOM 2897 C CA . GLU B 1 124 ? -12.539 24.859 12.086 1 96.88 124 GLU B CA 1
ATOM 2898 C C . GLU B 1 124 ? -11.742 25.016 10.797 1 96.88 124 GLU B C 1
ATOM 2900 O O . GLU B 1 124 ? -11.375 24.031 10.156 1 96.88 124 GLU B O 1
ATOM 2905 N N . LEU B 1 125 ? -11.445 26.25 10.383 1 95.44 125 LEU B N 1
ATOM 2906 C CA . LEU B 1 125 ? -10.633 26.5 9.195 1 95.44 125 LEU B CA 1
ATOM 2907 C C . LEU B 1 125 ? -9.227 25.938 9.375 1 95.44 125 LEU B C 1
ATOM 2909 O O . LEU B 1 125 ? -8.688 25.297 8.469 1 95.44 125 LEU B O 1
ATOM 2913 N N . THR B 1 126 ? -8.688 26.156 10.57 1 95.5 126 THR B N 1
ATOM 2914 C CA . THR B 1 126 ? -7.348 25.672 10.867 1 95.5 126 THR B CA 1
ATOM 2915 C C . THR B 1 126 ? -7.316 24.141 10.859 1 95.5 126 THR B C 1
ATOM 2917 O O . THR B 1 126 ? -6.41 23.531 10.281 1 95.5 126 THR B O 1
ATOM 2920 N N . LEU B 1 127 ? -8.328 23.516 11.406 1 96.06 127 LEU B N 1
ATOM 2921 C CA . LEU B 1 127 ? -8.422 22.062 11.445 1 96.06 127 LEU B CA 1
ATOM 2922 C C . LEU B 1 127 ? -8.578 21.484 10.047 1 96.06 127 LEU B C 1
ATOM 2924 O O . LEU B 1 127 ? -7.895 20.516 9.68 1 96.06 127 LEU B O 1
ATOM 2928 N N . ALA B 1 128 ? -9.477 22.062 9.328 1 94.5 128 ALA B N 1
ATOM 2929 C CA . ALA B 1 128 ? -9.695 21.594 7.961 1 94.5 128 ALA B CA 1
ATOM 2930 C C . ALA B 1 128 ? -8.422 21.719 7.133 1 94.5 128 ALA B C 1
ATOM 2932 O O . ALA B 1 128 ? -8.062 20.797 6.391 1 94.5 128 ALA B O 1
ATOM 2933 N N . GLY B 1 129 ? -7.754 22.891 7.242 1 93.44 129 GLY B N 1
ATOM 2934 C CA . GLY B 1 129 ? -6.48 23.047 6.562 1 93.44 129 GLY B CA 1
ATOM 2935 C C . GLY B 1 129 ? -5.453 22 6.953 1 93.44 129 GLY B C 1
ATOM 2936 O O . GLY B 1 129 ? -4.781 21.438 6.09 1 93.44 129 GLY B O 1
ATOM 2937 N N . ASN B 1 130 ? -5.371 21.75 8.195 1 95.31 130 ASN B N 1
ATOM 2938 C CA . ASN B 1 130 ? -4.457 20.734 8.711 1 95.31 130 ASN B CA 1
ATOM 2939 C C . ASN B 1 130 ? -4.777 19.344 8.141 1 95.31 130 ASN B C 1
ATOM 2941 O O . ASN B 1 130 ? -3.877 18.641 7.691 1 95.31 130 ASN B O 1
ATOM 2945 N N . GLU B 1 131 ? -6.02 19 8.141 1 93.44 131 GLU B N 1
ATOM 2946 C CA . GLU B 1 131 ? -6.438 17.688 7.637 1 93.44 131 GLU B CA 1
ATOM 2947 C C . GLU B 1 131 ? -6.133 17.547 6.148 1 93.44 131 GLU B C 1
ATOM 2949 O O . GLU B 1 131 ? -5.602 16.531 5.711 1 93.44 131 GLU B O 1
ATOM 2954 N N . ILE B 1 132 ? -6.441 18.547 5.426 1 87.94 132 ILE B N 1
ATOM 2955 C CA . ILE B 1 132 ? -6.176 18.516 3.99 1 87.94 132 ILE B CA 1
ATOM 2956 C C . ILE B 1 132 ? -4.68 18.328 3.748 1 87.94 132 ILE B C 1
ATOM 2958 O O . ILE B 1 132 ? -4.277 17.469 2.957 1 87.94 132 ILE B O 1
ATOM 2962 N N . LEU B 1 133 ? -3.889 19.016 4.461 1 89 133 LEU B N 1
ATOM 2963 C CA . LEU B 1 133 ? -2.439 18.953 4.309 1 89 133 LEU B CA 1
ATOM 2964 C C . LEU B 1 133 ? -1.906 17.578 4.727 1 89 133 LEU B C 1
ATOM 2966 O O . LEU B 1 133 ? -1.093 16.984 4.02 1 89 133 LEU B O 1
ATOM 2970 N N . THR B 1 134 ? -2.393 17.109 5.816 1 90.25 134 THR B N 1
ATOM 2971 C CA . THR B 1 134 ? -1.851 15.875 6.363 1 90.25 134 THR B CA 1
ATOM 2972 C C . THR B 1 134 ? -2.297 14.672 5.535 1 90.25 134 THR B C 1
ATOM 2974 O O . THR B 1 134 ? -1.516 13.75 5.293 1 90.25 134 THR B O 1
ATOM 2977 N N . TRP B 1 135 ? -3.562 14.695 5.098 1 86.38 135 TRP B N 1
ATOM 2978 C CA . TRP B 1 135 ? -4.047 13.594 4.266 1 86.38 135 TRP B CA 1
ATOM 2979 C C . TRP B 1 135 ? -3.301 13.547 2.938 1 86.38 135 TRP B C 1
ATOM 2981 O O . TRP B 1 135 ? -2.869 12.484 2.498 1 86.38 135 TRP B O 1
ATOM 2991 N N . ALA B 1 136 ? -3.135 14.727 2.371 1 80.56 136 ALA B N 1
ATOM 2992 C CA . ALA B 1 136 ? -2.414 14.805 1.103 1 80.56 136 ALA B CA 1
ATOM 2993 C C . ALA B 1 136 ? -0.976 14.312 1.261 1 80.56 136 ALA B C 1
ATOM 2995 O O . ALA B 1 136 ? -0.479 13.547 0.429 1 80.56 136 ALA B O 1
ATOM 2996 N N . ASN B 1 137 ? -0.314 14.688 2.275 1 81.94 137 ASN B N 1
ATOM 2997 C CA . ASN B 1 137 ? 1.061 14.281 2.545 1 81.94 137 ASN B CA 1
ATOM 2998 C C . ASN B 1 137 ? 1.162 12.773 2.771 1 81.94 137 ASN B C 1
ATOM 3000 O O . ASN B 1 137 ? 2.111 12.133 2.314 1 81.94 137 ASN B O 1
ATOM 3004 N N . ASP B 1 138 ? 0.202 12.305 3.484 1 83 138 ASP B N 1
ATOM 3005 C CA . ASP B 1 138 ? 0.261 10.883 3.826 1 83 138 ASP B CA 1
ATOM 3006 C C . ASP B 1 138 ? 0.047 10.016 2.592 1 83 138 ASP B C 1
ATOM 3008 O O . ASP B 1 138 ? 0.674 8.961 2.451 1 83 138 ASP B O 1
ATOM 3012 N N . ILE B 1 139 ? -0.887 10.32 1.73 1 76.5 139 ILE B N 1
ATOM 3013 C CA . ILE B 1 139 ? -1.112 9.555 0.51 1 76.5 139 ILE B CA 1
ATOM 3014 C C . ILE B 1 139 ? 0.142 9.586 -0.36 1 76.5 139 ILE B C 1
ATOM 3016 O O . ILE B 1 139 ? 0.52 8.578 -0.956 1 76.5 139 ILE B O 1
ATOM 3020 N N . TYR B 1 140 ? 0.791 10.719 -0.384 1 73.12 140 TYR B N 1
ATOM 3021 C CA . TYR B 1 140 ? 2.021 10.852 -1.155 1 73.12 140 TYR B CA 1
ATOM 3022 C C . TYR B 1 140 ? 3.107 9.938 -0.611 1 73.12 140 TYR B C 1
ATOM 3024 O O . TYR B 1 140 ? 3.725 9.18 -1.364 1 73.12 140 TYR B O 1
ATOM 3032 N N . SER B 1 141 ? 3.369 10.039 0.648 1 75.06 141 SER B N 1
ATOM 3033 C CA . SER B 1 141 ? 4.383 9.211 1.292 1 75.06 141 SER B CA 1
ATOM 3034 C C . SER B 1 141 ? 4.086 7.73 1.111 1 75.06 141 SER B C 1
ATOM 3036 O O . SER B 1 141 ? 4.996 6.926 0.912 1 75.06 141 SER B O 1
ATOM 3038 N N . PHE B 1 142 ? 2.828 7.414 1.163 1 74.81 142 PHE B N 1
ATOM 3039 C CA . PHE B 1 142 ? 2.408 6.027 1.017 1 74.81 142 PHE B CA 1
ATOM 3040 C C . PHE B 1 142 ? 2.689 5.523 -0.394 1 74.81 142 PHE B C 1
ATOM 3042 O O . PHE B 1 142 ? 3.199 4.414 -0.573 1 74.81 142 PHE B O 1
ATOM 3049 N N . ARG B 1 143 ? 2.375 6.309 -1.332 1 65.5 143 ARG B N 1
ATOM 3050 C CA . ARG B 1 143 ? 2.607 5.953 -2.729 1 65.5 143 ARG B CA 1
ATOM 3051 C C . ARG B 1 143 ? 4.086 5.688 -2.986 1 65.5 143 ARG B C 1
ATOM 3053 O O . ARG B 1 143 ? 4.438 4.75 -3.709 1 65.5 143 ARG B O 1
ATOM 3060 N N . LEU B 1 144 ? 4.938 6.512 -2.412 1 67.81 144 LEU B N 1
ATOM 3061 C CA . LEU B 1 144 ? 6.375 6.332 -2.586 1 67.81 144 LEU B CA 1
ATOM 3062 C C . LEU B 1 144 ? 6.832 5.008 -1.985 1 67.81 144 LEU B C 1
ATOM 3064 O O . LEU B 1 144 ? 7.609 4.277 -2.604 1 67.81 144 LEU B O 1
ATOM 3068 N N . ALA B 1 145 ? 6.348 4.758 -0.803 1 69.94 145 ALA B N 1
ATOM 3069 C CA . ALA B 1 145 ? 6.707 3.508 -0.139 1 69.94 145 ALA B CA 1
ATOM 3070 C C . ALA B 1 145 ? 6.203 2.303 -0.929 1 69.94 145 ALA B C 1
ATOM 3072 O O . ALA B 1 145 ? 6.902 1.295 -1.048 1 69.94 145 ALA B O 1
ATOM 3073 N N . LEU B 1 146 ? 5.07 2.441 -1.43 1 69 146 LEU B N 1
ATOM 3074 C CA . LEU B 1 146 ? 4.469 1.366 -2.211 1 69 146 LEU B CA 1
ATOM 3075 C C . LEU B 1 146 ? 5.277 1.1 -3.479 1 69 146 LEU B C 1
ATOM 3077 O O . LEU B 1 146 ? 5.496 -0.057 -3.848 1 69 146 LEU B O 1
ATOM 3081 N N . GLN B 1 147 ? 5.656 2.141 -4.07 1 70.62 147 GLN B N 1
ATOM 3082 C CA . GLN B 1 147 ? 6.453 1.979 -5.285 1 70.62 147 GLN B CA 1
ATOM 3083 C C . GLN B 1 147 ? 7.766 1.259 -4.988 1 70.62 147 GLN B C 1
ATOM 3085 O O . GLN B 1 147 ? 8.211 0.425 -5.777 1 70.62 147 GLN B O 1
ATOM 3090 N N . ASP B 1 148 ? 8.375 1.571 -3.9 1 74.69 148 ASP B N 1
ATOM 3091 C CA . ASP B 1 148 ? 9.594 0.884 -3.49 1 74.69 148 ASP B CA 1
ATOM 3092 C C . ASP B 1 148 ? 9.344 -0.608 -3.287 1 74.69 148 ASP B C 1
ATOM 3094 O O . ASP B 1 148 ? 10.172 -1.439 -3.652 1 74.69 148 ASP B O 1
ATOM 3098 N N . ALA B 1 149 ? 8.227 -0.902 -2.688 1 76.56 149 ALA B N 1
ATOM 3099 C CA . ALA B 1 149 ? 7.855 -2.299 -2.482 1 76.56 149 ALA B CA 1
ATOM 3100 C C . ALA B 1 149 ? 7.645 -3.012 -3.816 1 76.56 149 ALA B C 1
ATOM 3102 O O . ALA B 1 149 ? 8.094 -4.148 -3.996 1 76.56 149 ALA B O 1
ATOM 3103 N N . VAL B 1 150 ? 6.953 -2.389 -4.703 1 73.44 150 VAL B N 1
ATOM 3104 C CA . VAL B 1 150 ? 6.719 -2.943 -6.031 1 73.44 150 VAL B CA 1
ATOM 3105 C C . VAL B 1 150 ? 8.047 -3.164 -6.742 1 73.44 150 VAL B C 1
ATOM 3107 O O . VAL B 1 150 ? 8.273 -4.219 -7.336 1 73.44 150 VAL B O 1
ATOM 3110 N N . ASN B 1 151 ? 8.922 -2.16 -6.672 1 73.94 151 ASN B N 1
ATOM 3111 C CA . ASN B 1 151 ? 10.25 -2.293 -7.266 1 73.94 151 ASN B CA 1
ATOM 3112 C C . ASN B 1 151 ? 11.008 -3.488 -6.691 1 73.94 151 ASN B C 1
ATOM 3114 O O . ASN B 1 151 ? 11.672 -4.223 -7.43 1 73.94 151 ASN B O 1
ATOM 3118 N N . TYR B 1 152 ? 10.953 -3.633 -5.512 1 82.31 152 TYR B N 1
ATOM 3119 C CA . TYR B 1 152 ? 11.617 -4.742 -4.84 1 82.31 152 TYR B CA 1
ATOM 3120 C C . TYR B 1 152 ? 11.109 -6.082 -5.359 1 82.31 152 TYR B C 1
ATOM 3122 O O . TYR B 1 152 ? 11.898 -6.961 -5.699 1 82.31 152 TYR B O 1
ATOM 3130 N N . VAL B 1 153 ? 9.82 -6.297 -5.418 1 82 153 VAL B N 1
ATOM 3131 C CA . VAL B 1 153 ? 9.234 -7.547 -5.887 1 82 153 VAL B CA 1
ATOM 3132 C C . VAL B 1 153 ? 9.594 -7.766 -7.355 1 82 153 VAL B C 1
ATOM 3134 O O . VAL B 1 153 ? 9.859 -8.898 -7.773 1 82 153 VAL B O 1
ATOM 3137 N N . ASN B 1 154 ? 9.555 -6.699 -8.102 1 75.75 154 ASN B N 1
ATOM 3138 C CA . ASN B 1 154 ? 9.969 -6.812 -9.5 1 75.75 154 ASN B CA 1
ATOM 3139 C C . ASN B 1 154 ? 11.391 -7.348 -9.617 1 75.75 154 ASN B C 1
ATOM 3141 O O . ASN B 1 154 ? 11.68 -8.164 -10.492 1 75.75 154 ASN B O 1
ATOM 3145 N N . GLN B 1 155 ? 12.25 -6.809 -8.789 1 81.31 155 GLN B N 1
ATOM 3146 C CA . GLN B 1 155 ? 13.625 -7.309 -8.781 1 81.31 155 GLN B CA 1
ATOM 3147 C C . GLN B 1 155 ? 13.664 -8.797 -8.422 1 81.31 155 GLN B C 1
ATOM 3149 O O . GLN B 1 155 ? 14.438 -9.555 -9.008 1 81.31 155 GLN B O 1
ATOM 3154 N N . LEU B 1 156 ? 12.875 -9.242 -7.488 1 86.94 156 LEU B N 1
ATOM 3155 C CA . LEU B 1 156 ? 12.789 -10.656 -7.113 1 86.94 156 LEU B CA 1
ATOM 3156 C C . LEU B 1 156 ? 12.297 -11.5 -8.281 1 86.94 156 LEU B C 1
ATOM 3158 O O . LEU B 1 156 ? 12.812 -12.594 -8.523 1 86.94 156 LEU B O 1
ATOM 3162 N N . ILE B 1 157 ? 11.297 -11.016 -8.969 1 83.81 157 ILE B N 1
ATOM 3163 C CA . ILE B 1 157 ? 10.75 -11.719 -10.125 1 83.81 157 ILE B CA 1
ATOM 3164 C C . ILE B 1 157 ? 11.836 -11.867 -11.195 1 83.81 157 ILE B C 1
ATOM 3166 O O . ILE B 1 157 ? 12.016 -12.953 -11.75 1 83.81 157 ILE B O 1
ATOM 3170 N N . GLU B 1 158 ? 12.547 -10.789 -11.461 1 80.19 158 GLU B N 1
ATOM 3171 C CA . GLU B 1 158 ? 13.625 -10.836 -12.445 1 80.19 158 GLU B CA 1
ATOM 3172 C C . GLU B 1 158 ? 14.672 -11.875 -12.078 1 80.19 158 GLU B C 1
ATOM 3174 O O . GLU B 1 158 ? 15.109 -12.656 -12.93 1 80.19 158 GLU B O 1
ATOM 3179 N N . GLN B 1 159 ? 15.055 -11.844 -10.852 1 88 159 GLN B N 1
ATOM 3180 C CA . GLN B 1 159 ? 16.031 -12.82 -10.375 1 88 159 GLN B CA 1
ATOM 3181 C C . GLN B 1 159 ? 15.492 -14.242 -10.508 1 88 159 GLN B C 1
ATOM 3183 O O . GLN B 1 159 ? 16.219 -15.156 -10.898 1 88 159 GLN B O 1
ATOM 3188 N N . ARG B 1 160 ? 14.266 -14.422 -10.219 1 91 160 ARG B N 1
ATOM 3189 C CA . ARG B 1 160 ? 13.68 -15.758 -10.258 1 91 160 ARG B CA 1
ATOM 3190 C C . ARG B 1 160 ? 13.555 -16.266 -11.695 1 91 160 ARG B C 1
ATOM 3192 O O . ARG B 1 160 ? 13.695 -17.453 -11.953 1 91 160 ARG B O 1
ATOM 3199 N N . VAL B 1 161 ? 13.289 -15.344 -12.648 1 85.69 161 VAL B N 1
ATOM 3200 C CA . VAL B 1 161 ? 13.281 -15.68 -14.062 1 85.69 161 VAL B CA 1
ATOM 3201 C C . VAL B 1 161 ? 14.664 -16.172 -14.484 1 85.69 161 VAL B C 1
ATOM 3203 O O . VAL B 1 161 ? 14.789 -17.172 -15.195 1 85.69 161 VAL B O 1
ATOM 3206 N N . GLN B 1 162 ? 15.688 -15.461 -13.984 1 86.81 162 GLN B N 1
ATOM 3207 C CA . GLN B 1 162 ? 17.047 -15.898 -14.281 1 86.81 162 GLN B CA 1
ATOM 3208 C C . GLN B 1 162 ? 17.312 -17.281 -13.711 1 86.81 162 GLN B C 1
ATOM 3210 O O . GLN B 1 162 ? 17.922 -18.125 -14.383 1 86.81 162 GLN B O 1
ATOM 3215 N N . ASP B 1 163 ? 16.859 -17.547 -12.492 1 93.44 163 ASP B N 1
ATOM 3216 C CA . ASP B 1 163 ? 16.984 -18.875 -11.891 1 93.44 163 ASP B CA 1
ATOM 3217 C C . ASP B 1 163 ? 16.281 -19.922 -12.727 1 93.44 163 ASP B C 1
ATOM 3219 O O . ASP B 1 163 ? 16.781 -21.031 -12.898 1 93.44 163 ASP B O 1
ATOM 3223 N N . TYR B 1 164 ? 15.078 -19.594 -13.211 1 91.88 164 TYR B N 1
ATOM 3224 C CA . TYR B 1 164 ? 14.305 -20.5 -14.055 1 91.88 164 TYR B CA 1
ATOM 3225 C C . TYR B 1 164 ? 15.078 -20.875 -15.312 1 91.88 164 TYR B C 1
ATOM 3227 O O . TYR B 1 164 ? 15.203 -22.062 -15.641 1 91.88 164 TYR B O 1
ATOM 3235 N N . LEU B 1 165 ? 15.625 -19.875 -16 1 89.31 165 LEU B N 1
ATOM 3236 C CA . LEU B 1 165 ? 16.359 -20.094 -17.25 1 89.31 165 LEU B CA 1
ATOM 3237 C C . LEU B 1 165 ? 17.594 -20.938 -17 1 89.31 165 LEU B C 1
ATOM 3239 O O . LEU B 1 165 ? 17.922 -21.828 -17.797 1 89.31 165 LEU B O 1
ATOM 3243 N N . ALA B 1 166 ? 18.344 -20.672 -15.922 1 92.81 166 ALA B N 1
ATOM 3244 C CA . ALA B 1 166 ? 19.516 -21.453 -15.562 1 92.81 166 ALA B CA 1
ATOM 3245 C C . ALA B 1 166 ? 19.141 -22.906 -15.281 1 92.81 166 ALA B C 1
ATOM 3247 O O . ALA B 1 166 ? 19.875 -23.828 -15.672 1 92.81 166 ALA B O 1
ATOM 3248 N N . THR B 1 167 ? 18.047 -23.141 -14.617 1 96.12 1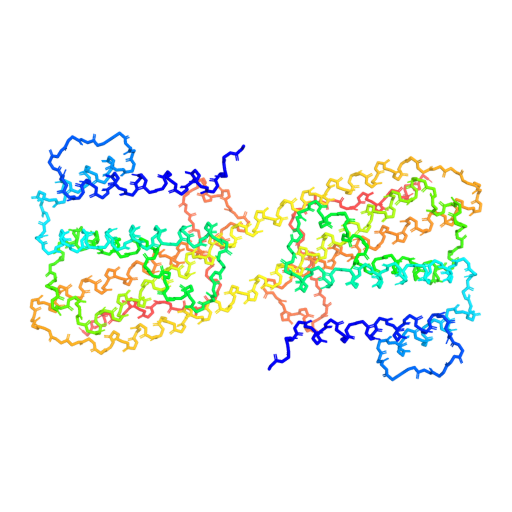67 THR B N 1
ATOM 3249 C CA . THR B 1 167 ? 17.562 -24.484 -14.32 1 96.12 167 THR B CA 1
ATOM 3250 C C . THR B 1 167 ? 17.125 -25.203 -15.586 1 96.12 167 THR B C 1
ATOM 3252 O O . THR B 1 167 ? 17.406 -26.391 -15.766 1 96.12 167 THR B O 1
ATOM 3255 N N . ARG B 1 168 ? 16.406 -24.469 -16.469 1 93.69 168 ARG B N 1
ATOM 3256 C CA . ARG B 1 168 ? 15.93 -25.016 -17.734 1 93.69 168 ARG B CA 1
ATOM 3257 C C . ARG B 1 168 ? 17.094 -25.547 -18.578 1 93.69 168 ARG B C 1
ATOM 3259 O O . ARG B 1 168 ? 16.969 -26.562 -19.234 1 93.69 168 ARG B O 1
ATOM 3266 N N . ALA B 1 169 ? 18.203 -24.906 -18.516 1 92.19 169 ALA B N 1
ATOM 3267 C CA . ALA B 1 169 ? 19.391 -25.281 -19.266 1 92.19 169 ALA B CA 1
ATOM 3268 C C . ALA B 1 169 ? 19.969 -26.609 -18.781 1 92.19 169 ALA B C 1
ATOM 3270 O O . ALA B 1 169 ? 20.75 -27.25 -19.469 1 92.19 169 ALA B O 1
ATOM 3271 N N . LYS B 1 170 ? 19.531 -27.094 -17.594 1 95.69 170 LYS B N 1
ATOM 3272 C CA . LYS B 1 170 ? 20.062 -28.297 -16.984 1 95.69 170 LYS B CA 1
ATOM 3273 C C . LYS B 1 170 ? 19.109 -29.469 -17.156 1 95.69 170 LYS B C 1
ATOM 3275 O O . LYS B 1 170 ? 19.297 -30.531 -16.562 1 95.69 170 LYS B O 1
ATOM 3280 N N . LEU B 1 171 ? 18.031 -29.312 -17.984 1 94.75 171 LEU B N 1
ATOM 3281 C CA . LEU B 1 171 ? 17.031 -30.359 -18.172 1 94.75 171 LEU B CA 1
ATOM 3282 C C . LEU B 1 171 ? 17.672 -31.641 -18.672 1 94.75 171 LEU B C 1
ATOM 3284 O O . LEU B 1 171 ? 18.328 -31.641 -19.719 1 94.75 171 LEU B O 1
ATOM 3288 N N . PRO B 1 172 ? 17.484 -32.719 -17.969 1 94.75 172 PRO B N 1
ATOM 3289 C CA . PRO B 1 172 ? 18.016 -34 -18.469 1 94.75 172 PRO B CA 1
ATOM 3290 C C . PRO B 1 172 ? 17.125 -34.625 -19.531 1 94.75 172 PRO B C 1
ATOM 3292 O O . PRO B 1 172 ? 16 -34.188 -19.75 1 94.75 172 PRO B O 1
ATOM 3295 N N . SER B 1 173 ? 17.734 -35.688 -20.328 1 95.62 173 SER B N 1
ATOM 3296 C CA . SER B 1 173 ? 16.938 -36.469 -21.25 1 95.62 173 SER B CA 1
ATOM 3297 C C . SER B 1 173 ? 16.328 -37.688 -20.547 1 95.62 173 SER B C 1
ATOM 3299 O O . SER B 1 173 ? 16.969 -38.344 -19.734 1 95.62 173 SER B O 1
ATOM 3301 N N . PHE B 1 174 ? 15.078 -37.969 -20.781 1 94.75 174 PHE B N 1
ATOM 3302 C CA . PHE B 1 174 ? 14.375 -39.125 -20.219 1 94.75 174 PHE B CA 1
ATOM 3303 C C . PHE B 1 174 ? 14.031 -40.125 -21.312 1 94.75 174 PHE B C 1
ATOM 3305 O O . PHE B 1 174 ? 13.266 -41.062 -21.094 1 94.75 174 PHE B O 1
ATOM 3312 N N . GLY B 1 175 ? 14.617 -39.906 -22.516 1 95.06 175 GLY B N 1
ATOM 3313 C CA . GLY B 1 175 ? 14.234 -40.656 -23.719 1 95.06 175 GLY B CA 1
ATOM 3314 C C . GLY B 1 175 ? 13.398 -39.812 -24.672 1 95.06 175 GLY B C 1
ATOM 3315 O O . GLY B 1 175 ? 12.672 -38.906 -24.25 1 95.06 175 GLY B O 1
ATOM 3316 N N . ALA B 1 176 ? 13.445 -40.156 -25.953 1 91.06 176 ALA B N 1
ATOM 3317 C CA . ALA B 1 176 ? 12.906 -39.344 -27.016 1 91.06 176 ALA B CA 1
ATOM 3318 C C . ALA B 1 176 ? 11.43 -39.031 -26.781 1 91.06 176 ALA B C 1
ATOM 3320 O O . ALA B 1 176 ? 11.016 -37.844 -26.844 1 91.06 176 ALA B O 1
ATOM 3321 N N . HIS B 1 177 ? 10.617 -40 -26.438 1 91.56 177 HIS B N 1
ATOM 3322 C CA . HIS B 1 177 ? 9.188 -39.781 -26.25 1 91.56 177 HIS B CA 1
ATOM 3323 C C . HIS B 1 177 ? 8.906 -38.906 -25.047 1 91.56 177 HIS B C 1
ATOM 3325 O O . HIS B 1 177 ? 8.195 -37.906 -25.156 1 91.56 177 HIS B O 1
ATOM 3331 N N . LEU B 1 178 ? 9.578 -39.156 -23.938 1 94.25 178 LEU B N 1
ATOM 3332 C CA . LEU B 1 178 ? 9.344 -38.406 -22.703 1 94.25 178 LEU B CA 1
ATOM 3333 C C . LEU B 1 178 ? 9.938 -37 -22.797 1 94.25 178 LEU B C 1
ATOM 3335 O O . LEU B 1 178 ? 9.398 -36.062 -22.234 1 94.25 178 LEU B O 1
ATOM 3339 N N . ASP B 1 179 ? 11.039 -36.906 -23.578 1 95.31 179 ASP B N 1
ATOM 3340 C CA . ASP B 1 179 ? 11.625 -35.562 -23.781 1 95.31 179 ASP B CA 1
ATOM 3341 C C . ASP B 1 179 ? 10.641 -34.656 -24.484 1 95.31 179 ASP B C 1
ATOM 3343 O O . ASP B 1 179 ? 10.586 -33.438 -24.188 1 95.31 179 ASP B O 1
ATOM 3347 N N . GLY B 1 180 ? 9.859 -35.219 -25.438 1 94.69 180 GLY B N 1
ATOM 3348 C CA . GLY B 1 180 ? 8.82 -34.438 -26.094 1 94.69 180 GLY B CA 1
ATOM 3349 C C . GLY B 1 180 ? 7.734 -33.969 -25.156 1 94.69 180 GLY B C 1
ATOM 3350 O O . GLY B 1 180 ? 7.305 -32.812 -25.203 1 94.69 180 GLY B O 1
ATOM 3351 N N . GLU B 1 181 ? 7.289 -34.906 -24.25 1 94.62 181 GLU B N 1
ATOM 3352 C CA . GLU B 1 181 ? 6.266 -34.594 -23.266 1 94.62 181 GLU B CA 1
ATOM 3353 C C . GLU B 1 181 ? 6.754 -33.5 -22.312 1 94.62 181 GLU B C 1
ATOM 3355 O O . GLU B 1 181 ? 6.016 -32.562 -22 1 94.62 181 GLU B O 1
ATOM 3360 N N . VAL B 1 182 ? 8.023 -33.625 -21.875 1 95.44 182 VAL B N 1
ATOM 3361 C CA . VAL B 1 182 ? 8.617 -32.656 -20.953 1 95.44 182 VAL B CA 1
ATOM 3362 C C . VAL B 1 182 ? 8.727 -31.281 -21.625 1 95.44 182 VAL B C 1
ATOM 3364 O O . VAL B 1 182 ? 8.422 -30.266 -21 1 95.44 182 VAL B O 1
ATOM 3367 N N . ALA B 1 183 ? 9.148 -31.281 -22.844 1 93.69 183 ALA B N 1
ATOM 3368 C CA . ALA B 1 183 ? 9.273 -30.016 -23.594 1 93.69 183 ALA B CA 1
ATOM 3369 C C . ALA B 1 183 ? 7.93 -29.297 -23.688 1 93.69 183 ALA B C 1
ATOM 3371 O O . ALA B 1 183 ? 7.859 -28.078 -23.531 1 93.69 183 ALA B O 1
ATOM 3372 N N . ARG B 1 184 ? 6.902 -30.062 -23.906 1 94.19 184 ARG B N 1
ATOM 3373 C CA . ARG B 1 184 ? 5.566 -29.469 -23.984 1 94.19 184 ARG B CA 1
ATOM 3374 C C . ARG B 1 184 ? 5.117 -28.922 -22.641 1 94.19 184 ARG B C 1
ATOM 3376 O O . ARG B 1 184 ? 4.5 -27.859 -22.562 1 94.19 184 ARG B O 1
ATOM 3383 N N . TYR B 1 185 ? 5.41 -29.609 -21.594 1 94.88 185 TYR B N 1
ATOM 3384 C CA . TYR B 1 185 ? 5.07 -29.172 -20.25 1 94.88 185 TYR B CA 1
ATOM 3385 C C . TYR B 1 185 ? 5.793 -27.875 -19.906 1 94.88 185 TYR B C 1
ATOM 3387 O O . TYR B 1 185 ? 5.172 -26.906 -19.453 1 94.88 185 TYR B O 1
ATOM 3395 N N . VAL B 1 186 ? 7.133 -27.859 -20.109 1 93.56 186 VAL B N 1
ATOM 3396 C CA . VAL B 1 186 ? 7.961 -26.688 -19.812 1 93.56 186 VAL B CA 1
ATOM 3397 C C . VAL B 1 186 ? 7.48 -25.484 -20.625 1 93.56 186 VAL B C 1
ATOM 3399 O O . VAL B 1 186 ? 7.391 -24.375 -20.109 1 93.56 186 VAL B O 1
ATOM 3402 N N . LYS B 1 187 ? 7.133 -25.75 -21.859 1 90.19 187 LYS B N 1
ATOM 3403 C CA . LYS B 1 187 ? 6.578 -24.703 -22.703 1 90.19 187 LYS B CA 1
ATOM 3404 C C . LYS B 1 187 ? 5.273 -24.156 -22.109 1 90.19 187 LYS B C 1
ATOM 3406 O O . LYS B 1 187 ? 5.012 -22.953 -22.172 1 90.19 187 LYS B O 1
ATOM 3411 N N . GLY B 1 188 ? 4.453 -25.047 -21.625 1 90.12 188 GLY B N 1
ATOM 3412 C CA . GLY B 1 188 ? 3.227 -24.641 -20.969 1 90.12 188 GLY B CA 1
ATOM 3413 C C . GLY B 1 188 ? 3.469 -23.719 -19.766 1 90.12 188 GLY B C 1
ATOM 3414 O O . GLY B 1 188 ? 2.777 -22.719 -19.594 1 90.12 188 GLY B O 1
ATOM 3415 N N . VAL B 1 189 ? 4.465 -24.062 -18.953 1 90.62 189 VAL B N 1
ATOM 3416 C CA . VAL B 1 189 ? 4.844 -23.234 -17.812 1 90.62 189 VAL B CA 1
ATOM 3417 C C . VAL B 1 189 ? 5.277 -21.859 -18.312 1 90.62 189 VAL B C 1
ATOM 3419 O O . VAL B 1 189 ? 4.824 -20.828 -17.797 1 90.62 189 VAL B O 1
ATOM 3422 N N . GLU B 1 190 ? 6.059 -21.844 -19.328 1 87.75 190 GLU B N 1
ATOM 3423 C CA . GLU B 1 190 ? 6.609 -20.609 -19.859 1 87.75 190 GLU B CA 1
ATOM 3424 C C . GLU B 1 190 ? 5.52 -19.734 -20.484 1 87.75 190 GLU B C 1
ATOM 3426 O O . GLU B 1 190 ? 5.52 -18.516 -20.328 1 87.75 190 GLU B O 1
ATOM 3431 N N . TYR B 1 191 ? 4.586 -20.375 -21.109 1 84.56 191 TYR B N 1
ATOM 3432 C CA . TYR B 1 191 ? 3.473 -19.625 -21.688 1 84.56 191 TYR B CA 1
ATOM 3433 C C . TYR B 1 191 ? 2.596 -19.031 -20.594 1 84.56 191 TYR B C 1
ATOM 3435 O O . TYR B 1 191 ? 2.07 -17.922 -20.75 1 84.56 191 TYR B O 1
ATOM 3443 N N . SER B 1 192 ? 2.445 -19.734 -19.547 1 86.81 192 SER B N 1
ATOM 3444 C CA . SER B 1 192 ? 1.666 -19.219 -18.438 1 86.81 192 SER B CA 1
ATOM 3445 C C . SER B 1 192 ? 2.324 -17.984 -17.828 1 86.81 192 SER B C 1
ATOM 3447 O O . SER B 1 192 ? 1.644 -17.016 -17.484 1 86.81 192 SER B O 1
ATOM 3449 N N . ILE B 1 193 ? 3.633 -18.062 -17.688 1 81.19 193 ILE B N 1
ATOM 3450 C CA . ILE B 1 193 ? 4.387 -16.938 -17.156 1 81.19 193 ILE B CA 1
ATOM 3451 C C . ILE B 1 193 ? 4.223 -15.727 -18.078 1 81.19 193 ILE B C 1
ATOM 3453 O O . ILE B 1 193 ? 3.924 -14.617 -17.609 1 81.19 193 ILE B O 1
ATOM 3457 N N . GLN B 1 194 ? 4.359 -15.961 -19.344 1 75.69 194 GLN B N 1
ATOM 3458 C CA . GLN B 1 194 ? 4.258 -14.891 -20.328 1 75.69 194 GLN B CA 1
ATOM 3459 C C . GLN B 1 194 ? 2.869 -14.258 -20.312 1 75.69 194 GLN B C 1
ATOM 3461 O O . GLN B 1 194 ? 2.738 -13.031 -20.359 1 75.69 194 GLN B O 1
ATOM 3466 N N . ALA B 1 195 ? 1.876 -15.07 -20.281 1 74.62 195 ALA B N 1
ATOM 3467 C CA . ALA B 1 195 ? 0.499 -14.586 -20.25 1 74.62 195 ALA B CA 1
ATOM 3468 C C . ALA B 1 195 ? 0.253 -13.727 -19.016 1 74.62 195 ALA B C 1
ATOM 3470 O O . ALA B 1 195 ? -0.398 -12.68 -19.094 1 74.62 195 ALA B O 1
ATOM 3471 N N . CYS B 1 196 ? 0.819 -14.148 -17.953 1 73 196 CYS B N 1
ATOM 3472 C CA . CYS B 1 196 ? 0.64 -13.422 -16.703 1 73 196 CYS B CA 1
ATOM 3473 C C . CYS B 1 196 ? 1.333 -12.062 -16.75 1 73 196 CYS B C 1
ATOM 3475 O O . CYS B 1 196 ? 0.757 -11.047 -16.359 1 73 196 CYS B O 1
ATOM 3477 N N . ILE B 1 197 ? 2.521 -12.078 -17.172 1 64.25 197 ILE B N 1
ATOM 3478 C CA . ILE B 1 197 ? 3.301 -10.844 -17.266 1 64.25 197 ILE B CA 1
ATOM 3479 C C . ILE B 1 197 ? 2.617 -9.867 -18.219 1 64.25 197 ILE B C 1
ATOM 3481 O O . ILE B 1 197 ? 2.494 -8.68 -17.906 1 64.25 197 ILE B O 1
ATOM 3485 N N . GLU B 1 198 ? 2.152 -10.414 -19.328 1 63.47 198 GLU B N 1
ATOM 3486 C CA . GLU B 1 198 ? 1.468 -9.578 -20.312 1 63.47 198 GLU B CA 1
ATOM 3487 C C . GLU B 1 198 ? 0.191 -8.977 -19.719 1 63.47 198 GLU B C 1
ATOM 3489 O O . GLU B 1 198 ? -0.091 -7.793 -19.922 1 63.47 198 GLU B O 1
ATOM 3494 N N . TRP B 1 199 ? -0.48 -9.734 -19.094 1 66.94 199 TRP B N 1
ATOM 3495 C CA . TRP B 1 199 ? -1.71 -9.281 -18.438 1 66.94 199 TRP B CA 1
ATOM 3496 C C . TRP B 1 199 ? -1.413 -8.234 -17.375 1 66.94 199 TRP B C 1
ATOM 3498 O O . TRP B 1 199 ? -2.08 -7.195 -17.312 1 66.94 199 TRP B O 1
ATOM 3508 N N . SER B 1 200 ? -0.428 -8.422 -16.531 1 62.09 200 SER B N 1
ATOM 3509 C CA . SER B 1 200 ? -0.076 -7.516 -15.445 1 62.09 200 SER B CA 1
ATOM 3510 C C . SER B 1 200 ? 0.424 -6.18 -15.984 1 62.09 200 SER B C 1
ATOM 3512 O O . SER B 1 200 ? 0.14 -5.125 -15.406 1 62.09 200 SER B O 1
ATOM 3514 N N . LEU B 1 201 ? 1.255 -6.258 -16.984 1 54.22 201 LEU B N 1
ATOM 3515 C CA . LEU B 1 201 ? 1.774 -5.047 -17.625 1 54.22 201 LEU B CA 1
ATOM 3516 C C . LEU B 1 201 ? 0.668 -4.297 -18.359 1 54.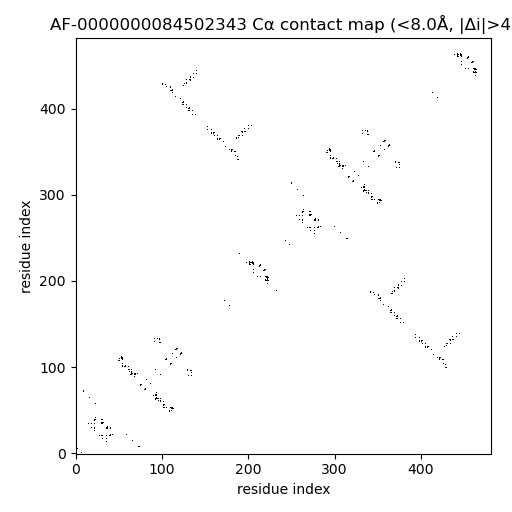22 201 LEU B C 1
ATOM 3518 O O . LEU B 1 201 ? 0.633 -3.064 -18.344 1 54.22 201 LEU B O 1
ATOM 3522 N N . MET B 1 202 ? -0.088 -4.996 -19.062 1 49.91 202 MET B N 1
ATOM 3523 C CA . MET B 1 202 ? -1.199 -4.379 -19.781 1 49.91 202 MET B CA 1
ATOM 3524 C C . MET B 1 202 ? -2.146 -3.668 -18.828 1 49.91 202 MET B C 1
ATOM 3526 O O . MET B 1 202 ? -2.656 -2.59 -19.125 1 49.91 202 MET B O 1
ATOM 3530 N N . THR B 1 203 ? -2.283 -4.203 -17.781 1 47.84 203 THR B N 1
ATOM 3531 C CA . THR B 1 203 ? -3.186 -3.574 -16.812 1 47.84 203 THR B CA 1
ATOM 3532 C C . THR B 1 203 ? -2.551 -2.32 -16.219 1 47.84 203 THR B C 1
ATOM 3534 O O . THR B 1 203 ? -3.244 -1.338 -15.945 1 47.84 203 THR B O 1
ATOM 3537 N N . THR B 1 204 ? -1.32 -2.268 -15.859 1 47.47 204 THR B N 1
ATOM 3538 C CA . THR B 1 204 ? -0.645 -1.096 -15.312 1 47.47 204 THR B CA 1
ATOM 3539 C C . THR B 1 204 ? -0.611 0.036 -16.344 1 47.47 204 THR B C 1
ATOM 3541 O O . THR B 1 204 ? -0.767 1.206 -15.984 1 47.47 204 THR B O 1
ATOM 3544 N N . ARG B 1 205 ? -0.061 -0.216 -17.578 1 41.91 205 ARG B N 1
ATOM 3545 C CA . ARG B 1 205 ? -0.063 0.792 -18.641 1 41.91 205 ARG B CA 1
ATOM 3546 C C . ARG B 1 205 ? -1.466 1.344 -18.875 1 41.91 205 ARG B C 1
ATOM 3548 O O . ARG B 1 205 ? -1.637 2.541 -19.109 1 41.91 205 ARG B O 1
ATOM 3555 N N . TYR B 1 206 ? -2.402 0.495 -19.203 1 37.94 206 TYR B N 1
ATOM 3556 C CA . TYR B 1 206 ? -3.752 0.911 -19.562 1 37.94 206 TYR B CA 1
ATOM 3557 C C . TYR B 1 206 ? -4.449 1.581 -18.391 1 37.94 206 TYR B C 1
ATOM 3559 O O . TYR B 1 206 ? -5.207 2.537 -18.578 1 37.94 206 TYR B O 1
ATOM 3567 N N . PHE B 1 207 ? -4.543 1.012 -17.25 1 38.91 207 PHE B N 1
ATOM 3568 C CA . PHE B 1 207 ? -5.426 1.619 -16.25 1 38.91 207 PHE B CA 1
ATOM 3569 C C . PHE B 1 207 ? -4.816 2.9 -15.703 1 38.91 207 PHE B C 1
ATOM 3571 O O . PHE B 1 207 ? -5.469 3.629 -14.953 1 38.91 207 PHE B O 1
ATOM 3578 N N . GLY B 1 208 ? -3.773 3.307 -16.125 1 37.78 208 GLY B N 1
ATOM 3579 C CA . GLY B 1 208 ? -3.551 4.727 -15.891 1 37.78 208 GLY B CA 1
ATOM 3580 C C . GLY B 1 208 ? -4.445 5.617 -16.719 1 37.78 208 GLY B C 1
ATOM 3581 O O . GLY B 1 208 ? -5.5 6.059 -16.266 1 37.78 208 GLY B O 1
ATOM 3582 N N . THR B 1 209 ? -4.23 6.133 -18.078 1 39.47 209 THR B N 1
ATOM 3583 C CA . THR B 1 209 ? -5.066 7.051 -18.844 1 39.47 209 THR B CA 1
ATOM 3584 C C . THR B 1 209 ? -6.215 6.301 -19.516 1 39.47 209 THR B C 1
ATOM 3586 O O . THR B 1 209 ? -7.324 6.824 -19.641 1 39.47 209 THR B O 1
ATOM 3589 N N . ASP B 1 210 ? -6.062 5.328 -20.5 1 37.59 210 ASP B N 1
ATOM 3590 C CA . ASP B 1 210 ? -7.055 4.895 -21.484 1 37.59 210 ASP B CA 1
ATOM 3591 C C . ASP B 1 210 ? -7.793 3.648 -21 1 37.59 210 ASP B C 1
ATOM 3593 O O . ASP B 1 210 ? -8.039 2.725 -21.781 1 37.59 210 ASP B O 1
ATOM 3597 N N . ALA B 1 211 ? -8.117 3.402 -19.891 1 39.72 211 ALA B N 1
ATOM 3598 C CA . ALA B 1 211 ? -8.961 2.32 -19.391 1 39.72 211 ALA B CA 1
ATOM 3599 C C . ALA B 1 211 ? -10.266 2.23 -20.156 1 39.72 211 ALA B C 1
ATOM 3601 O O . ALA B 1 211 ? -10.781 1.135 -20.391 1 39.72 211 ALA B O 1
ATOM 3602 N N . GLU B 1 212 ? -10.789 3.354 -20.562 1 39.75 212 GLU B N 1
ATOM 3603 C CA . GLU B 1 212 ? -12.055 3.412 -21.297 1 39.75 212 GLU B CA 1
ATOM 3604 C C . GLU B 1 212 ? -11.961 2.662 -22.609 1 39.75 212 GLU B C 1
ATOM 3606 O O . GLU B 1 212 ? -12.883 1.938 -22.984 1 39.75 212 GLU B O 1
ATOM 3611 N N . THR B 1 213 ? -10.922 2.928 -23.344 1 38.97 213 THR B N 1
ATOM 3612 C CA . THR B 1 213 ? -10.812 2.291 -24.656 1 38.97 213 THR B CA 1
ATOM 3613 C C . THR B 1 213 ? -10.648 0.78 -24.516 1 38.97 213 THR B C 1
ATOM 3615 O O . THR B 1 213 ? -11.227 0.011 -25.281 1 38.97 213 THR B O 1
ATOM 3618 N N . VAL B 1 214 ? -9.977 0.265 -23.562 1 38.94 214 VAL B N 1
ATOM 3619 C CA . VAL B 1 214 ? -9.828 -1.179 -23.406 1 38.94 214 VAL B CA 1
ATOM 3620 C C . VAL B 1 214 ? -11.18 -1.801 -23.062 1 38.94 214 VAL B C 1
ATOM 3622 O O . VAL B 1 214 ? -11.508 -2.885 -23.547 1 38.94 214 VAL B O 1
ATOM 3625 N N . LYS B 1 215 ? -11.914 -1.137 -22.266 1 40.78 215 LYS B N 1
ATOM 3626 C CA . LYS B 1 215 ? -13.273 -1.62 -22.016 1 40.78 215 LYS B CA 1
ATOM 3627 C C . LYS B 1 215 ? -14.07 -1.71 -23.312 1 40.78 215 LYS B C 1
ATOM 3629 O O . LYS B 1 215 ? -14.875 -2.631 -23.484 1 40.78 215 LYS B O 1
ATOM 3634 N N . GLU B 1 216 ? -13.836 -0.66 -24.094 1 40.44 216 GLU B N 1
ATOM 3635 C CA . GLU B 1 216 ? -14.633 -0.601 -25.312 1 40.44 216 GLU B CA 1
ATOM 3636 C C . GLU B 1 216 ? -14.078 -1.542 -26.375 1 40.44 216 GLU B C 1
ATOM 3638 O O . GLU B 1 216 ? -14.844 -2.199 -27.094 1 40.44 216 GLU B O 1
ATOM 3643 N N . THR B 1 217 ? -12.742 -1.43 -26.578 1 37.28 217 THR B N 1
ATOM 3644 C CA . THR B 1 217 ? -12.203 -2.119 -27.734 1 37.28 217 THR B CA 1
ATOM 3645 C C . THR B 1 217 ? -11.617 -3.473 -27.344 1 37.28 217 THR B C 1
ATOM 3647 O O . THR B 1 217 ? -11.422 -4.34 -28.203 1 37.28 217 THR B O 1
ATOM 3650 N N . GLY B 1 218 ? -11.516 -3.873 -26.234 1 32.72 218 GLY B N 1
ATOM 3651 C CA . GLY B 1 218 ? -10.938 -5.109 -25.734 1 32.72 218 GLY B CA 1
ATOM 3652 C C . GLY B 1 218 ? -9.445 -5.215 -26.016 1 32.72 218 GLY B C 1
ATOM 3653 O O . GLY B 1 218 ? -8.852 -6.285 -25.844 1 32.72 218 GLY B O 1
ATOM 3654 N N . VAL B 1 219 ? -8.969 -4.234 -26.75 1 29.5 219 VAL B N 1
ATOM 3655 C CA . VAL B 1 219 ? -7.586 -4.281 -27.203 1 29.5 219 VAL B CA 1
ATOM 3656 C C . VAL B 1 219 ? -6.691 -3.543 -26.203 1 29.5 219 VAL B C 1
ATOM 3658 O O . VAL B 1 219 ? -7.016 -2.434 -25.781 1 29.5 219 VAL B O 1
ATOM 3661 N N . VAL B 1 220 ? -5.891 -4.117 -25.5 1 31.84 220 VAL B N 1
ATOM 3662 C CA . VAL B 1 220 ? -4.969 -3.613 -24.484 1 31.84 220 VAL B CA 1
ATOM 3663 C C . VAL B 1 220 ? -3.611 -3.32 -25.125 1 31.84 220 VAL B C 1
ATOM 3665 O O . VAL B 1 220 ? -3.047 -4.172 -25.812 1 31.84 220 VAL B O 1
ATOM 3668 N N . ASN B 1 221 ? -3.322 -2.035 -25.375 1 29.97 221 ASN B N 1
ATOM 3669 C CA . ASN B 1 221 ? -1.995 -1.665 -25.844 1 29.97 221 ASN B CA 1
ATOM 3670 C C . ASN B 1 221 ? -0.986 -1.597 -24.703 1 29.97 221 ASN B C 1
ATOM 3672 O O . ASN B 1 221 ? -1.251 -0.98 -23.672 1 29.97 221 ASN B O 1
ATOM 3676 N N . VAL B 1 222 ? -0.151 -2.547 -24.562 1 28.77 222 VAL B N 1
ATOM 3677 C CA . VAL B 1 222 ? 0.846 -2.887 -23.547 1 28.77 222 VAL B CA 1
ATOM 3678 C C . VAL B 1 222 ? 2.074 -1.994 -23.703 1 28.77 222 VAL B C 1
ATOM 3680 O O . VAL B 1 222 ? 2.691 -1.968 -24.781 1 28.77 222 VAL B O 1
ATOM 3683 N N . VAL B 1 223 ? 2.066 -0.819 -23.141 1 27.69 223 VAL B N 1
ATOM 3684 C CA . VAL B 1 223 ? 3.357 -0.144 -23.219 1 27.69 223 VAL B CA 1
ATOM 3685 C C . VAL B 1 223 ? 4.262 -0.601 -22.078 1 27.69 223 VAL B C 1
ATOM 3687 O O . VAL B 1 223 ? 3.898 -0.485 -20.906 1 27.69 223 VAL B O 1
ATOM 3690 N N . LEU B 1 224 ? 5.078 -1.64 -22.188 1 27.28 224 LEU B N 1
ATOM 3691 C CA . LEU B 1 224 ? 6.156 -2.176 -21.359 1 27.28 224 LEU B CA 1
ATOM 3692 C C . LEU B 1 224 ? 7.215 -1.11 -21.094 1 27.28 224 LEU B C 1
ATOM 3694 O O . LEU B 1 224 ? 7.75 -0.511 -22.031 1 27.28 224 LEU B O 1
ATOM 3698 N N . ASN B 1 225 ? 7.094 -0.321 -20.125 1 28.41 225 ASN B N 1
ATOM 3699 C CA . ASN B 1 225 ? 8.234 0.585 -20.047 1 28.41 225 ASN B CA 1
ATOM 3700 C C . ASN B 1 225 ? 9.555 -0.18 -19.969 1 28.41 225 ASN B C 1
ATOM 3702 O O . ASN B 1 225 ? 10.547 0.227 -20.578 1 28.41 225 ASN B O 1
ATOM 3706 N N . SER B 1 226 ? 10 -0.902 -18.719 1 27.5 226 SER B N 1
ATOM 3707 C CA . SER B 1 226 ? 11.359 -1.425 -18.828 1 27.5 226 SER B CA 1
ATOM 3708 C C . SER B 1 226 ? 11.469 -2.449 -19.953 1 27.5 226 SER B C 1
ATOM 3710 O O . SER B 1 226 ? 10.477 -3.072 -20.328 1 27.5 226 SER B O 1
ATOM 3712 N N . GLU B 1 227 ? 12.57 -2.447 -20.828 1 29.16 227 GLU B N 1
ATOM 3713 C CA . GLU B 1 227 ? 13.172 -3.357 -21.797 1 29.16 227 GLU B CA 1
ATOM 3714 C C . GLU B 1 227 ? 13.305 -4.766 -21.234 1 29.16 227 GLU B C 1
ATOM 3716 O O . GLU B 1 227 ? 14.328 -5.109 -20.641 1 29.16 227 GLU B O 1
ATOM 3721 N N . VAL B 1 228 ? 12.773 -5.242 -20.266 1 26.14 228 VAL B N 1
ATOM 3722 C CA . VAL B 1 228 ? 13.008 -6.68 -20.141 1 26.14 228 VAL B CA 1
ATOM 3723 C C . VAL B 1 228 ? 12.531 -7.391 -21.406 1 26.14 228 VAL B C 1
ATOM 3725 O O . VAL B 1 228 ? 11.336 -7.395 -21.703 1 26.14 228 VAL B O 1
ATOM 3728 N N . LYS B 1 229 ? 13.406 -7.582 -22.375 1 28.94 229 LYS B N 1
ATOM 3729 C CA . LYS B 1 229 ? 13.305 -8.352 -23.609 1 28.94 229 LYS B CA 1
ATOM 3730 C C . LYS B 1 229 ? 12.906 -9.797 -23.328 1 28.94 229 LYS B C 1
ATOM 3732 O O . LYS B 1 229 ? 13.742 -10.609 -22.922 1 28.94 229 LYS B O 1
ATOM 3737 N N . LEU B 1 230 ? 11.875 -10.133 -22.734 1 28.72 230 LEU B N 1
ATOM 3738 C CA . LEU B 1 230 ? 11.352 -11.5 -22.672 1 28.72 230 LEU B CA 1
ATOM 3739 C C . LEU B 1 230 ? 11.492 -12.188 -24.031 1 28.72 230 LEU B C 1
ATOM 3741 O O . LEU B 1 230 ? 11.109 -13.352 -24.172 1 28.72 230 LEU B O 1
ATOM 3745 N N . GLY B 1 231 ? 11.758 -11.453 -25.016 1 31.64 231 GLY B N 1
ATOM 3746 C CA . GLY B 1 231 ? 11.969 -12.055 -26.328 1 31.64 231 GLY B CA 1
ATOM 3747 C C . GLY B 1 231 ? 12.891 -13.258 -26.281 1 31.64 231 GLY B C 1
ATOM 3748 O O . GLY B 1 231 ? 12.852 -14.102 -27.188 1 31.64 231 GLY B O 1
ATOM 3749 N N . GLU B 1 232 ? 13.812 -13.25 -25.344 1 32.69 232 GLU B N 1
ATOM 3750 C CA . GLU B 1 232 ? 14.766 -14.359 -25.453 1 32.69 232 GLU B CA 1
ATOM 3751 C C . GLU B 1 232 ? 14.156 -15.656 -24.922 1 32.69 232 GLU B C 1
ATOM 3753 O O . GLU B 1 232 ? 14.688 -16.734 -25.172 1 32.69 232 GLU B O 1
ATOM 3758 N N . LEU B 1 233 ? 13.195 -15.602 -24.031 1 31.36 233 LEU B N 1
ATOM 3759 C CA . LEU B 1 233 ? 12.664 -16.891 -23.594 1 31.36 233 LEU B CA 1
ATOM 3760 C C . LEU B 1 233 ? 12.023 -17.641 -24.766 1 31.36 233 LEU B C 1
ATOM 3762 O O . LEU B 1 233 ? 12.133 -18.859 -24.859 1 31.36 233 LEU B O 1
ATOM 3766 N N . ALA B 1 234 ? 11.305 -16.938 -25.688 1 34.12 234 ALA B N 1
ATOM 3767 C CA . ALA B 1 234 ? 10.609 -17.625 -26.766 1 34.12 234 ALA B CA 1
ATOM 3768 C C . ALA B 1 234 ? 11.578 -18.016 -27.891 1 34.12 234 ALA B C 1
ATOM 3770 O O . ALA B 1 234 ? 11.312 -18.953 -28.641 1 34.12 234 ALA B O 1
ATOM 3771 N N . HIS B 1 235 ? 12.555 -17.156 -28.203 1 32.16 235 HIS B N 1
ATOM 3772 C CA . HIS B 1 235 ? 13.289 -17.391 -29.453 1 32.16 235 HIS B CA 1
ATOM 3773 C C . HIS B 1 235 ? 14.281 -18.531 -29.297 1 32.16 235 HIS B C 1
ATOM 3775 O O . HIS B 1 235 ? 15.086 -18.797 -30.203 1 32.16 235 HIS B O 1
ATOM 3781 N N . GLY B 1 236 ? 14.344 -19.078 -28.125 1 31.3 236 GLY B N 1
ATOM 3782 C CA . GLY B 1 236 ? 15.422 -20.062 -28.219 1 31.3 236 GLY B CA 1
ATOM 3783 C C . GLY B 1 236 ? 15.188 -21.109 -29.297 1 31.3 236 GLY B C 1
ATOM 3784 O O . GLY B 1 236 ? 16.047 -21.953 -29.531 1 31.3 236 GLY B O 1
ATOM 3785 N N . GLY B 1 237 ? 13.961 -21.547 -29.609 1 29.38 237 GLY B N 1
ATOM 3786 C CA . GLY B 1 237 ? 14.008 -22.75 -30.422 1 29.38 237 GLY B CA 1
ATOM 3787 C C . GLY B 1 237 ? 14.453 -22.484 -31.844 1 29.38 237 GLY B C 1
ATOM 3788 O O . GLY B 1 237 ? 15.055 -23.359 -32.469 1 29.38 237 GLY B O 1
ATOM 3789 N N . HIS B 1 238 ? 13.797 -21.594 -32.625 1 27.61 238 HIS B N 1
ATOM 3790 C CA . HIS B 1 238 ? 13.883 -21.844 -34.062 1 27.61 238 HIS B CA 1
ATOM 3791 C C . HIS B 1 238 ? 15.156 -21.25 -34.656 1 27.61 238 HIS B C 1
ATOM 3793 O O . HIS B 1 238 ? 15.117 -20.156 -35.219 1 27.61 238 HIS B O 1
ATOM 3799 N N . GLU B 1 239 ? 16.328 -21.094 -33.969 1 27.91 239 GLU B N 1
ATOM 3800 C CA . GLU B 1 239 ? 17.328 -20.859 -35.031 1 27.91 239 GLU B CA 1
ATOM 3801 C C . GLU B 1 239 ? 17.438 -22.047 -35.969 1 27.91 239 GLU B C 1
ATOM 3803 O O . GLU B 1 239 ? 17.844 -23.141 -35.562 1 27.91 239 GLU B O 1
ATOM 3808 N N . SER B 1 240 ? 16.422 -22.25 -36.812 1 23.55 240 SER B N 1
ATOM 3809 C CA . SER B 1 240 ? 16.719 -23.031 -38.031 1 23.55 240 SER B CA 1
ATOM 3810 C C . SER B 1 240 ? 18 -22.547 -38.688 1 23.55 240 SER B C 1
ATOM 3812 O O . SER B 1 240 ? 18.156 -21.359 -38.969 1 23.55 240 SER B O 1
ATOM 3814 N N . GLU B 1 241 ? 19.156 -23.234 -38.594 1 21.25 241 GLU B N 1
ATOM 3815 C CA . GLU B 1 241 ? 19.938 -23.375 -39.812 1 21.25 241 GLU B CA 1
ATOM 3816 C C . GLU B 1 241 ? 19.125 -24.016 -40.938 1 21.25 241 GLU B C 1
ATOM 3818 O O . GLU B 1 241 ? 18.297 -24.891 -40.656 1 21.25 241 GLU B O 1
#

Nearest PDB structures (foldseek):
  6tja-assembly1_B  TM=9.100E-01  e=2.588E-04  Streptomyces sp. CWA1
  6tjz-assembly1_B  TM=9.123E-01  e=2.866E-04  Streptomyces sp. CWA1
  6thu-assembly1_B  TM=9.101E-01  e=2.866E-04  Streptomyces sp. CWA1
  6thu-assembly1_A  TM=9.086E-01  e=6.157E-04  Streptomyces sp. CWA1
  6tja-assembly1_A  TM=8.823E-01  e=9.741E-04  Streptomyces sp. CWA1

Solvent-accessible surface area (backbone atoms only — not comparable to full-atom values): 26399 Å² total; per-residue (Å²): 130,83,53,69,62,53,57,45,48,55,51,44,51,50,51,47,52,54,36,51,41,32,74,76,43,63,87,55,81,75,55,85,52,64,71,32,26,52,48,37,55,50,50,54,54,42,69,72,74,41,54,74,57,26,51,49,44,30,51,52,29,47,50,49,24,52,52,38,45,51,53,49,48,54,38,46,69,72,65,54,75,77,47,71,68,55,42,66,69,46,44,59,40,59,38,66,52,52,33,50,53,22,48,47,27,45,77,67,66,38,73,66,54,66,75,59,54,63,28,68,60,52,38,48,43,52,49,38,42,37,44,45,41,51,53,53,50,49,52,46,56,47,50,55,53,48,49,52,52,50,51,51,51,51,52,51,39,52,52,43,52,51,52,32,54,59,47,60,74,64,63,77,83,74,46,75,72,51,41,52,35,48,50,53,50,54,50,49,48,51,49,51,39,50,53,45,50,50,51,46,37,20,47,58,42,23,57,64,82,53,44,65,51,28,73,70,65,68,58,64,64,54,59,68,77,76,82,73,71,61,61,61,74,68,54,64,68,74,69,72,127,131,82,53,69,60,54,56,46,46,55,52,46,52,50,50,46,51,55,37,50,41,30,73,76,43,64,85,55,82,76,52,85,54,63,72,31,27,51,47,36,56,51,51,54,55,40,67,74,74,42,52,73,58,25,52,49,44,31,51,51,30,47,50,48,25,52,51,37,44,50,52,48,49,54,38,47,68,73,65,54,75,76,48,70,67,53,42,66,70,46,45,60,40,58,36,67,53,52,34,50,52,22,48,47,27,47,77,67,66,39,74,65,54,65,73,58,55,63,28,69,63,51,38,49,44,51,49,38,43,38,45,43,42,51,53,52,51,49,53,45,55,46,52,55,54,48,48,52,52,48,52,50,52,50,52,52,38,53,51,42,51,51,52,34,55,60,46,58,76,62,62,78,84,75,48,77,73,51,41,53,36,48,51,52,51,54,48,50,47,52,49,50,39,49,53,45,52,50,50,47,41,23,46,60,48,24,59,64,82,54,43,65,53,31,73,71,66,70,56,71,68,60,59,69,76,77,81,74,70,62,62,60,76,70,55,65,67,75,72,72,127

InterPro domains:
  IPR008949 Isoprenoid synthase domain superfamily [G3DSA:1.10.600.10] (3-224)
  IPR008949 Isoprenoid synthase domain superfamily [SSF48576] (22-212)
  IPR034686 Terpene cyclase-like 2 [PTHR35201] (55-211)

Secondary structure (DSSP, 8-state):
---HHHHHHHHHHHHHHHHHHHHH-TTSPPPSSHHHHHHHHHHHHHHHHS-HHHHHHHHHHHHHHHHHHHHHHHHHHTTPPPPHHHHHHHGGGSSTHHHHHHHHHHHTT----HHHHTSHHHHHHHHHHHHHHHHHHHHHHHHHHHHHHHHHHHHHHHHHHHHHHHHHTTPPP--HHHHHHHHHHHHHHHHHHHHHHHHHHHHHHHHHS-HHHHHHH--------S---THHHHTTS----/---HHHHHHHHHHHHHHHHHHHHH-TTSPPPSSHHHHHHHHHHHHHHHHS-HHHHHHHHHHHHHHHHHHHHHHHHHHTTPPPPHHHHHHHGGGSSTHHHHHHHHHHHTT----HHHHTSHHHHHHHHHHHHHHHHHHHHHHHHHHHHHHHHHHHHHHHHHHHHHHHHHTTPPP--HHHHHHHHHHHHHHHHHHHHHHHHHHHHHHHTTS-HHHHHHH--------S---THHHHTTS----

pLDDT: mean 78.59, std 22.75, range [21.22, 96.94]

Sequence (482 aa):
MADLGEFKLEGLKLAVDTTMNVLRNPDDVQPELKIAATLHSFFNRMRRNGSPTAIRHFVEATESYTRAITQEMIHKHAGHIQTFEEYRKYRPDTSAVKIALATLEYAHGIDIPDEVLHNPIISELTLAGNEILTWANDIYSFRLALQDAVNYVNQLIEQRVQDYLATRAKLPSFGAHLDGEVARYVKGVEYSIQACIEWSLMTTRYFGTDAETVKETGVVNVVLNSEVKLGELAHGGHESEMADLGEFKLEGLKLAVDTTMNVLRNPDDVQPELKIAATLHSFFNRMRRNGSPTAIRHFVEATESYTRAITQEMIHKHAGHIQTFEEYRKYRPDTSAVKIALATLEYAHGIDIPDEVLHNPIISELTLAGNEILTWANDIYSFRLALQDAVNYVNQLIEQRVQDYLATRAKLPSFGAHLDGEVARYVKGVEYSIQACIEWSLMTTRYFGTDAETVKETGVVNVVLNSEVKLGELAHGGHESE